Protein AF-0000000070786474 (afdb_homodimer)

Sequence (630 aa):
MKTFLYSIKCNKIMKTEMEKTKVNFRQLHHFLEAEEKLLLAQMEKVVKEITGKRDTVLIRVSKEMFSLENCVREMEEKCQQPQLHLLQDVKNISLSTKKKKAFKNPMFFPPKLKWQIWDCSDVNSFQVGIMNQFRDALISGHKWQKANITLDPNTAHPQLILSHGRKSVRWGEKCQKLPQKAERFEEKFIVLGREGFTVGRHFWDISVGGEWAVGVARKSVERKGAIEFSPKGGIWEMGKWGGQYRAPNPSNDNLLSLDKELKRIRICLNSAAGHVTFYDLDTTTRIHTFLAPSFSEETLLPFFWVRLNGYLNILMKTFLYSIKCNKIMKTEMEKTKVNFRQLHHFLEAEEKLLLAQMEKVVKEITGKRDTVLIRVSKEMFSLENCVREMEEKCQQPQLHLLQDVKNISLSTKKKKAFKNPMFFPPKLKWQIWDCSDVNSFQVGIMNQFRDALISGHKWQKANITLDPNTAHPQLILSHGRKSVRWGEKCQKLPQKAERFEEKFIVLGREGFTVGRHFWDISVGGEWAVGVARKSVERKGAIEFSPKGGIWEMGKWGGQYRAPNPSNDNLLSLDKELKRIRICLNSAAGHVTFYDLDTTTRIHTFLAPSFSEETLLPFFWVRLNGYLNIL

InterPro domains:
  IPR001870 B30.2/SPRY domain [PS50188] (129-315)
  IPR003877 SPRY domain [PF00622] (201-307)
  IPR003877 SPRY domain [SM00449] (199-313)
  IPR003879 Butyrophylin-like, SPRY domain [PR01407] (145-162)
  IPR003879 Butyrophylin-like, SPRY domain [PR01407] (162-179)
  IPR003879 Butyrophylin-like, SPRY domain [PR01407] (184-208)
  IPR003879 Butyrophylin-like, SPRY domain [PR01407] (212-225)
  IPR003879 Butyrophylin-like, SPRY domain [PR01407] (256-280)
  IPR006574 SPRY-associated [PF13765] (149-197)
  IPR006574 SPRY-associated [SM00589] (146-198)
  IPR013320 Concanavalin A-like lectin/glucanase domain superfamily [SSF49899] (143-313)
  IPR043136 B30.2/SPRY domain superfamily [G3DSA:2.60.120.920] (141-314)
  IPR050143 Tripartite motif-containing [PTHR24103] (10-307)

Foldseek 3Di:
DVVVVVVVVVVVVVVVVVVVVVVVVVVVVVVVVVVVVVLVVLVVVLVVVVVVLVVVLVVVVVVVVVVVVVLVVVLVVLVVPPPPVNVVVVVVSVVVVVPVPDPPNPVDPDPVSVVSVVVSVVVVVVVVVVVVVVVVLVVQAPDEAEDDWFWDPLAAEQQWDADPRRFKIWGHPDGHDDDDDQNYAHPAGKIWIDDWDQGHKYKWKKFKDDWKKKFKFFSPAHRDDDQDCEVVRRHFIWTDDPRWTFTDYPVDRDTFDDPDDATMKMWMDHLCQAKIWIARPVVRDTGDMDGGNCSNPGIMIIMMHADDGMMMGID/DVVVVVVVVVVVVVVVVVVVVVVVVVVVVVVVVVVVVVLVVLVVVLVVVVVVLVVVLVVVVVVVVVVVVVLVVVLVVLVVPPPPSNVVVVVVSVVVVVPPPDPPNPVDPDPVSVVSVVVSVVVVVVVVVVVVVVVVLVVQAPDEDEDDWFWDPLAAEQQWDADPRRFKIWGHPDGHDDDDDQNYAHPAGKIWIDDWDQGHKYKWKKFKDDWKKKFKFFSPAHRDDDQDCEVVRRHFIWTDDPRWTFTDYPVDRDTFDDPDDATMKMWMDHLCQAKIWIARPVVRDTGDMDGGNCSNPGIMIIMMHADDGMMMGID

pLDDT: mean 85.7, std 11.15, range [52.78, 98.0]

Nearest PDB structures (foldseek):
  4b8e-assembly2_B  TM=8.083E-01  e=4.170E-17  Mus musculus
  7qry-assembly2_B  TM=9.047E-01  e=7.677E-14  Homo sapiens
  7qry-assembly3_C  TM=8.966E-01  e=2.052E-13  Homo sapiens
  7qry-assembly4_D  TM=8.942E-01  e=2.304E-13  Homo sapiens
  7qrz-assembly1_A  TM=8.359E-01  e=2.467E-12  Homo sapiens

Solvent-accessible surface area (backbone atoms only — not comparable to full-atom values): 32747 Å² total; per-residue (Å²): 107,68,39,56,54,47,42,52,53,50,45,52,50,49,53,52,45,51,49,49,46,53,50,52,52,50,52,51,52,52,48,51,52,53,51,51,53,52,52,49,51,53,51,48,52,50,49,49,50,47,50,51,50,45,51,51,51,49,51,50,51,50,51,49,51,51,50,51,51,48,48,50,50,54,49,56,56,42,68,72,42,67,75,76,61,35,59,62,46,48,55,51,45,53,51,51,54,64,62,49,64,75,78,66,71,81,50,66,75,51,61,68,58,53,48,50,53,51,49,54,54,48,39,49,47,34,48,52,26,47,49,50,52,44,50,52,47,53,61,54,33,70,46,80,36,79,53,87,68,34,52,28,74,64,26,32,12,45,42,52,43,66,43,95,81,22,38,34,40,32,42,45,95,56,68,52,95,62,81,91,47,85,61,23,19,75,76,50,56,33,35,33,34,61,55,66,43,51,72,32,30,36,27,45,40,33,36,46,42,69,22,35,33,42,41,38,24,38,71,81,40,72,35,62,73,89,67,52,82,15,55,87,45,38,24,50,45,38,32,31,53,96,90,37,37,37,38,42,38,88,89,42,78,36,69,49,90,67,94,62,86,76,46,39,39,31,42,37,38,30,25,42,46,8,34,38,36,34,28,33,62,84,76,66,38,81,73,51,72,48,82,36,78,64,36,60,76,44,46,34,18,42,31,39,32,45,41,73,75,5,33,40,34,57,103,109,68,40,54,54,48,38,51,51,49,46,52,51,49,54,52,45,50,50,50,47,53,50,52,52,50,52,51,52,53,48,51,54,51,50,52,53,51,53,50,50,53,52,48,52,53,48,50,49,48,51,49,51,43,49,51,49,49,50,50,50,51,51,49,52,50,49,50,53,50,49,50,50,52,49,56,56,41,69,72,43,67,75,75,62,34,61,63,46,48,53,51,46,52,50,50,55,63,61,49,65,73,78,64,73,81,48,66,74,51,63,68,59,53,50,52,52,50,49,55,54,47,37,50,46,33,48,53,26,48,49,50,50,45,51,52,48,53,62,54,34,71,46,80,35,79,53,86,69,34,52,27,74,64,26,32,13,44,42,51,42,65,43,95,82,21,39,33,41,33,43,45,94,58,69,52,93,65,84,91,47,85,62,24,20,74,77,50,57,33,35,33,33,61,55,66,44,51,72,33,29,35,28,43,39,34,36,48,42,70,24,35,33,41,42,39,24,40,71,80,42,72,36,64,72,88,67,55,82,15,56,87,44,37,25,50,43,37,33,31,53,96,90,38,39,37,36,43,37,88,88,41,79,36,70,50,91,66,92,63,85,76,46,38,39,31,44,36,37,30,24,42,45,8,34,38,36,35,28,33,61,86,76,66,38,81,73,50,72,48,79,35,76,64,36,59,77,45,46,34,18,41,30,39,32,44,42,73,74,4,34,41,34,57,103

Organism: Anolis carolinensis (NCBI:txid28377)

Radius of gyration: 36.93 Å; Cα contacts (8 Å, |Δi|>4): 1081; chains: 2; bounding box: 46×147×102 Å

Secondary structure (DSSP, 8-state):
-HHHHHHHHHHHHHHHHHHHHHHHHHHHHHHHHHHHHHHHHHHHHHHHHHHHHHHHHHHHHHHHHHHHHHHHHHHHHHHTS-HHHHHHHHHHHHHHHHHS----------HHHHHHHHHHHHHHHHHHHHHHHHHHHHHHTSS-EE----B-TTT--TTEEE-TTS-EEEE-SS-------TTS-SSS-EEEBS--BSSSEEEEEEEEEEEEEEEEEETT---SS----SGGGTEEEEEEETTEEEEE-SS-EEEE--SS---EEEEEEETTTTEEEEEETTTTEEEEEEE-GGGGGS-EEEEEEEEEEEEEEE-/-HHHHHHHHHHHHHHHHHHHHHHHHHHHHHHHHHHHHHHHHHHHHHHHHHHHHHHHHHHHHHHHHHHHHHHHHHHHHHHTS-HHHHHHHHHHHHHHHHHS----------HHHHHHHHHHHHHHHHHHHHHHHHHHHHHHTSS-EE----B-TTTS-TTEEE-TTS-EEEE-SS-------TTS-SSS-EEEBS--BSSSEEEEEEEEEEEEEEEEEETT---SS----SGGGTEEEEEEETTEEEEE-SS-EEEE--SS---EEEEEEETTTTEEEEEETTTTEEEEEEE-GGGGGS-EEEEEEEEEEEEEEE-

Structure (mmCIF, N/CA/C/O backbone):
data_AF-0000000070786474-model_v1
#
loop_
_entity.id
_entity.type
_entity.pdbx_description
1 polymer 'B30.2/SPRY domain-containing protein'
#
loop_
_atom_site.group_PDB
_atom_site.id
_atom_site.type_symbol
_atom_site.label_atom_id
_atom_site.label_alt_id
_atom_site.label_comp_id
_atom_site.label_asym_id
_atom_site.label_entity_id
_atom_site.label_seq_id
_atom_site.pdbx_PDB_ins_code
_atom_site.Cartn_x
_atom_site.Cartn_y
_atom_site.Cartn_z
_atom_site.occupancy
_atom_site.B_iso_or_equiv
_atom_site.auth_seq_id
_atom_site.auth_comp_id
_atom_site.auth_asym_id
_atom_site.auth_atom_id
_atom_site.pdbx_PDB_model_num
ATOM 1 N N . MET A 1 1 ? 9.266 -46.125 -5.043 1 57.09 1 MET A N 1
ATOM 2 C CA . MET A 1 1 ? 10.445 -45.594 -4.367 1 57.09 1 MET A CA 1
ATOM 3 C C . MET A 1 1 ? 10.547 -44.094 -4.551 1 57.09 1 MET A C 1
ATOM 5 O O . MET A 1 1 ? 10.758 -43.344 -3.582 1 57.09 1 MET A O 1
ATOM 9 N N . LYS A 1 2 ? 10.164 -43.656 -5.734 1 67.88 2 LYS A N 1
ATOM 10 C CA . LYS A 1 2 ? 10.328 -42.219 -6.008 1 67.88 2 LYS A CA 1
ATOM 11 C C . LYS A 1 2 ? 9.297 -41.406 -5.25 1 67.88 2 LYS A C 1
ATOM 13 O O . LYS A 1 2 ? 9.625 -40.344 -4.68 1 67.88 2 LYS A O 1
ATOM 18 N N . THR A 1 3 ? 8.148 -42 -5.07 1 67.81 3 THR A N 1
ATOM 19 C CA . THR A 1 3 ? 7.07 -41.281 -4.398 1 67.81 3 THR A CA 1
ATOM 20 C C . THR A 1 3 ? 7.352 -41.188 -2.902 1 67.81 3 THR A C 1
ATOM 22 O O . THR A 1 3 ? 7.074 -40.156 -2.293 1 67.81 3 THR A O 1
ATOM 25 N N . PHE A 1 4 ? 7.902 -42.312 -2.424 1 71.56 4 PHE A N 1
ATOM 26 C CA . PHE A 1 4 ? 8.211 -42.312 -0.999 1 71.56 4 PHE A CA 1
ATOM 27 C C . PHE A 1 4 ? 9.281 -41.281 -0.667 1 71.56 4 PHE A C 1
ATOM 29 O O . PHE A 1 4 ? 9.141 -40.531 0.29 1 71.56 4 PHE A O 1
ATOM 36 N N . LEU A 1 5 ? 10.297 -41.281 -1.48 1 73.44 5 LEU A N 1
ATOM 37 C CA . LEU A 1 5 ? 11.391 -40.344 -1.264 1 73.44 5 LEU A CA 1
ATOM 38 C C . LEU A 1 5 ? 10.898 -38.906 -1.413 1 73.44 5 LEU A C 1
ATOM 40 O O . LEU A 1 5 ? 11.305 -38.031 -0.653 1 73.44 5 LEU A O 1
ATOM 44 N N . TYR A 1 6 ? 9.969 -38.75 -2.346 1 77.94 6 TYR A N 1
ATOM 45 C CA . TYR A 1 6 ? 9.43 -37.406 -2.568 1 77.94 6 TYR A CA 1
ATOM 46 C C . TYR A 1 6 ? 8.578 -36.969 -1.387 1 77.94 6 TYR A C 1
ATOM 48 O O . TYR A 1 6 ? 8.602 -35.781 -1.002 1 77.94 6 TYR A O 1
ATOM 56 N N . SER A 1 7 ? 7.914 -37.906 -0.798 1 79.88 7 SER A N 1
ATOM 57 C CA . SER A 1 7 ? 7.086 -37.594 0.357 1 79.88 7 SER A CA 1
ATOM 58 C C . SER A 1 7 ? 7.945 -37.156 1.544 1 79.88 7 SER A C 1
ATOM 60 O O . SER A 1 7 ? 7.57 -36.25 2.295 1 79.88 7 SER A O 1
ATOM 62 N N . ILE A 1 8 ? 9.039 -37.844 1.696 1 80.12 8 ILE A N 1
ATOM 63 C CA . ILE A 1 8 ? 9.953 -37.5 2.777 1 80.12 8 ILE A CA 1
ATOM 64 C C . ILE A 1 8 ? 10.508 -36.094 2.553 1 80.12 8 ILE A C 1
ATOM 66 O O . ILE A 1 8 ? 10.578 -35.281 3.486 1 80.12 8 ILE A O 1
ATOM 70 N N . LYS A 1 9 ? 10.867 -35.844 1.339 1 81.31 9 LYS A N 1
ATOM 71 C CA . LYS A 1 9 ? 11.375 -34.531 0.998 1 81.31 9 LYS A CA 1
ATOM 72 C C . LYS A 1 9 ? 10.32 -33.438 1.254 1 81.31 9 LYS A C 1
ATOM 74 O O . LYS A 1 9 ? 10.617 -32.406 1.823 1 81.31 9 LYS A O 1
ATOM 79 N N . CYS A 1 10 ? 9.102 -33.781 0.911 1 84.25 10 CYS A N 1
ATOM 80 C CA . CYS A 1 10 ? 8.008 -32.844 1.089 1 84.25 10 CYS A CA 1
ATOM 81 C C . CYS A 1 10 ? 7.742 -32.594 2.568 1 84.25 10 CYS A C 1
ATOM 83 O O . CYS A 1 10 ? 7.465 -31.453 2.967 1 84.25 10 CYS A O 1
ATOM 85 N N . ASN A 1 11 ? 7.863 -33.625 3.342 1 86.19 11 ASN A N 1
ATOM 86 C CA . ASN A 1 11 ? 7.656 -33.469 4.777 1 86.19 11 ASN A CA 1
ATOM 87 C C . ASN A 1 11 ? 8.742 -32.625 5.41 1 86.19 11 ASN A C 1
ATOM 89 O O . ASN A 1 11 ? 8.453 -31.812 6.301 1 86.19 11 ASN A O 1
ATOM 93 N N . LYS A 1 12 ? 9.898 -32.844 4.965 1 87 12 LYS A N 1
ATOM 94 C CA . LYS A 1 12 ? 10.992 -32.031 5.477 1 87 12 LYS A CA 1
ATOM 95 C C . LYS A 1 12 ? 10.797 -30.547 5.117 1 87 12 LYS A C 1
ATOM 97 O O . LYS A 1 12 ? 11.031 -29.672 5.945 1 87 12 LYS A O 1
ATOM 102 N N . ILE A 1 13 ? 10.359 -30.328 3.922 1 86.88 13 ILE A N 1
ATOM 103 C CA . ILE A 1 13 ? 10.094 -28.969 3.475 1 86.88 13 ILE A CA 1
ATOM 104 C C . ILE A 1 13 ? 9 -28.344 4.348 1 86.88 13 ILE A C 1
ATOM 106 O O . ILE A 1 13 ? 9.148 -27.219 4.816 1 86.88 13 ILE A O 1
ATOM 110 N N . MET A 1 14 ? 8 -29.094 4.617 1 89.56 14 MET A N 1
ATOM 111 C CA . MET A 1 14 ? 6.879 -28.578 5.395 1 89.56 14 MET A CA 1
ATOM 112 C C . MET A 1 14 ? 7.305 -28.266 6.824 1 89.56 14 MET A C 1
ATOM 1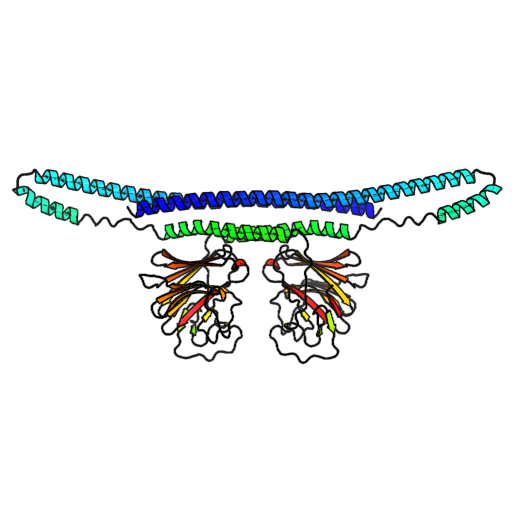14 O O . MET A 1 14 ? 6.883 -27.25 7.391 1 89.56 14 MET A O 1
ATOM 118 N N . LYS A 1 15 ? 8.109 -29.125 7.395 1 89.81 15 LYS A N 1
ATOM 119 C CA . LYS A 1 15 ? 8.594 -28.875 8.75 1 89.81 15 LYS A CA 1
ATOM 120 C C . LYS A 1 15 ? 9.422 -27.594 8.82 1 89.81 15 LYS A C 1
ATOM 122 O O . LYS A 1 15 ? 9.289 -26.812 9.758 1 89.81 15 LYS A O 1
ATOM 127 N N . THR A 1 16 ? 10.203 -27.422 7.832 1 91.19 16 THR A N 1
ATOM 128 C CA . THR A 1 16 ? 11.016 -26.219 7.758 1 91.19 16 THR A CA 1
ATOM 129 C C . THR A 1 16 ? 10.125 -24.984 7.625 1 91.19 16 THR A C 1
ATOM 131 O O . THR A 1 16 ? 10.375 -23.969 8.273 1 91.19 16 THR A O 1
ATOM 134 N N . GLU A 1 17 ? 9.117 -25.156 6.789 1 90.75 17 GLU A N 1
ATOM 135 C CA . GLU A 1 17 ? 8.203 -24.031 6.586 1 90.75 17 GLU A CA 1
ATOM 136 C C . GLU A 1 17 ? 7.441 -23.703 7.867 1 90.75 17 GLU A C 1
ATOM 138 O O . GLU A 1 17 ? 7.18 -22.531 8.156 1 90.75 17 GLU A O 1
ATOM 143 N N . MET A 1 18 ? 7.086 -24.672 8.648 1 92.81 18 MET A N 1
ATOM 144 C CA . MET A 1 18 ? 6.391 -24.469 9.914 1 92.81 18 MET A CA 1
ATOM 145 C C . MET A 1 18 ? 7.281 -23.734 10.906 1 92.81 18 MET A C 1
ATOM 147 O O . MET A 1 18 ? 6.824 -22.828 11.602 1 92.81 18 MET A O 1
ATOM 151 N N . GLU A 1 19 ? 8.508 -24.094 10.914 1 93.44 19 GLU A N 1
ATOM 152 C CA . GLU A 1 19 ? 9.453 -23.422 11.805 1 93.44 19 GLU A CA 1
ATOM 153 C C . GLU A 1 19 ? 9.664 -21.969 11.398 1 93.44 19 GLU A C 1
ATOM 155 O O . GLU A 1 19 ? 9.75 -21.094 12.258 1 93.44 19 GLU A O 1
ATOM 160 N N . LYS A 1 20 ? 9.781 -21.766 10.102 1 91.69 20 LYS A N 1
ATOM 161 C CA . LYS A 1 20 ? 9.93 -20.391 9.602 1 91.69 20 LYS A CA 1
ATOM 162 C C . LYS A 1 20 ? 8.75 -19.531 10.016 1 91.69 20 LYS A C 1
ATOM 164 O O . LYS A 1 20 ? 8.922 -18.375 10.391 1 91.69 20 LYS A O 1
ATOM 169 N N . THR A 1 21 ? 7.605 -20.062 9.938 1 91.44 21 THR A N 1
ATOM 170 C CA . THR A 1 21 ? 6.395 -19.344 10.312 1 91.44 21 THR A CA 1
ATOM 171 C C . THR A 1 21 ? 6.445 -18.938 11.781 1 91.44 21 THR A C 1
ATOM 173 O O . THR A 1 21 ? 6.168 -17.781 12.117 1 91.44 21 THR A O 1
ATOM 176 N N . LYS A 1 22 ? 6.832 -19.859 12.641 1 93.62 22 LYS A N 1
ATOM 177 C CA . LYS A 1 22 ? 6.918 -19.578 14.07 1 93.62 22 LYS A CA 1
ATOM 178 C C . LYS A 1 22 ? 7.93 -18.469 14.352 1 93.62 22 LYS A C 1
ATOM 180 O O . LYS A 1 22 ? 7.664 -17.562 15.148 1 93.62 22 LYS A O 1
ATOM 185 N N . VAL A 1 23 ? 9.039 -18.562 13.648 1 93.25 23 VAL A N 1
ATOM 186 C CA . VAL A 1 23 ? 10.102 -17.578 13.844 1 93.25 23 VAL A CA 1
ATOM 187 C C . VAL A 1 23 ? 9.625 -16.203 13.375 1 93.25 23 VAL A C 1
ATOM 189 O O . VAL A 1 23 ? 9.844 -15.203 14.047 1 93.25 23 VAL A O 1
ATOM 192 N N . ASN A 1 24 ? 8.969 -16.172 12.219 1 90.06 24 ASN A N 1
ATOM 193 C CA . ASN A 1 24 ? 8.469 -14.906 11.672 1 90.06 24 ASN A CA 1
ATOM 194 C C . ASN A 1 24 ? 7.488 -14.234 12.625 1 90.06 24 ASN A C 1
ATOM 196 O O . ASN A 1 24 ? 7.602 -13.031 12.898 1 90.06 24 ASN A O 1
ATOM 200 N N . PHE A 1 25 ? 6.586 -14.961 13.211 1 92.19 25 PHE A N 1
ATOM 201 C CA . PHE A 1 25 ? 5.586 -14.383 14.102 1 92.19 25 PHE A CA 1
ATOM 202 C C . PHE A 1 25 ? 6.219 -13.961 15.422 1 92.19 25 PHE A C 1
ATOM 204 O O . PHE A 1 25 ? 5.836 -12.945 16 1 92.19 25 PHE A O 1
ATOM 211 N N . ARG A 1 26 ? 7.195 -14.742 15.844 1 93.44 26 ARG A N 1
ATOM 212 C CA . ARG A 1 26 ? 7.906 -14.367 17.062 1 93.44 26 ARG A CA 1
ATOM 213 C C . ARG A 1 26 ? 8.625 -13.031 16.875 1 93.44 26 ARG A C 1
ATOM 215 O O . ARG A 1 26 ? 8.578 -12.18 17.766 1 93.44 26 ARG A O 1
ATOM 222 N N . GLN A 1 27 ? 9.219 -12.859 15.766 1 91.5 27 GLN A N 1
ATOM 223 C CA . GLN A 1 27 ? 9.914 -11.609 15.469 1 91.5 27 GLN A CA 1
ATOM 224 C C . GLN A 1 27 ? 8.938 -10.438 15.414 1 91.5 27 GLN A C 1
ATOM 226 O O . GLN A 1 27 ? 9.242 -9.344 15.906 1 91.5 27 GLN A O 1
ATOM 231 N N . LEU A 1 28 ? 7.801 -10.688 14.836 1 90.25 28 LEU A N 1
ATOM 232 C CA . LEU A 1 28 ? 6.797 -9.641 14.734 1 90.25 28 LEU A CA 1
ATOM 233 C C . LEU A 1 28 ? 6.266 -9.258 16.109 1 90.25 28 LEU A C 1
ATOM 235 O O . LEU A 1 28 ? 6.074 -8.078 16.406 1 90.25 28 LEU A O 1
ATOM 239 N N . HIS A 1 29 ? 6.113 -10.273 17.016 1 93.19 29 HIS A N 1
ATOM 240 C CA . HIS A 1 29 ? 5.691 -10.008 18.391 1 93.19 29 HIS A CA 1
ATOM 241 C C . HIS A 1 29 ? 6.715 -9.148 19.125 1 93.19 29 HIS A C 1
ATOM 243 O O . HIS A 1 29 ? 6.348 -8.195 19.812 1 93.19 29 HIS A O 1
ATOM 249 N N . HIS A 1 30 ? 7.941 -9.469 18.906 1 93.62 30 HIS A N 1
ATOM 250 C CA . HIS A 1 30 ? 9.008 -8.703 19.547 1 93.62 30 HIS A CA 1
ATOM 251 C C . HIS A 1 30 ? 9.047 -7.27 19.031 1 93.62 30 HIS A C 1
ATOM 253 O O . HIS A 1 30 ? 9.227 -6.332 19.812 1 93.62 30 HIS A O 1
ATOM 259 N N . PHE A 1 31 ? 8.875 -7.137 17.844 1 91.88 31 PHE A N 1
ATOM 260 C CA . PHE A 1 31 ? 8.859 -5.809 17.25 1 91.88 31 PHE A CA 1
ATOM 261 C C . PHE A 1 31 ? 7.711 -4.973 17.797 1 91.88 31 PHE A C 1
ATOM 263 O O . PHE A 1 31 ? 7.895 -3.801 18.141 1 91.88 31 PHE A O 1
ATOM 270 N N . LEU A 1 32 ? 6.527 -5.562 17.859 1 91.44 32 LEU A N 1
ATOM 271 C CA . LEU A 1 32 ? 5.355 -4.844 18.344 1 91.44 32 LEU A CA 1
ATOM 272 C C . LEU A 1 32 ? 5.539 -4.414 19.797 1 91.44 32 LEU A C 1
ATOM 274 O O . LEU A 1 32 ? 5.137 -3.312 20.188 1 91.44 32 LEU A O 1
ATOM 278 N N . GLU A 1 33 ? 6.16 -5.281 20.562 1 94.31 33 GLU A N 1
ATOM 279 C CA . GLU A 1 33 ? 6.438 -4.941 21.953 1 94.31 33 GLU A CA 1
ATOM 280 C C . GLU A 1 33 ? 7.383 -3.748 22.047 1 94.31 33 GLU A C 1
ATOM 282 O O . GLU A 1 33 ? 7.164 -2.844 22.859 1 94.31 33 GLU A O 1
ATOM 287 N N . ALA A 1 34 ? 8.398 -3.773 21.25 1 92.75 34 ALA A N 1
ATOM 288 C CA . ALA A 1 34 ? 9.359 -2.676 21.234 1 92.75 34 ALA A CA 1
ATOM 289 C C . ALA A 1 34 ? 8.703 -1.375 20.781 1 92.75 34 ALA A C 1
ATOM 291 O O . ALA A 1 34 ? 8.953 -0.312 21.359 1 92.75 34 ALA A O 1
ATOM 292 N N . GLU A 1 35 ? 7.895 -1.468 19.766 1 90.31 35 GLU A N 1
ATOM 293 C CA . GLU A 1 35 ? 7.203 -0.297 19.234 1 90.31 35 GLU A CA 1
ATOM 294 C C . GLU A 1 35 ? 6.242 0.292 20.266 1 90.31 35 GLU A C 1
ATOM 296 O O . GLU A 1 35 ? 6.145 1.513 20.406 1 90.31 35 GLU A O 1
ATOM 301 N N . GLU A 1 36 ? 5.504 -0.574 20.922 1 92.44 36 GLU A N 1
ATOM 302 C CA . GLU A 1 36 ? 4.59 -0.127 21.969 1 92.44 36 GLU A CA 1
ATOM 303 C C . GLU A 1 36 ? 5.332 0.635 23.062 1 92.44 36 GLU A C 1
ATOM 305 O O . GLU A 1 36 ? 4.906 1.716 23.484 1 92.44 36 GLU A O 1
ATOM 310 N N . LYS A 1 37 ? 6.441 0.095 23.5 1 94.44 37 LYS A N 1
ATOM 311 C CA . LYS A 1 37 ? 7.238 0.734 24.547 1 94.44 37 LYS A CA 1
ATOM 312 C C . LYS A 1 37 ? 7.762 2.09 24.078 1 94.44 37 LYS A C 1
ATOM 314 O O . LYS A 1 37 ? 7.762 3.057 24.844 1 94.44 37 LYS A O 1
ATOM 319 N N . LEU A 1 38 ? 8.195 2.137 22.875 1 91.5 38 LEU A N 1
ATOM 320 C CA . LEU A 1 38 ? 8.727 3.373 22.328 1 91.5 38 LEU A CA 1
ATOM 321 C C . LEU A 1 38 ? 7.656 4.453 22.266 1 91.5 38 LEU A C 1
ATOM 323 O O . LEU A 1 38 ? 7.891 5.59 22.688 1 91.5 38 LEU A O 1
ATOM 327 N N . LEU A 1 39 ? 6.492 4.117 21.781 1 90.44 39 LEU A N 1
ATOM 328 C CA . LEU A 1 39 ? 5.402 5.074 21.641 1 90.44 39 LEU A CA 1
ATOM 329 C C . LEU A 1 39 ? 4.926 5.559 23.016 1 90.44 39 LEU A C 1
ATOM 331 O O . LEU A 1 39 ? 4.715 6.758 23.203 1 90.44 39 LEU A O 1
ATOM 335 N N . LEU A 1 40 ? 4.785 4.645 23.953 1 93.75 40 LEU A N 1
ATOM 336 C CA . LEU A 1 40 ? 4.355 5.016 25.297 1 93.75 40 LEU A CA 1
ATOM 337 C C . LEU A 1 40 ? 5.383 5.918 25.969 1 93.75 40 LEU A C 1
ATOM 339 O O . LEU A 1 40 ? 5.023 6.863 26.672 1 93.75 40 LEU A O 1
ATOM 343 N N . ALA A 1 41 ? 6.66 5.609 25.703 1 93.62 41 ALA A N 1
ATOM 344 C CA . ALA A 1 41 ? 7.719 6.457 26.25 1 93.62 41 ALA A CA 1
ATOM 345 C C . ALA A 1 41 ? 7.633 7.875 25.688 1 93.62 41 ALA A C 1
ATOM 347 O O . ALA A 1 41 ? 7.828 8.852 26.422 1 93.62 41 ALA A O 1
ATOM 348 N N . GLN A 1 42 ? 7.344 8 24.453 1 90.25 42 GLN A N 1
ATOM 349 C CA . GLN A 1 42 ? 7.199 9.305 23.812 1 90.25 42 GLN A CA 1
ATOM 350 C C . GLN A 1 42 ? 6.012 10.07 24.406 1 90.25 42 GLN A C 1
ATOM 352 O O . GLN A 1 42 ? 6.113 11.273 24.656 1 90.25 42 GLN A O 1
ATOM 357 N N . MET A 1 43 ? 4.887 9.391 24.578 1 91.69 43 MET A N 1
ATOM 358 C CA . MET A 1 43 ? 3.697 10.023 25.141 1 91.69 43 MET A CA 1
ATOM 359 C C . MET A 1 43 ? 3.934 10.43 26.594 1 91.69 43 MET A C 1
ATOM 361 O O . MET A 1 43 ? 3.482 11.492 27.016 1 91.69 43 MET A O 1
ATOM 365 N N . GLU A 1 44 ? 4.711 9.633 27.312 1 93.62 44 GLU A N 1
ATOM 366 C CA . GLU A 1 44 ? 5.047 9.945 28.703 1 93.62 44 GLU A CA 1
ATOM 367 C C . GLU A 1 44 ? 5.914 11.195 28.781 1 93.62 44 GLU A C 1
ATOM 369 O O . GLU A 1 44 ? 5.773 11.992 29.719 1 93.62 44 GLU A O 1
ATOM 374 N N . LYS A 1 45 ? 6.773 11.328 27.828 1 92.31 45 LYS A N 1
ATOM 375 C CA . LYS A 1 45 ? 7.605 12.523 27.781 1 92.31 45 LYS A CA 1
ATOM 376 C C . LYS A 1 45 ? 6.75 13.781 27.609 1 92.31 45 LYS A C 1
ATOM 378 O O . LYS A 1 45 ? 7.012 14.805 28.25 1 92.31 45 LYS A O 1
ATOM 383 N N . VAL A 1 46 ? 5.73 13.688 26.766 1 91.44 46 VAL A N 1
ATOM 384 C CA . VAL A 1 46 ? 4.836 14.82 26.531 1 91.44 46 VAL A CA 1
ATOM 385 C C . VAL A 1 46 ? 4.055 15.125 27.812 1 91.44 46 VAL A C 1
ATOM 387 O O . VAL A 1 46 ? 3.883 16.281 28.188 1 91.44 46 VAL A O 1
ATOM 390 N N . VAL A 1 47 ? 3.605 14.07 28.531 1 91.44 47 VAL A N 1
ATOM 391 C CA . VAL A 1 47 ? 2.879 14.242 29.781 1 91.44 47 VAL A CA 1
ATOM 392 C C . VAL A 1 47 ? 3.768 14.938 30.812 1 91.44 47 VAL A C 1
ATOM 394 O O . VAL A 1 47 ? 3.314 15.844 31.516 1 91.44 47 VAL A O 1
ATOM 397 N N . LYS A 1 48 ? 5.039 14.617 30.828 1 92.06 48 LYS A N 1
ATOM 398 C CA . LYS A 1 48 ? 5.988 15.242 31.75 1 92.06 48 LYS A CA 1
ATOM 399 C C . LYS A 1 48 ? 6.207 16.703 31.406 1 92.06 48 LYS A C 1
ATOM 401 O O . LYS A 1 48 ? 6.309 17.547 32.281 1 92.06 48 LYS A O 1
ATOM 406 N N . GLU A 1 49 ? 6.23 16.953 30.141 1 90 49 GLU A N 1
ATOM 407 C CA . GLU A 1 49 ? 6.406 18.344 29.703 1 90 49 GLU A CA 1
ATOM 408 C C . GLU A 1 49 ? 5.188 19.188 30.062 1 90 49 GLU A C 1
ATOM 410 O O . GLU A 1 49 ? 5.324 20.328 30.5 1 90 49 GLU A O 1
ATOM 415 N N . ILE A 1 50 ? 4.023 18.656 29.875 1 88.5 50 ILE A N 1
ATOM 416 C CA . ILE A 1 50 ? 2.787 19.344 30.219 1 88.5 50 ILE A CA 1
ATOM 417 C C . ILE A 1 50 ? 2.768 19.625 31.719 1 88.5 50 ILE A C 1
ATOM 419 O O . ILE A 1 50 ? 2.477 20.75 32.156 1 88.5 50 ILE A O 1
ATOM 423 N N . THR A 1 51 ? 3.123 18.609 32.5 1 86.94 51 THR A N 1
ATOM 424 C CA . THR A 1 51 ? 3.139 18.734 33.938 1 86.94 51 THR A CA 1
ATOM 425 C C . THR A 1 51 ? 4.195 19.75 34.406 1 86.94 51 THR A C 1
ATOM 427 O O . THR A 1 51 ? 3.971 20.531 35.312 1 86.94 51 THR A O 1
ATOM 430 N N . GLY A 1 52 ? 5.309 19.703 33.75 1 86.06 52 GLY A N 1
ATOM 431 C CA . GLY A 1 52 ? 6.355 20.656 34.062 1 86.06 52 GLY A CA 1
ATOM 432 C C . GLY A 1 52 ? 5.938 22.094 33.812 1 86.06 52 GLY A C 1
ATOM 433 O O . GLY A 1 52 ? 6.207 22.969 34.625 1 86.06 52 GLY A O 1
ATOM 434 N N . LYS A 1 53 ? 5.266 22.312 32.719 1 84.06 53 LYS A N 1
ATOM 435 C CA . LYS A 1 53 ? 4.793 23.656 32.406 1 84.06 53 LYS A CA 1
ATOM 436 C C . LYS A 1 53 ? 3.725 24.109 33.375 1 84.06 53 LYS A C 1
ATOM 438 O O . LYS A 1 53 ? 3.703 25.266 33.812 1 84.06 53 LYS A O 1
ATOM 443 N N . ARG A 1 54 ? 2.865 23.203 33.719 1 83.31 54 ARG A N 1
ATOM 444 C CA . ARG A 1 54 ? 1.841 23.5 34.719 1 83.31 54 ARG A CA 1
ATOM 445 C C . ARG A 1 54 ? 2.471 23.906 36.031 1 83.31 54 ARG A C 1
ATOM 447 O O . ARG A 1 54 ? 2.082 24.922 36.625 1 83.31 54 ARG A O 1
ATOM 454 N N . ASP A 1 55 ? 3.453 23.188 36.406 1 84.38 55 ASP A N 1
ATOM 455 C CA . ASP A 1 55 ? 4.102 23.453 37.688 1 84.38 55 ASP A CA 1
ATOM 456 C C . ASP A 1 55 ? 4.836 24.797 37.656 1 84.38 55 ASP A C 1
ATOM 458 O O . ASP A 1 55 ? 4.812 25.531 38.656 1 84.38 55 ASP A O 1
ATOM 462 N N . THR A 1 56 ? 5.461 25.062 36.531 1 82.69 56 THR A N 1
ATOM 463 C CA . THR A 1 56 ? 6.16 26.344 36.375 1 82.69 56 THR A CA 1
ATOM 464 C C . THR A 1 56 ? 5.188 27.5 36.5 1 82.69 56 THR A C 1
ATOM 466 O O . THR A 1 56 ? 5.488 28.516 37.125 1 82.69 56 THR A O 1
ATOM 469 N N . VAL A 1 57 ? 4.07 27.297 35.812 1 79.12 57 VAL A N 1
ATOM 470 C CA . VAL A 1 57 ? 3.061 28.359 35.844 1 79.12 57 VAL A CA 1
ATOM 471 C C . VAL A 1 57 ? 2.518 28.516 37.281 1 79.12 57 VAL A C 1
ATOM 473 O O . VAL A 1 57 ? 2.334 29.625 37.75 1 79.12 57 VAL A O 1
ATOM 476 N N . LEU A 1 58 ? 2.303 27.422 37.969 1 81.19 58 LEU A N 1
ATOM 477 C CA . LEU A 1 58 ? 1.779 27.453 39.344 1 81.19 58 LEU A CA 1
ATOM 478 C C . LEU A 1 58 ? 2.764 28.125 40.281 1 81.19 58 LEU A C 1
ATOM 480 O O . LEU A 1 58 ? 2.357 28.875 41.156 1 81.19 58 LEU A O 1
ATOM 484 N N . ILE A 1 59 ? 3.98 27.859 40.062 1 83.88 59 ILE A N 1
ATOM 485 C CA . ILE A 1 59 ? 5.016 28.453 40.906 1 83.88 59 ILE A CA 1
ATOM 486 C C . ILE A 1 59 ? 5.055 29.969 40.656 1 83.88 59 ILE A C 1
ATOM 488 O O . ILE A 1 59 ? 5.148 30.75 41.625 1 83.88 59 ILE A O 1
ATOM 492 N N . ARG A 1 60 ? 4.934 30.328 39.406 1 81.31 60 ARG A N 1
ATOM 493 C CA . ARG A 1 60 ? 4.969 31.75 39.094 1 81.31 60 ARG A CA 1
ATOM 494 C C . ARG A 1 60 ? 3.762 32.469 39.656 1 81.31 60 ARG A C 1
ATOM 496 O O . ARG A 1 60 ? 3.895 33.594 40.188 1 81.31 60 ARG A O 1
ATOM 503 N N . VAL A 1 61 ? 2.625 31.828 39.469 1 81.38 61 VAL A N 1
ATOM 504 C CA . VAL A 1 61 ? 1.4 32.438 40 1 81.38 61 VAL A CA 1
ATOM 505 C C . VAL A 1 61 ? 1.488 32.531 41.531 1 81.38 61 VAL A C 1
ATOM 507 O O . VAL A 1 61 ? 1.082 33.562 42.094 1 81.38 61 VAL A O 1
ATOM 510 N N . SER A 1 62 ? 1.997 31.531 42.188 1 82.94 62 SER A N 1
ATOM 511 C CA . SER A 1 62 ? 2.131 31.531 43.625 1 82.94 62 SER A CA 1
ATOM 512 C C . SER A 1 62 ? 3.074 32.625 44.125 1 82.94 62 SER A C 1
ATOM 514 O O . SER A 1 62 ? 2.807 33.281 45.125 1 82.94 62 SER A O 1
ATOM 516 N N . LYS A 1 63 ? 4.113 32.844 43.375 1 83.25 63 LYS A N 1
ATOM 517 C CA . LYS A 1 63 ? 5.066 33.875 43.719 1 83.25 63 LYS A CA 1
ATOM 518 C C . LYS A 1 63 ? 4.438 35.281 43.594 1 83.25 63 LYS A C 1
ATOM 520 O O . LYS A 1 63 ? 4.668 36.156 44.438 1 83.25 63 LYS A O 1
ATOM 525 N N . GLU A 1 64 ? 3.652 35.344 42.469 1 81.56 64 GLU A N 1
ATOM 526 C CA . GLU A 1 64 ? 2.992 36.625 42.25 1 81.56 64 GLU A CA 1
ATOM 527 C C . GLU A 1 64 ? 1.949 36.906 43.344 1 81.56 64 GLU A C 1
ATOM 529 O O . GLU A 1 64 ? 1.801 38.031 43.781 1 81.56 64 GLU A O 1
ATOM 534 N N . MET A 1 65 ? 1.281 35.875 43.719 1 83.56 65 MET A N 1
ATOM 535 C CA . MET A 1 65 ? 0.288 36 44.781 1 83.56 65 MET A CA 1
ATOM 536 C C . MET A 1 65 ? 0.947 36.438 46.094 1 83.56 65 MET A C 1
ATOM 538 O O . MET A 1 65 ? 0.434 37.281 46.812 1 83.56 65 MET A O 1
ATOM 542 N N . PHE A 1 66 ? 2.051 35.844 46.344 1 84.06 66 PHE A N 1
ATOM 543 C CA . PHE A 1 66 ? 2.795 36.156 47.562 1 84.06 66 PHE A CA 1
ATOM 544 C C . PHE A 1 66 ? 3.271 37.594 47.531 1 84.06 66 PHE A C 1
ATOM 546 O O . PHE A 1 66 ? 3.211 38.312 48.531 1 84.06 66 PHE A O 1
ATOM 553 N N . SER A 1 67 ? 3.707 37.969 46.344 1 83.81 67 SER A N 1
ATOM 554 C CA . SER A 1 67 ? 4.172 39.344 46.188 1 83.81 67 SER A CA 1
ATOM 555 C C . SER A 1 67 ? 3.043 40.344 46.406 1 83.81 67 SER A C 1
ATOM 557 O O . SER A 1 67 ? 3.234 41.375 47.062 1 83.81 67 SER A O 1
ATOM 559 N N . LEU A 1 68 ? 1.878 39.969 45.844 1 83.38 68 LEU A N 1
ATOM 560 C CA . LEU A 1 68 ? 0.716 40.812 46.031 1 83.38 68 LEU A CA 1
ATOM 561 C C . LEU A 1 68 ? 0.308 40.875 47.5 1 83.38 68 LEU A C 1
ATOM 563 O O . LEU A 1 68 ? -0.049 41.938 48 1 83.38 68 LEU A O 1
ATOM 567 N N . GLU A 1 69 ? 0.378 39.75 48.125 1 84.88 69 GLU A N 1
ATOM 568 C CA . GLU A 1 69 ? 0.035 39.656 49.531 1 84.88 69 GLU A CA 1
ATOM 569 C C . GLU A 1 69 ? 0.98 40.531 50.375 1 84.88 69 GLU A C 1
ATOM 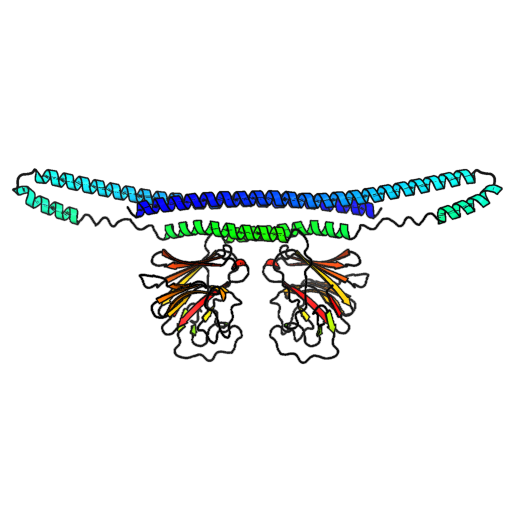571 O O . GLU A 1 69 ? 0.547 41.188 51.312 1 84.88 69 GLU A O 1
ATOM 576 N N . ASN A 1 70 ? 2.217 40.531 50 1 84.44 70 ASN A N 1
ATOM 577 C CA . ASN A 1 70 ? 3.209 41.344 50.719 1 84.44 70 ASN A CA 1
ATOM 578 C C . ASN A 1 70 ? 2.963 42.812 50.5 1 84.44 70 ASN A C 1
ATOM 580 O O . ASN A 1 70 ? 3.127 43.625 51.438 1 84.44 70 ASN A O 1
ATOM 584 N N . CYS A 1 71 ? 2.512 43.094 49.219 1 78.81 71 CYS A N 1
ATOM 585 C CA . CYS A 1 71 ? 2.215 44.5 48.938 1 78.81 71 CYS A CA 1
ATOM 586 C C . CYS A 1 71 ? 1.022 44.969 49.75 1 78.81 71 CYS A C 1
ATOM 588 O O . CYS A 1 71 ? 1.041 46.094 50.281 1 78.81 71 CYS A O 1
ATOM 590 N N . VAL A 1 72 ? 0.099 44.156 49.875 1 82.94 72 VAL A N 1
ATOM 591 C CA . VAL A 1 72 ? -1.096 44.5 50.656 1 82.94 72 VAL A CA 1
ATOM 592 C C . VAL A 1 72 ? -0.725 44.719 52.125 1 82.94 72 VAL A C 1
ATOM 594 O O . VAL A 1 72 ? -1.19 45.656 52.75 1 82.94 72 VAL A O 1
ATOM 597 N N . ARG A 1 73 ? 0.146 43.875 52.594 1 84.62 73 ARG A N 1
ATOM 598 C CA . ARG A 1 73 ? 0.585 43.969 53.969 1 84.62 73 ARG A CA 1
ATOM 599 C C . ARG A 1 73 ? 1.347 45.25 54.219 1 84.62 73 ARG A C 1
ATOM 601 O O . ARG A 1 73 ? 1.134 45.938 55.219 1 84.62 73 ARG A O 1
ATOM 608 N N . GLU A 1 74 ? 2.17 45.625 53.25 1 80.81 74 GLU A N 1
ATOM 609 C CA . GLU A 1 74 ? 2.932 46.875 53.375 1 80.81 74 GLU A CA 1
ATOM 610 C C . GLU A 1 74 ? 2.01 48.062 53.375 1 80.81 74 GLU A C 1
ATOM 612 O O . GLU A 1 74 ? 2.223 49.031 54.125 1 80.81 74 GLU A O 1
ATOM 617 N N . MET A 1 75 ? 0.99 48 52.5 1 76.88 75 MET A N 1
ATOM 618 C CA . MET A 1 75 ? 0.036 49.094 52.438 1 76.88 75 MET A CA 1
ATOM 619 C C . MET A 1 75 ? -0.769 49.219 53.719 1 76.88 75 MET A C 1
ATOM 621 O O . MET A 1 75 ? -1.013 50.312 54.219 1 76.88 75 MET A O 1
ATOM 625 N N . GLU A 1 76 ? -1.163 48.094 54.219 1 80.31 76 GLU A N 1
ATOM 626 C CA . GLU A 1 76 ? -1.929 48.062 55.469 1 80.31 76 GLU A CA 1
ATOM 627 C C . GLU A 1 76 ? -1.116 48.625 56.625 1 80.31 76 GLU A C 1
ATOM 629 O O . GLU A 1 76 ? -1.648 49.344 57.469 1 80.31 76 GLU A O 1
ATOM 634 N N . GLU A 1 77 ? 0.117 48.375 56.656 1 78.94 77 GLU A N 1
ATOM 635 C CA . GLU A 1 77 ? 1.003 48.875 57.688 1 78.94 77 GLU A CA 1
ATOM 636 C C . GLU A 1 77 ? 1.185 50.406 57.594 1 78.94 77 GLU A C 1
ATOM 638 O O . GLU A 1 77 ? 1.199 51.094 58.594 1 78.94 77 GLU A O 1
ATOM 643 N N . LYS A 1 78 ? 1.205 50.938 56.344 1 74.56 78 LYS A N 1
ATOM 644 C CA . LYS A 1 78 ? 1.424 52.344 56.125 1 74.56 78 LYS A CA 1
ATOM 645 C C . LYS A 1 78 ? 0.153 53.156 56.406 1 74.56 78 LYS A C 1
ATOM 647 O O . LYS A 1 78 ? 0.219 54.312 56.812 1 74.56 78 LYS A O 1
ATOM 652 N N . CYS A 1 79 ? -1.016 52.531 56.156 1 73.5 79 CYS A N 1
ATOM 653 C CA . CYS A 1 79 ? -2.285 53.188 56.406 1 73.5 79 CYS A CA 1
ATOM 654 C C . CYS A 1 79 ? -2.514 53.375 57.906 1 73.5 79 CYS A C 1
ATOM 656 O O . CYS A 1 79 ? -3.273 54.25 58.312 1 73.5 79 CYS A O 1
ATOM 658 N N . GLN A 1 80 ? -1.806 52.625 58.625 1 72.75 80 GLN A N 1
ATOM 659 C CA . GLN A 1 80 ? -1.947 52.75 60.094 1 72.75 80 GLN A CA 1
ATOM 660 C C . GLN A 1 80 ? -0.985 53.812 60.625 1 72.75 80 GLN A C 1
ATOM 662 O O . GLN A 1 80 ? -1.095 54.219 61.781 1 72.75 80 GLN A O 1
ATOM 667 N N . GLN A 1 81 ? -0.045 54.281 59.688 1 67.56 81 GLN A N 1
ATOM 668 C CA . GLN A 1 81 ? 0.872 55.312 60.125 1 67.56 81 GLN A CA 1
ATOM 669 C C . GLN A 1 81 ? 0.212 56.688 60.062 1 67.56 81 GLN A C 1
ATOM 671 O O . GLN A 1 81 ? -0.77 56.875 59.344 1 67.56 81 GLN A O 1
ATOM 676 N N . PRO A 1 82 ? 0.593 57.75 60.906 1 66.19 82 PRO A N 1
ATOM 677 C CA . PRO A 1 82 ? -0.004 59.094 60.906 1 66.19 82 PRO A CA 1
ATOM 678 C C . PRO A 1 82 ? -0.001 59.719 59.5 1 66.19 82 PRO A C 1
ATOM 680 O O . PRO A 1 82 ? 0.797 59.312 58.656 1 66.19 82 PRO A O 1
ATOM 683 N N . GLN A 1 83 ? -1.037 60.562 59.125 1 61.31 83 GLN A N 1
ATOM 684 C CA . GLN A 1 83 ? -1.452 61.125 57.844 1 61.31 83 GLN A CA 1
ATOM 685 C C . GLN A 1 83 ? -0.253 61.625 57.062 1 61.31 83 GLN A C 1
ATOM 687 O O . GLN A 1 83 ? -0.24 61.562 55.812 1 61.31 83 GLN A O 1
ATOM 692 N N . LEU A 1 84 ? 0.625 62.219 57.625 1 56.94 84 LEU A N 1
ATOM 693 C CA . LEU A 1 84 ? 1.675 62.938 56.906 1 56.94 84 LEU A CA 1
ATOM 694 C C . LEU A 1 84 ? 2.551 61.969 56.125 1 56.94 84 LEU A C 1
ATOM 696 O O . LEU A 1 84 ? 2.932 62.25 54.969 1 56.94 84 LEU A O 1
ATOM 700 N N . HIS A 1 85 ? 2.936 60.938 56.688 1 59.28 85 HIS A N 1
ATOM 701 C CA . HIS A 1 85 ? 3.887 60 56.062 1 59.28 85 HIS A CA 1
ATOM 702 C C . HIS A 1 85 ? 3.213 59.125 55.031 1 59.28 85 HIS A C 1
ATOM 704 O O . HIS A 1 85 ? 3.889 58.531 54.188 1 59.28 85 HIS A O 1
ATOM 710 N N . LEU A 1 86 ? 2.004 59.094 55.094 1 60.75 86 LEU A N 1
ATOM 711 C CA . LEU A 1 86 ? 1.196 58.25 54.219 1 60.75 86 LEU A CA 1
ATOM 712 C C . LEU A 1 86 ? 1.274 58.719 52.781 1 60.75 86 LEU A C 1
ATOM 714 O O . LEU A 1 86 ? 1.35 57.906 51.844 1 60.75 86 LEU A O 1
ATOM 718 N N . LEU A 1 87 ? 1.231 60.062 52.594 1 59.84 87 LEU A N 1
ATOM 719 C CA . LEU A 1 87 ? 1.217 60.594 51.219 1 59.84 87 LEU A CA 1
ATOM 720 C C . LEU A 1 87 ? 2.508 60.25 50.5 1 59.84 87 LEU A C 1
ATOM 722 O O . LEU A 1 87 ? 2.479 59.906 49.312 1 59.84 87 LEU A O 1
ATOM 726 N N . GLN A 1 88 ? 3.578 60.406 51.156 1 61.16 88 GLN A N 1
ATOM 727 C CA . GLN A 1 88 ? 4.867 60.125 50.531 1 61.16 88 GLN A CA 1
ATOM 728 C C . GLN A 1 88 ? 5.023 58.625 50.219 1 61.16 88 GLN A C 1
ATOM 730 O O . GLN A 1 88 ? 5.566 58.25 49.188 1 61.16 88 GLN A O 1
ATOM 735 N N . ASP A 1 89 ? 4.547 57.781 51 1 60.97 89 ASP A N 1
ATOM 736 C CA . ASP A 1 89 ? 4.676 56.344 50.875 1 60.97 89 ASP A CA 1
ATOM 737 C C . ASP A 1 89 ? 3.748 55.812 49.781 1 60.97 89 ASP A C 1
ATOM 739 O O . ASP A 1 89 ? 4.109 54.906 49.031 1 60.97 89 ASP A O 1
ATOM 743 N N . VAL A 1 90 ? 2.66 56.438 49.75 1 61.22 90 VAL A N 1
ATOM 744 C CA . VAL A 1 90 ? 1.732 56 48.688 1 61.22 90 VAL A CA 1
ATOM 745 C C . VAL A 1 90 ? 2.357 56.25 47.312 1 61.22 90 VAL A C 1
ATOM 747 O O . VAL A 1 90 ? 2.166 55.469 46.406 1 61.22 90 VAL A O 1
ATOM 750 N N . LYS A 1 91 ? 3.047 57.344 47.219 1 61.28 91 LYS A N 1
ATOM 751 C CA . LYS A 1 91 ? 3.736 57.625 45.938 1 61.28 91 LYS A CA 1
ATOM 752 C C . LYS A 1 91 ? 4.766 56.531 45.625 1 61.28 91 LYS A C 1
ATOM 754 O O . LYS A 1 91 ? 4.902 56.094 44.5 1 61.28 91 LYS A O 1
ATOM 759 N N . ASN A 1 92 ? 5.445 56.062 46.625 1 61.53 92 ASN A N 1
ATOM 760 C CA . ASN A 1 92 ? 6.477 55.062 46.438 1 61.53 92 ASN A CA 1
ATOM 761 C C . ASN A 1 92 ? 5.867 53.688 46.094 1 61.53 92 ASN A C 1
ATOM 763 O O . ASN A 1 92 ? 6.41 52.938 45.281 1 61.53 92 ASN A O 1
ATOM 767 N N . ILE A 1 93 ? 4.809 53.469 46.75 1 61.91 93 ILE A N 1
ATOM 768 C CA . ILE A 1 93 ? 4.121 52.188 46.5 1 61.91 93 ILE A CA 1
ATOM 769 C C . ILE A 1 93 ? 3.523 52.188 45.094 1 61.91 93 ILE A C 1
ATOM 771 O O . ILE A 1 93 ? 3.566 51.156 44.406 1 61.91 93 ILE A O 1
ATOM 775 N N . SER A 1 94 ? 2.861 53.312 44.875 1 60.72 94 SER A N 1
ATOM 776 C CA . SER A 1 94 ? 2.322 53.438 43.5 1 60.72 94 SER A CA 1
ATOM 777 C C . SER A 1 94 ? 3.414 53.219 42.469 1 60.72 94 SER A C 1
ATOM 779 O O . SER A 1 94 ? 3.191 52.562 41.438 1 60.72 94 SER A O 1
ATOM 781 N N . LEU A 1 95 ? 4.602 53.688 42.75 1 59.09 95 LEU A N 1
ATOM 782 C CA . LEU A 1 95 ? 5.73 53.531 41.844 1 59.09 95 LEU A CA 1
ATOM 783 C C . LEU A 1 95 ? 6.23 52.094 41.844 1 59.09 95 LEU A C 1
ATOM 785 O O . LEU A 1 95 ? 6.613 51.562 40.781 1 59.09 95 LEU A O 1
ATOM 789 N N . SER A 1 96 ? 6.211 51.438 42.938 1 58.41 96 SER A N 1
ATOM 790 C CA . SER A 1 96 ? 6.688 50.062 43.031 1 58.41 96 SER A CA 1
ATOM 791 C C . SER A 1 96 ? 5.691 49.094 42.406 1 58.41 96 SER A C 1
ATOM 793 O O . SER A 1 96 ? 6.09 48.125 41.781 1 58.41 96 SER A O 1
ATOM 795 N N . THR A 1 97 ? 4.48 49.438 42.719 1 56.56 97 THR A N 1
ATOM 796 C CA . THR A 1 97 ? 3.428 48.594 42.156 1 56.56 97 THR A CA 1
ATOM 797 C C . THR A 1 97 ? 3.352 48.75 40.656 1 56.56 97 THR A C 1
ATOM 799 O O . THR A 1 97 ? 2.979 47.812 39.938 1 56.56 97 THR A O 1
ATOM 802 N N . LYS A 1 98 ? 3.523 50.062 40.219 1 54.38 98 LYS A N 1
ATOM 803 C CA . LYS A 1 98 ? 3.547 50.281 38.781 1 54.38 98 LYS A CA 1
ATOM 804 C C . LYS A 1 98 ? 4.688 49.5 38.125 1 54.38 98 LYS A C 1
ATOM 806 O O . LYS A 1 98 ? 4.613 49.125 36.938 1 54.38 98 LYS A O 1
ATOM 811 N N . LYS A 1 99 ? 5.785 49.469 38.875 1 53.12 99 LYS A N 1
ATOM 812 C CA . LYS A 1 99 ? 6.934 48.75 38.281 1 53.12 99 LYS A CA 1
ATOM 813 C C . LYS A 1 99 ? 6.684 47.25 38.219 1 53.12 99 LYS A C 1
ATOM 815 O O . LYS A 1 99 ? 7.438 46.531 37.562 1 53.12 99 LYS A O 1
ATOM 820 N N . LYS A 1 100 ? 5.859 46.906 39.094 1 55.47 100 LYS A N 1
ATOM 821 C CA . LYS A 1 100 ? 5.555 45.469 39.062 1 55.47 100 LYS A CA 1
ATOM 822 C C . LYS A 1 100 ? 4.773 45.125 37.812 1 55.47 100 LYS A C 1
ATOM 824 O O . LYS A 1 100 ? 3.711 45.688 37.531 1 55.47 100 LYS A O 1
ATOM 829 N N . LYS A 1 101 ? 5.465 44.812 36.812 1 53.47 101 LYS A N 1
ATOM 830 C CA . LYS A 1 101 ? 5.117 44.375 35.469 1 53.47 101 LYS A CA 1
ATOM 831 C C . LYS A 1 101 ? 3.857 43.531 35.469 1 53.47 101 LYS A C 1
ATOM 833 O O . LYS A 1 101 ? 3.67 42.688 36.375 1 53.47 101 LYS A O 1
ATOM 838 N N . ALA A 1 102 ? 2.848 44 34.906 1 52.91 102 ALA A N 1
ATOM 839 C CA . ALA A 1 102 ? 1.609 43.281 34.562 1 52.91 102 ALA A CA 1
ATOM 840 C C . ALA A 1 102 ? 1.864 41.812 34.344 1 52.91 102 ALA A C 1
ATOM 842 O O . ALA A 1 102 ? 2.783 41.438 33.625 1 52.91 102 ALA A O 1
ATOM 843 N N . PHE A 1 103 ? 1.65 41.094 35.438 1 54.28 103 PHE A N 1
ATOM 844 C CA . PHE A 1 103 ? 1.636 39.625 35.344 1 54.28 103 PHE A CA 1
ATOM 845 C C . PHE A 1 103 ? 1.073 39.188 34 1 54.28 103 PHE A C 1
ATOM 847 O O . PHE A 1 103 ? -0.099 39.406 33.719 1 54.28 103 PHE A O 1
ATOM 854 N N . LYS A 1 104 ? 1.871 39.375 33 1 55.16 104 LYS A N 1
ATOM 855 C CA . LYS A 1 104 ? 1.443 38.75 31.734 1 55.16 104 LYS A CA 1
ATOM 856 C C . LYS A 1 104 ? 1.077 37.281 31.922 1 55.16 104 LYS A C 1
ATOM 858 O O . LYS A 1 104 ? 1.848 36.531 32.5 1 55.16 104 LYS A O 1
ATOM 863 N N . ASN A 1 105 ? -0.189 36.969 32.094 1 54.69 105 ASN A N 1
ATOM 864 C CA . ASN A 1 105 ? -0.741 35.625 32.125 1 54.69 105 ASN A CA 1
ATOM 865 C C . ASN A 1 105 ? 0.135 34.625 31.359 1 54.69 105 ASN A C 1
ATOM 867 O O . ASN A 1 105 ? 0.379 34.812 30.156 1 54.69 105 ASN A O 1
ATOM 871 N N . PRO A 1 106 ? 1.171 34.031 32.031 1 53.91 106 PRO A N 1
ATOM 872 C CA . PRO A 1 106 ? 1.972 32.969 31.422 1 53.91 106 PRO A CA 1
ATOM 873 C C . PRO A 1 106 ? 1.146 32.062 30.531 1 53.91 106 PRO A C 1
ATOM 875 O O . PRO A 1 106 ? 1.512 30.891 30.328 1 53.91 106 PRO A O 1
ATOM 878 N N . MET A 1 107 ? -0.12 32.5 30.219 1 53.44 107 MET A N 1
ATOM 879 C CA . MET A 1 107 ? -1.242 31.703 29.703 1 53.44 107 MET A CA 1
ATOM 880 C C . MET A 1 107 ? -0.829 30.922 28.469 1 53.44 107 MET A C 1
ATOM 882 O O . MET A 1 107 ? -1.623 30.141 27.938 1 53.44 107 MET A O 1
ATOM 886 N N . PHE A 1 108 ? 0.527 31.078 27.938 1 62.75 108 PHE A N 1
ATOM 887 C CA . PHE A 1 108 ? 0.55 30.641 26.547 1 62.75 108 PHE A CA 1
ATOM 888 C C . PHE A 1 108 ? 1.103 29.219 26.438 1 62.75 108 PHE A C 1
ATOM 890 O O . PHE A 1 108 ? 2.219 28.953 26.875 1 62.75 108 PHE A O 1
ATOM 897 N N . PHE A 1 109 ? 0.108 28.234 26.562 1 73.38 109 PHE A N 1
ATOM 898 C CA . PHE A 1 109 ? 0.546 26.906 26.188 1 73.38 109 PHE A CA 1
ATOM 899 C C . PHE A 1 109 ? 1.398 26.953 24.922 1 73.38 109 PHE A C 1
ATOM 901 O O . PHE A 1 109 ? 0.941 27.422 23.875 1 73.38 109 PHE A O 1
ATOM 908 N N . PRO A 1 110 ? 2.713 26.75 25.078 1 79.88 110 PRO A N 1
ATOM 909 C CA . PRO A 1 110 ? 3.604 26.859 23.922 1 79.88 110 PRO A CA 1
ATOM 910 C C . PRO A 1 110 ? 3.09 26.094 22.719 1 79.88 110 PRO A C 1
ATOM 912 O O . PRO A 1 110 ? 2.531 25 22.859 1 79.88 110 PRO A O 1
ATOM 915 N N . PRO A 1 111 ? 3.178 26.703 21.594 1 82.88 111 PRO A N 1
ATOM 916 C CA . PRO A 1 111 ? 2.746 26.031 20.359 1 82.88 111 PRO A CA 1
ATOM 917 C C . PRO A 1 111 ? 3.416 24.672 20.156 1 82.88 111 PRO A C 1
ATOM 919 O O . PRO A 1 111 ? 2.783 23.734 19.672 1 82.88 111 PRO A O 1
ATOM 922 N N . LYS A 1 112 ? 4.605 24.625 20.562 1 84.38 112 LYS A N 1
ATOM 923 C CA . LYS A 1 112 ? 5.336 23.375 20.422 1 84.38 112 LYS A CA 1
ATOM 924 C C . LYS A 1 112 ? 4.637 22.234 21.172 1 84.38 112 LYS A C 1
ATOM 926 O O . LYS A 1 112 ? 4.508 21.125 20.641 1 84.38 112 LYS A O 1
ATOM 931 N N . LEU A 1 113 ? 4.211 22.5 22.391 1 84.94 113 LEU A N 1
ATOM 932 C CA . LEU A 1 113 ? 3.553 21.5 23.219 1 84.94 113 LEU A CA 1
ATOM 933 C C . LEU A 1 113 ? 2.197 21.109 22.625 1 84.94 113 LEU A C 1
ATOM 935 O O . LEU A 1 113 ? 1.802 19.953 22.672 1 84.94 113 LEU A O 1
ATOM 939 N N . LYS A 1 114 ? 1.507 22.078 22.094 1 83.62 114 LYS A N 1
ATOM 940 C CA . LYS A 1 114 ? 0.227 21.797 21.453 1 83.62 114 LYS A CA 1
ATOM 941 C C . LYS A 1 114 ? 0.402 20.844 20.266 1 83.62 114 LYS A C 1
ATOM 943 O O . LYS A 1 114 ? -0.365 19.891 20.109 1 83.62 114 LYS A O 1
ATOM 948 N N . TRP A 1 115 ? 1.443 21.109 19.516 1 86.38 115 TRP A N 1
ATOM 949 C CA . TRP A 1 115 ? 1.738 20.266 18.359 1 86.38 115 TRP A CA 1
ATOM 950 C C . TRP A 1 115 ? 2.064 18.844 18.797 1 86.38 115 TRP A C 1
ATOM 952 O O . TRP A 1 115 ? 1.64 17.875 18.172 1 86.38 115 TRP A O 1
ATOM 962 N N . GLN A 1 116 ? 2.797 18.75 19.859 1 86.88 116 GLN A N 1
ATOM 963 C CA . GLN A 1 116 ? 3.18 17.438 20.359 1 86.88 116 GLN A CA 1
ATOM 964 C C . GLN A 1 116 ? 1.955 16.641 20.812 1 86.88 116 GLN A C 1
ATOM 966 O O . GLN A 1 116 ? 1.878 15.43 20.594 1 86.88 116 GLN A O 1
ATOM 971 N N . ILE A 1 117 ? 1.087 17.312 21.453 1 85.81 117 ILE A N 1
ATOM 972 C CA . ILE A 1 117 ? -0.135 16.672 21.906 1 85.81 117 ILE A CA 1
ATOM 973 C C . ILE A 1 117 ? -0.943 16.188 20.703 1 85.81 117 ILE A C 1
ATOM 975 O O . ILE A 1 117 ? -1.438 15.047 20.703 1 85.81 117 ILE A O 1
ATOM 979 N N . TRP A 1 118 ? -1.044 17.031 19.75 1 84.31 118 TRP A N 1
ATOM 980 C CA . TRP A 1 118 ? -1.766 16.656 18.531 1 84.31 118 TRP A CA 1
ATOM 981 C C . TRP A 1 118 ? -1.08 15.484 17.844 1 84.31 118 TRP A C 1
ATOM 983 O O . TRP A 1 118 ? -1.745 14.562 17.344 1 84.31 118 TRP A O 1
ATOM 993 N N . ASP A 1 119 ? 0.184 15.523 17.812 1 88.12 119 ASP A N 1
ATOM 994 C CA . ASP A 1 119 ? 0.957 14.438 17.219 1 88.12 119 ASP A CA 1
ATOM 995 C C . ASP A 1 119 ? 0.654 13.109 17.891 1 88.12 119 ASP A C 1
ATOM 997 O O . ASP A 1 119 ? 0.425 12.102 17.219 1 88.12 119 ASP A O 1
ATOM 1001 N N . CYS A 1 120 ? 0.599 13.102 19.203 1 86.12 120 CYS A N 1
ATOM 1002 C CA . CYS A 1 120 ? 0.344 11.883 19.969 1 86.12 120 CYS A CA 1
ATOM 1003 C C . CYS A 1 120 ? -1.05 11.344 19.672 1 86.12 120 CYS A C 1
ATOM 1005 O O . CYS A 1 120 ? -1.234 10.133 19.531 1 86.12 120 CYS A O 1
ATOM 1007 N N . SER A 1 121 ? -1.942 12.273 19.578 1 85.19 121 SER A N 1
ATOM 1008 C CA . SER A 1 121 ? -3.314 11.867 19.281 1 85.19 121 SER A CA 1
ATOM 1009 C C . SER A 1 121 ? -3.441 11.305 17.875 1 85.19 121 SER A C 1
ATOM 1011 O O . SER A 1 121 ? -4.148 10.312 17.656 1 85.19 121 SER A O 1
ATOM 1013 N N . ASP A 1 122 ? -2.758 11.852 17.016 1 89.62 122 ASP A N 1
ATOM 1014 C CA . ASP A 1 122 ? -2.863 11.445 15.625 1 89.62 122 ASP A CA 1
ATOM 1015 C C . ASP A 1 122 ? -2.123 10.133 15.383 1 89.62 122 ASP A C 1
ATOM 1017 O O . ASP A 1 122 ? -2.518 9.336 14.516 1 89.62 122 ASP A O 1
ATOM 1021 N N . VAL A 1 123 ? -1.12 9.875 16.125 1 88.19 123 VAL A N 1
ATOM 1022 C CA . VAL A 1 123 ? -0.34 8.648 15.977 1 88.19 123 VAL A CA 1
ATOM 1023 C C . VAL A 1 123 ? -1.224 7.438 16.25 1 88.19 123 VAL A C 1
ATOM 1025 O O . VAL A 1 123 ? -1.083 6.398 15.602 1 88.19 123 VAL A O 1
ATOM 1028 N N . ASN A 1 124 ? -2.113 7.617 17.188 1 86.25 124 ASN A N 1
ATOM 1029 C CA . ASN A 1 124 ? -3.014 6.508 17.5 1 86.25 124 ASN A CA 1
ATOM 1030 C C . ASN A 1 124 ? -3.918 6.18 16.312 1 86.25 124 ASN A C 1
ATOM 1032 O O . ASN A 1 124 ? -4.105 5.008 15.977 1 86.25 124 ASN A O 1
ATOM 1036 N N . SER A 1 125 ? -4.457 7.227 15.766 1 86.62 125 SER A N 1
ATOM 1037 C CA . SER A 1 125 ? -5.305 7.012 14.594 1 86.62 125 SER A CA 1
ATOM 1038 C C . SER A 1 125 ? -4.52 6.383 13.453 1 86.62 125 SER A C 1
ATOM 1040 O O . SER A 1 125 ? -5.027 5.504 12.75 1 86.62 125 SER A O 1
ATOM 1042 N N . PHE A 1 126 ? -3.34 6.805 13.25 1 89.19 126 PHE A N 1
ATOM 1043 C CA . PHE A 1 126 ? -2.438 6.258 12.242 1 89.19 126 PHE A CA 1
ATOM 1044 C C . PHE A 1 126 ? -2.188 4.773 12.484 1 89.19 126 PHE A C 1
ATOM 1046 O O . PHE A 1 126 ? -2.273 3.965 11.562 1 89.19 126 PHE A O 1
ATOM 1053 N N . GLN A 1 127 ? -1.901 4.492 13.742 1 86.94 127 GLN A N 1
ATOM 1054 C CA . GLN A 1 127 ? -1.609 3.107 14.102 1 86.94 127 GLN A CA 1
ATOM 1055 C C . GLN A 1 127 ? -2.793 2.195 13.789 1 86.94 127 GLN A C 1
ATOM 1057 O O . GLN A 1 127 ? -2.615 1.102 13.258 1 86.94 127 GLN A O 1
ATOM 1062 N N . VAL A 1 128 ? -3.924 2.693 14.125 1 86.5 128 VAL A N 1
ATOM 1063 C CA . VAL A 1 128 ? -5.125 1.908 13.859 1 86.5 128 VAL A CA 1
ATOM 1064 C C . VAL A 1 128 ? -5.258 1.659 12.359 1 86.5 128 VAL A C 1
ATOM 1066 O O . VAL A 1 128 ? -5.535 0.536 11.93 1 86.5 128 VAL A O 1
ATOM 1069 N N . GLY A 1 129 ? -5.008 2.678 11.617 1 85.88 129 GLY A N 1
ATOM 1070 C CA . GLY A 1 129 ? -5.094 2.545 10.172 1 85.88 129 GLY A CA 1
ATOM 1071 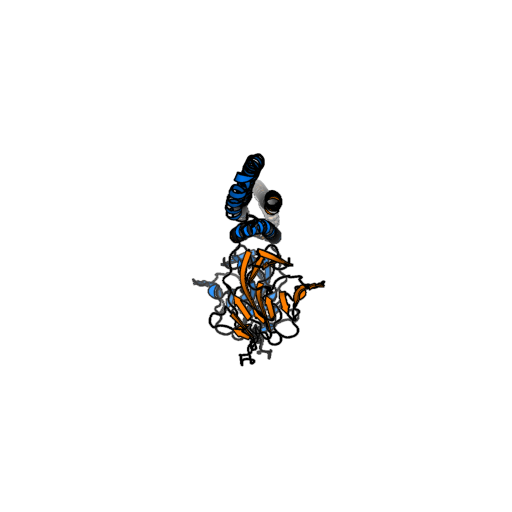C C . GLY A 1 129 ? -4.109 1.536 9.602 1 85.88 129 GLY A C 1
ATOM 1072 O O . GLY A 1 129 ? -4.484 0.671 8.812 1 85.88 129 GLY A O 1
ATOM 1073 N N . ILE A 1 130 ? -2.912 1.621 10.023 1 86.94 130 ILE A N 1
ATOM 1074 C CA . ILE A 1 130 ? -1.854 0.745 9.531 1 86.94 130 ILE A CA 1
ATOM 1075 C C . ILE A 1 130 ? -2.127 -0.691 9.969 1 86.94 130 ILE A C 1
ATOM 1077 O O . ILE A 1 130 ? -1.902 -1.634 9.203 1 86.94 130 ILE A O 1
ATOM 1081 N N . MET A 1 131 ? -2.574 -0.827 11.172 1 87 131 MET A N 1
ATOM 1082 C CA . MET A 1 131 ? -2.863 -2.16 11.688 1 87 131 MET A CA 1
ATOM 1083 C C . MET A 1 131 ? -4 -2.812 10.906 1 87 131 MET A C 1
ATOM 1085 O O . MET A 1 131 ? -3.951 -4.008 10.609 1 87 131 MET A O 1
ATOM 1089 N N . ASN A 1 132 ? -4.957 -2.016 10.625 1 86.38 132 ASN A N 1
ATOM 1090 C CA . ASN A 1 132 ? -6.059 -2.535 9.82 1 86.38 132 ASN A CA 1
ATOM 1091 C C . ASN A 1 132 ? -5.594 -2.943 8.43 1 86.38 132 ASN A C 1
ATOM 1093 O O . ASN A 1 132 ? -6.004 -3.984 7.914 1 86.38 132 ASN A O 1
ATOM 1097 N N . GLN A 1 133 ? -4.789 -2.109 7.867 1 84.25 133 GLN A N 1
ATOM 1098 C CA . GLN A 1 133 ? -4.242 -2.428 6.551 1 84.25 133 GLN A CA 1
ATOM 1099 C C . GLN A 1 133 ? -3.43 -3.719 6.594 1 84.25 133 GLN A C 1
ATOM 1101 O O . GLN A 1 133 ? -3.518 -4.543 5.68 1 84.25 133 GLN A O 1
ATOM 1106 N N . PHE A 1 134 ? -2.639 -3.863 7.633 1 89.12 134 PHE A N 1
ATOM 1107 C CA . PHE A 1 134 ? -1.816 -5.051 7.828 1 89.12 134 PHE A CA 1
ATOM 1108 C C . PHE A 1 134 ? -2.686 -6.293 7.98 1 89.12 134 PHE A C 1
ATOM 1110 O O . PHE A 1 134 ? -2.43 -7.316 7.344 1 89.12 134 PHE A O 1
ATOM 1117 N N . ARG A 1 135 ? -3.684 -6.18 8.75 1 86.56 135 ARG A N 1
ATOM 1118 C CA . ARG A 1 135 ? -4.602 -7.293 8.977 1 86.56 135 ARG A CA 1
ATOM 1119 C C . ARG A 1 135 ? -5.277 -7.715 7.676 1 86.56 135 ARG A C 1
ATOM 1121 O O . ARG A 1 135 ? -5.312 -8.906 7.348 1 86.56 135 ARG A O 1
ATOM 1128 N N . ASP A 1 136 ? -5.77 -6.75 6.961 1 85.31 136 ASP A N 1
ATOM 1129 C CA . ASP A 1 136 ? -6.457 -7.039 5.707 1 85.31 136 ASP A CA 1
ATOM 1130 C C . ASP A 1 136 ? -5.516 -7.695 4.699 1 85.31 136 ASP A C 1
ATOM 1132 O O . ASP A 1 136 ? -5.906 -8.633 3.998 1 85.31 136 ASP A O 1
ATOM 1136 N N . ALA A 1 137 ? -4.359 -7.164 4.668 1 84.25 137 ALA A N 1
ATOM 1137 C CA . ALA A 1 137 ? -3.369 -7.711 3.744 1 84.25 137 ALA A CA 1
ATOM 1138 C C . ALA A 1 137 ? -3.029 -9.156 4.094 1 84.25 137 ALA A C 1
ATOM 1140 O O . ALA A 1 137 ? -2.908 -10.008 3.207 1 84.25 137 ALA A O 1
ATOM 1141 N N . LEU A 1 138 ? -2.838 -9.414 5.402 1 86.19 138 LEU A N 1
ATOM 1142 C CA . LEU A 1 138 ? -2.504 -10.758 5.848 1 86.19 138 LEU A CA 1
ATOM 1143 C C . LEU A 1 138 ? -3.631 -11.734 5.523 1 86.19 138 LEU A C 1
ATOM 1145 O O . LEU A 1 138 ? -3.379 -12.844 5.039 1 86.19 138 LEU A O 1
ATOM 1149 N N . ILE A 1 139 ? -4.82 -11.32 5.723 1 84.44 139 ILE A N 1
ATOM 1150 C CA . ILE A 1 139 ? -5.98 -12.18 5.504 1 84.44 139 ILE A CA 1
ATOM 1151 C C . ILE A 1 139 ? -6.141 -12.461 4.012 1 84.44 139 ILE A C 1
ATOM 1153 O O . ILE A 1 139 ? -6.43 -13.586 3.613 1 84.44 139 ILE A O 1
ATOM 1157 N N . SER A 1 140 ? -5.902 -11.5 3.211 1 80.81 140 SER A N 1
ATOM 1158 C CA . SER A 1 140 ? -6.082 -11.648 1.771 1 80.81 140 SER A CA 1
ATOM 1159 C C . SER A 1 140 ? -5.012 -12.547 1.164 1 80.81 140 SER A C 1
ATOM 1161 O O . SER A 1 140 ? -5.211 -13.117 0.093 1 80.81 140 SER A O 1
ATOM 1163 N N . GLY A 1 141 ? -3.922 -12.703 1.847 1 82.94 141 GLY A N 1
ATOM 1164 C CA . GLY A 1 141 ? -2.809 -13.461 1.293 1 82.94 141 GLY A CA 1
ATOM 1165 C C . GLY A 1 141 ? -2.715 -14.875 1.834 1 82.94 141 GLY A C 1
ATOM 1166 O O . GLY A 1 141 ? -1.751 -15.586 1.555 1 82.94 141 GLY A O 1
ATOM 1167 N N . HIS A 1 142 ? -3.697 -15.336 2.588 1 80.62 142 HIS A N 1
ATOM 1168 C CA . HIS A 1 142 ? -3.688 -16.672 3.186 1 80.62 142 HIS A CA 1
ATOM 1169 C C . HIS A 1 142 ? -3.74 -17.75 2.115 1 80.62 142 HIS A C 1
ATOM 1171 O O . HIS A 1 142 ? -3.078 -18.781 2.24 1 80.62 142 HIS A O 1
ATOM 1177 N N . LYS A 1 143 ? -4.469 -17.453 1.133 1 82.25 143 LYS A N 1
ATOM 1178 C CA . LYS A 1 143 ? -4.629 -18.406 0.045 1 82.25 143 LYS A CA 1
ATOM 1179 C C . LYS A 1 143 ? -4.441 -17.734 -1.312 1 82.25 143 LYS A C 1
ATOM 1181 O O . LYS A 1 143 ? -4.711 -16.547 -1.465 1 82.25 143 LYS A O 1
ATOM 1186 N N . TRP A 1 144 ? -3.936 -18.562 -2.18 1 89.25 144 TRP A N 1
ATOM 1187 C CA . TRP A 1 144 ? -3.869 -18.078 -3.555 1 89.25 144 TRP A CA 1
ATOM 1188 C C . TRP A 1 144 ? -5.262 -17.766 -4.09 1 89.25 144 TRP A C 1
ATOM 1190 O O . TRP A 1 144 ? -6.195 -18.547 -3.906 1 89.25 144 TRP A O 1
ATOM 1200 N N . GLN A 1 145 ? -5.352 -16.625 -4.648 1 89.19 145 GLN A N 1
ATOM 1201 C CA . GLN A 1 145 ? -6.625 -16.219 -5.238 1 89.19 145 GLN A CA 1
ATOM 1202 C C . GLN A 1 145 ? -6.57 -16.281 -6.762 1 89.19 145 GLN A C 1
ATOM 1204 O O . GLN A 1 145 ? -5.691 -15.672 -7.375 1 89.19 145 GLN A O 1
ATOM 1209 N N . LYS A 1 146 ? -7.453 -17.016 -7.309 1 93.25 146 LYS A N 1
ATOM 1210 C CA . LYS A 1 146 ? -7.543 -17.016 -8.766 1 93.25 146 LYS A CA 1
ATOM 1211 C C . LYS A 1 146 ? -8.047 -15.664 -9.281 1 93.25 146 LYS A C 1
ATOM 1213 O O . LYS A 1 146 ? -9.133 -15.219 -8.906 1 93.25 146 LYS A O 1
ATOM 1218 N N . ALA A 1 147 ? -7.281 -15.023 -10.078 1 94.19 147 ALA A N 1
ATOM 1219 C CA . ALA A 1 147 ? -7.637 -13.703 -10.594 1 94.19 147 ALA A CA 1
ATOM 1220 C C . ALA A 1 147 ? -8.508 -13.82 -11.844 1 94.19 147 ALA A C 1
ATOM 1222 O O . ALA A 1 147 ? -8.273 -14.688 -12.688 1 94.19 147 ALA A O 1
ATOM 1223 N N . ASN A 1 148 ? -9.531 -13.055 -11.883 1 93.12 148 ASN A N 1
ATOM 1224 C CA . ASN A 1 148 ? -10.32 -12.914 -13.102 1 93.12 148 ASN A CA 1
ATOM 1225 C C . ASN A 1 148 ? -9.773 -11.812 -14 1 93.12 148 ASN A C 1
ATOM 1227 O O . ASN A 1 148 ? -10.234 -10.672 -13.938 1 93.12 148 ASN A O 1
ATOM 1231 N N . ILE A 1 149 ? -8.938 -12.203 -14.891 1 94.88 149 ILE A N 1
ATOM 1232 C CA . ILE A 1 149 ? -8.219 -11.227 -15.703 1 94.88 149 ILE A CA 1
ATOM 1233 C C . ILE A 1 149 ? -8.875 -11.109 -17.078 1 94.88 149 ILE A C 1
ATOM 1235 O O . ILE A 1 149 ? -9.352 -12.109 -17.625 1 94.88 149 ILE A O 1
ATOM 1239 N N . THR A 1 150 ? -8.93 -9.914 -17.578 1 97.19 150 THR A N 1
ATOM 1240 C CA . THR A 1 150 ? -9.336 -9.633 -18.953 1 97.19 150 THR A CA 1
ATOM 1241 C C . THR A 1 150 ? -8.312 -8.75 -19.641 1 97.19 150 THR A C 1
ATOM 1243 O O . THR A 1 150 ? -7.574 -8.008 -19 1 97.19 150 THR A O 1
ATOM 1246 N N . LEU A 1 151 ? -8.336 -8.891 -21 1 97.38 151 LEU A N 1
ATOM 1247 C CA . LEU A 1 151 ? -7.398 -8.094 -21.781 1 97.38 151 LEU A CA 1
ATOM 1248 C C . LEU A 1 151 ? -7.902 -6.664 -21.938 1 97.38 151 LEU A C 1
ATOM 1250 O O . LEU A 1 151 ? -9.102 -6.438 -22.109 1 97.38 151 LEU A O 1
ATOM 1254 N N . ASP A 1 152 ? -7.027 -5.766 -21.922 1 96.38 152 ASP A N 1
ATOM 1255 C CA . ASP A 1 152 ? -7.375 -4.355 -22.078 1 96.38 152 ASP A CA 1
ATOM 1256 C C . ASP A 1 152 ? -7.184 -3.906 -23.516 1 96.38 152 ASP A C 1
ATOM 1258 O O . ASP A 1 152 ? -6.055 -3.682 -23.969 1 96.38 152 ASP A O 1
ATOM 1262 N N . PRO A 1 153 ? -8.219 -3.619 -24.219 1 94.62 153 PRO A N 1
ATOM 1263 C CA . PRO A 1 153 ? -8.102 -3.234 -25.625 1 94.62 153 PRO A CA 1
ATOM 1264 C C . PRO A 1 153 ? -7.379 -1.902 -25.812 1 94.62 153 PRO A C 1
ATOM 1266 O O . PRO A 1 153 ? -6.805 -1.656 -26.875 1 94.62 153 PRO A O 1
ATOM 1269 N N . ASN A 1 154 ? -7.379 -1.087 -24.859 1 92.88 154 ASN A N 1
ATOM 1270 C CA . ASN A 1 154 ? -6.758 0.23 -24.969 1 92.88 154 ASN A CA 1
ATOM 1271 C C . ASN A 1 154 ? -5.238 0.132 -25 1 92.88 154 ASN A C 1
ATOM 1273 O O . ASN A 1 154 ? -4.562 1.068 -25.438 1 92.88 154 ASN A O 1
ATOM 1277 N N . THR A 1 155 ? -4.75 -0.985 -24.531 1 94.81 155 THR A N 1
ATOM 1278 C CA . THR A 1 155 ? -3.301 -1.14 -24.484 1 94.81 155 THR A CA 1
ATOM 1279 C C . THR A 1 155 ? -2.816 -1.994 -25.656 1 94.81 155 THR A C 1
ATOM 1281 O O . THR A 1 155 ? -1.62 -2.035 -25.953 1 94.81 155 THR A O 1
ATOM 1284 N N . ALA A 1 156 ? -3.666 -2.57 -26.344 1 95.88 156 ALA A N 1
ATOM 1285 C CA . ALA A 1 156 ? -3.32 -3.615 -27.312 1 95.88 156 ALA A CA 1
ATOM 1286 C C . ALA A 1 156 ? -2.732 -3.016 -28.578 1 95.88 156 ALA A C 1
ATOM 1288 O O . ALA A 1 156 ? -3.27 -2.047 -29.125 1 95.88 156 ALA A O 1
ATOM 1289 N N . HIS A 1 157 ? -1.653 -3.59 -29.078 1 95.06 157 HIS A N 1
ATOM 1290 C CA . HIS A 1 157 ? -1.137 -3.26 -30.406 1 95.06 157 HIS A CA 1
ATOM 1291 C C . HIS A 1 157 ? -2.178 -3.525 -31.484 1 95.06 157 HIS A C 1
ATOM 1293 O O . HIS A 1 157 ? -2.896 -4.527 -31.422 1 95.06 157 HIS A O 1
ATOM 1299 N N . PRO A 1 158 ? -2.139 -2.758 -32.5 1 95 158 PRO A N 1
ATOM 1300 C CA . PRO A 1 158 ? -3.182 -2.869 -33.531 1 95 158 PRO A CA 1
ATOM 1301 C C . PRO A 1 158 ? -3.098 -4.176 -34.312 1 95 158 PRO A C 1
ATOM 1303 O O . PRO A 1 158 ? -4.07 -4.574 -34.969 1 95 158 PRO A O 1
ATOM 1306 N N . GLN A 1 159 ? -1.968 -4.781 -34.344 1 95.31 159 GLN A N 1
ATOM 1307 C CA . GLN A 1 159 ? -1.792 -6.043 -35.031 1 95.31 159 GLN A CA 1
ATOM 1308 C C . GLN A 1 159 ? -2.516 -7.18 -34.312 1 95.31 159 GLN A C 1
ATOM 1310 O O . GLN A 1 159 ? -2.752 -8.242 -34.906 1 95.31 159 GLN A O 1
ATOM 1315 N N . LEU A 1 160 ? -2.816 -7.008 -33.094 1 96.5 160 LEU A N 1
ATOM 1316 C CA . LEU A 1 160 ? -3.396 -8.062 -32.25 1 96.5 160 LEU A CA 1
ATOM 1317 C C . LEU A 1 160 ? -4.922 -8.016 -32.312 1 96.5 160 LEU A C 1
ATOM 1319 O O . LEU A 1 160 ? -5.516 -6.938 -32.312 1 96.5 160 LEU A O 1
ATOM 1323 N N . ILE A 1 161 ? -5.551 -9.242 -32.344 1 96.56 161 ILE A N 1
ATOM 1324 C CA . ILE A 1 161 ? -7.004 -9.367 -32.375 1 96.56 161 ILE A CA 1
ATOM 1325 C C . ILE A 1 161 ? -7.48 -9.922 -31.016 1 96.56 161 ILE A C 1
ATOM 1327 O O . ILE A 1 161 ? -7.086 -11.016 -30.625 1 96.56 161 ILE A O 1
ATOM 1331 N N . LEU A 1 162 ? -8.305 -9.188 -30.406 1 96.19 162 LEU A N 1
ATOM 1332 C CA . LEU A 1 162 ? -8.859 -9.594 -29.125 1 96.19 162 LEU A CA 1
ATOM 1333 C C . LEU A 1 162 ? -10.258 -10.172 -29.297 1 96.19 162 LEU A C 1
ATOM 1335 O O . LEU A 1 162 ? -11.023 -9.711 -30.141 1 96.19 162 LEU A O 1
ATOM 1339 N N . SER A 1 163 ? -10.562 -11.109 -28.516 1 95.44 163 SER A N 1
ATOM 1340 C CA . SER A 1 163 ? -11.906 -11.672 -28.547 1 95.44 163 SER A CA 1
ATOM 1341 C C . SER A 1 163 ? -12.922 -10.703 -27.938 1 95.44 163 SER A C 1
ATOM 1343 O O . SER A 1 163 ? -12.539 -9.758 -27.25 1 95.44 163 SER A O 1
ATOM 1345 N N . HIS A 1 164 ? -14.203 -10.969 -28.125 1 91.69 164 HIS A N 1
ATOM 1346 C CA . HIS A 1 164 ? -15.266 -10.125 -27.578 1 91.69 164 HIS A CA 1
ATOM 1347 C C . HIS A 1 164 ? -15.281 -10.164 -26.062 1 91.69 164 HIS A C 1
ATOM 1349 O O . HIS A 1 164 ? -15.539 -9.148 -25.406 1 91.69 164 HIS A O 1
ATOM 1355 N N . GLY A 1 165 ? -14.945 -11.305 -25.547 1 93.38 165 GLY A N 1
ATOM 1356 C CA . GLY A 1 165 ? -14.93 -11.453 -24.094 1 93.38 165 GLY A CA 1
ATOM 1357 C C . GLY A 1 165 ? -13.625 -11.016 -23.469 1 93.38 165 GLY A C 1
ATOM 1358 O O . GLY A 1 165 ? -13.508 -10.969 -22.234 1 93.38 165 GLY A O 1
ATOM 1359 N N . ARG A 1 166 ? -12.68 -10.656 -24.328 1 96.69 166 ARG A N 1
ATOM 1360 C CA . ARG A 1 166 ? -11.375 -10.141 -23.906 1 96.69 166 ARG A CA 1
ATOM 1361 C C . ARG A 1 166 ? -10.602 -11.203 -23.125 1 96.69 166 ARG A C 1
ATOM 1363 O O . ARG A 1 166 ? -9.922 -10.891 -22.141 1 96.69 166 ARG A O 1
ATOM 1370 N N . LYS A 1 167 ? -10.805 -12.461 -23.547 1 97.25 167 LYS A N 1
ATOM 1371 C CA . LYS A 1 167 ? -10.125 -13.562 -22.875 1 97.25 167 LYS A CA 1
ATOM 1372 C C . LYS A 1 167 ? -9.094 -14.211 -23.797 1 97.25 167 LYS A C 1
ATOM 1374 O O . LYS A 1 167 ? -8.352 -15.094 -23.375 1 97.25 167 LYS A O 1
ATOM 1379 N N . SER A 1 168 ? -9.102 -13.719 -25.016 1 97.31 168 SER A N 1
ATOM 1380 C CA . SER A 1 168 ? -8.148 -14.312 -25.953 1 97.31 168 SER A CA 1
ATOM 1381 C C . SER A 1 168 ? -7.523 -13.25 -26.844 1 97.31 168 SER A C 1
ATOM 1383 O O . SER A 1 168 ? -8.125 -12.203 -27.094 1 97.31 168 SER A O 1
ATOM 1385 N N . VAL A 1 169 ? -6.336 -13.516 -27.266 1 97.81 169 VAL A N 1
ATOM 1386 C CA . VAL A 1 169 ? -5.621 -12.656 -28.188 1 97.81 169 VAL A CA 1
ATOM 1387 C C . VAL A 1 169 ? -4.875 -13.5 -29.219 1 97.81 169 VAL A C 1
ATOM 1389 O O . VAL A 1 169 ? -4.348 -14.562 -28.891 1 97.81 169 VAL A O 1
ATOM 1392 N N . ARG A 1 170 ? -4.906 -13.109 -30.484 1 96.56 170 ARG A N 1
ATOM 1393 C CA . ARG A 1 170 ? -4.195 -13.805 -31.562 1 96.56 170 ARG A CA 1
ATOM 1394 C C . ARG A 1 170 ? -3.559 -12.812 -32.531 1 96.56 170 ARG A C 1
ATOM 1396 O O . ARG A 1 170 ? -3.934 -11.641 -32.562 1 96.56 170 ARG A O 1
ATOM 1403 N N . TRP A 1 171 ? -2.617 -13.352 -33.188 1 94.94 171 TRP A N 1
ATOM 1404 C CA . TRP A 1 171 ? -1.973 -12.562 -34.219 1 94.94 171 TRP A CA 1
ATOM 1405 C C . TRP A 1 171 ? -2.912 -12.359 -35.406 1 94.94 171 TRP A C 1
ATOM 1407 O O . TRP A 1 171 ? -3.473 -13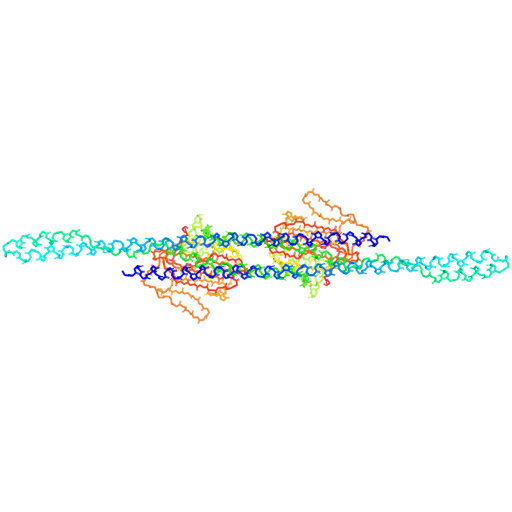.328 -35.938 1 94.94 171 TRP A O 1
ATOM 1417 N N . GLY A 1 172 ? -3.039 -11.109 -35.75 1 91.69 172 GLY A N 1
ATOM 1418 C CA . GLY A 1 172 ? -3.924 -10.797 -36.875 1 91.69 172 GLY A CA 1
ATOM 1419 C C . GLY A 1 172 ? -3.215 -10.789 -38.219 1 91.69 172 GLY A C 1
ATOM 1420 O O . GLY A 1 172 ? -1.985 -10.742 -38.281 1 91.69 172 GLY A O 1
ATOM 1421 N N . GLU A 1 173 ? -4.012 -10.844 -39.219 1 87.31 173 GLU A N 1
ATOM 1422 C CA . GLU A 1 173 ? -3.488 -10.812 -40.594 1 87.31 173 GLU A CA 1
ATOM 1423 C C . GLU A 1 173 ? -3.047 -9.406 -40.969 1 87.31 173 GLU A C 1
ATOM 1425 O O . GLU A 1 173 ? -2.045 -9.234 -41.688 1 87.31 173 GLU A O 1
ATOM 1430 N N . LYS A 1 174 ? -3.832 -8.43 -40.5 1 88.19 174 LYS A N 1
ATOM 1431 C CA . LYS A 1 174 ? -3.529 -7.039 -40.781 1 88.19 174 LYS A CA 1
ATOM 1432 C C . LYS A 1 174 ? -3.654 -6.16 -39.562 1 88.19 174 LYS A C 1
ATOM 1434 O O . LYS A 1 174 ? -4.328 -6.531 -38.594 1 88.19 174 LYS A O 1
ATOM 1439 N N . CYS A 1 175 ? -2.922 -5.086 -39.656 1 88.31 175 CYS A N 1
ATOM 1440 C CA . CYS A 1 175 ? -3.02 -4.102 -38.594 1 88.31 175 CYS A CA 1
ATOM 1441 C C . CYS A 1 175 ? -4.383 -3.42 -38.594 1 88.31 175 CYS A C 1
ATOM 1443 O O . CYS A 1 175 ? -4.84 -2.947 -39.656 1 88.31 175 CYS A O 1
ATOM 1445 N N . GLN A 1 176 ? -5.035 -3.363 -37.531 1 90.31 176 GLN A N 1
ATOM 1446 C CA . GLN A 1 176 ? -6.336 -2.721 -37.375 1 90.31 176 GLN A CA 1
ATOM 1447 C C . GLN A 1 176 ? -6.199 -1.203 -37.312 1 90.31 176 GLN A C 1
ATOM 1449 O O . GLN A 1 176 ? -5.156 -0.684 -36.906 1 90.31 176 GLN A O 1
ATOM 1454 N N . LYS A 1 177 ? -7.219 -0.497 -37.812 1 88.81 177 LYS A N 1
ATOM 1455 C CA . LYS A 1 177 ? -7.285 0.956 -37.688 1 88.81 177 LYS A CA 1
ATOM 1456 C C . LYS A 1 177 ? -7.879 1.356 -36.344 1 88.81 177 LYS A C 1
ATOM 1458 O O . LYS A 1 177 ? -9.102 1.418 -36.188 1 88.81 177 LYS A O 1
ATOM 1463 N N . LEU A 1 178 ? -7.039 1.508 -35.406 1 87.31 178 LEU A N 1
ATOM 1464 C CA . LEU A 1 178 ? -7.5 1.848 -34.062 1 87.31 178 LEU A CA 1
ATOM 1465 C C . LEU A 1 178 ? -7.121 3.281 -33.719 1 87.31 178 LEU A C 1
ATOM 1467 O O . LEU A 1 178 ? -6.129 3.809 -34.219 1 87.31 178 LEU A O 1
ATOM 1471 N N . PRO A 1 179 ? -7.941 3.904 -32.875 1 84.56 179 PRO A N 1
ATOM 1472 C CA . PRO A 1 179 ? -7.59 5.258 -32.438 1 84.56 179 PRO A CA 1
ATOM 1473 C C . PRO A 1 179 ? -6.262 5.309 -31.688 1 84.56 179 PRO A C 1
ATOM 1475 O O . PRO A 1 179 ? -5.902 4.355 -30.984 1 84.56 179 PRO A O 1
ATOM 1478 N N . GLN A 1 180 ? -5.586 6.363 -31.922 1 79.81 180 GLN A N 1
ATOM 1479 C CA . GLN A 1 180 ? -4.336 6.566 -31.203 1 79.81 180 GLN A CA 1
ATOM 1480 C C . GLN A 1 180 ? -4.59 6.848 -29.719 1 79.81 180 GLN A C 1
ATOM 1482 O O . GLN A 1 180 ? -5.434 7.676 -29.375 1 79.81 180 GLN A O 1
ATOM 1487 N N . LYS A 1 181 ? -4.09 6.004 -28.906 1 82.06 181 LYS A N 1
ATOM 1488 C CA . LYS A 1 181 ? -4.16 6.184 -27.453 1 82.06 181 LYS A CA 1
ATOM 1489 C C . LYS A 1 181 ? -2.768 6.156 -26.828 1 82.06 181 LYS A C 1
ATOM 1491 O O . LYS A 1 181 ? -1.901 5.391 -27.266 1 82.06 181 LYS A O 1
ATOM 1496 N N . ALA A 1 182 ? -2.57 6.934 -25.797 1 80.5 182 ALA A N 1
ATOM 1497 C CA . ALA A 1 182 ? -1.278 7 -25.125 1 80.5 182 ALA A CA 1
ATOM 1498 C C . ALA A 1 182 ? -0.919 5.652 -24.5 1 80.5 182 ALA A C 1
ATOM 1500 O O . ALA A 1 182 ? 0.256 5.285 -24.438 1 80.5 182 ALA A O 1
ATOM 1501 N N . GLU A 1 183 ? -1.948 4.934 -24.172 1 88.56 183 GLU A N 1
ATOM 1502 C CA . GLU A 1 183 ? -1.73 3.68 -23.453 1 88.56 183 GLU A CA 1
ATOM 1503 C C . GLU A 1 183 ? -1.479 2.529 -24.422 1 88.56 183 GLU A C 1
ATOM 1505 O O . GLU A 1 183 ? -1.014 1.461 -24.016 1 88.56 183 GLU A O 1
ATOM 1510 N N . ARG A 1 184 ? -1.673 2.715 -25.703 1 91.75 184 ARG A N 1
ATOM 1511 C CA . ARG A 1 184 ? -1.578 1.637 -26.688 1 91.75 184 ARG A CA 1
ATOM 1512 C C . ARG A 1 184 ? -0.13 1.396 -27.094 1 91.75 184 ARG A C 1
ATOM 1514 O O . ARG A 1 184 ? 0.616 2.344 -27.344 1 91.75 184 ARG A O 1
ATOM 1521 N N . PHE A 1 185 ? 0.174 0.131 -27.172 1 93.31 185 PHE A N 1
ATOM 1522 C CA . PHE A 1 185 ? 1.488 -0.219 -27.688 1 93.31 185 PHE A CA 1
ATOM 1523 C C . PHE A 1 185 ? 1.513 -0.105 -29.219 1 93.31 185 PHE A C 1
ATOM 1525 O O . PHE A 1 185 ? 0.564 -0.511 -29.891 1 93.31 185 PHE A O 1
ATOM 1532 N N . GLU A 1 186 ? 2.582 0.392 -29.734 1 88.44 186 GLU A N 1
ATOM 1533 C CA . GLU A 1 186 ? 2.617 0.598 -31.188 1 88.44 186 GLU A CA 1
ATOM 1534 C C . GLU A 1 186 ? 3.77 -0.169 -31.828 1 88.44 186 GLU A C 1
ATOM 1536 O O . GLU A 1 186 ? 3.689 -0.561 -33 1 88.44 186 GLU A O 1
ATOM 1541 N N . GLU A 1 187 ? 4.789 -0.324 -31.156 1 88.94 187 GLU A N 1
ATOM 1542 C CA . GLU A 1 187 ? 5.973 -0.945 -31.75 1 88.94 187 GLU A CA 1
ATOM 1543 C C . GLU A 1 187 ? 6.055 -2.426 -31.375 1 88.94 187 GLU A C 1
ATOM 1545 O O . GLU A 1 187 ? 6.562 -3.232 -32.156 1 88.94 187 GLU A O 1
ATOM 1550 N N . LYS A 1 188 ? 5.586 -2.699 -30.234 1 91.94 188 LYS A N 1
ATOM 1551 C CA . LYS A 1 188 ? 5.664 -4.074 -29.766 1 91.94 188 LYS A CA 1
ATOM 1552 C C . LYS A 1 188 ? 4.277 -4.711 -29.688 1 91.94 188 LYS A C 1
ATOM 1554 O O . LYS A 1 188 ? 3.303 -4.043 -29.328 1 91.94 188 LYS A O 1
ATOM 1559 N N . PHE A 1 189 ? 4.203 -5.996 -29.922 1 95.12 189 PHE A N 1
ATOM 1560 C CA . PHE A 1 189 ? 2.934 -6.711 -30.016 1 95.12 189 PHE A CA 1
ATOM 1561 C C . PHE A 1 189 ? 2.463 -7.145 -28.625 1 95.12 189 PHE A C 1
ATOM 1563 O O . PHE A 1 189 ? 2.383 -8.344 -28.344 1 95.12 189 PHE A O 1
ATOM 1570 N N . ILE A 1 190 ? 2.176 -6.207 -27.844 1 96.75 190 ILE A N 1
ATOM 1571 C CA . ILE A 1 190 ? 1.871 -6.434 -26.422 1 96.75 190 ILE A CA 1
ATOM 1572 C C . ILE A 1 190 ? 0.427 -6.031 -26.141 1 96.75 190 ILE A C 1
ATOM 1574 O O . ILE A 1 190 ? -0.114 -5.133 -26.797 1 96.75 190 ILE A O 1
ATOM 1578 N N . VAL A 1 191 ? -0.208 -6.73 -25.266 1 97.38 191 VAL A N 1
ATOM 1579 C CA . VAL A 1 191 ? -1.466 -6.328 -24.656 1 97.38 191 VAL A CA 1
ATOM 1580 C C . VAL A 1 191 ? -1.407 -6.594 -23.156 1 97.38 191 VAL A C 1
ATOM 1582 O O . VAL A 1 191 ? -0.886 -7.625 -22.719 1 97.38 191 VAL A O 1
ATOM 1585 N N . LEU A 1 192 ? -1.909 -5.711 -22.375 1 97.62 192 LEU A N 1
ATOM 1586 C CA . LEU A 1 192 ? -1.902 -5.863 -20.922 1 97.62 192 LEU A CA 1
ATOM 1587 C C . LEU A 1 192 ? -3.285 -6.25 -20.406 1 97.62 192 LEU A C 1
ATOM 1589 O O . LEU A 1 192 ? -4.281 -6.105 -21.125 1 97.62 192 LEU A O 1
ATOM 1593 N N . GLY A 1 193 ? -3.238 -6.785 -19.25 1 97 193 GLY A N 1
ATOM 1594 C CA . GLY A 1 193 ? -4.504 -7.027 -18.578 1 97 193 GLY A CA 1
ATOM 1595 C C . GLY A 1 193 ? -5.109 -5.773 -17.984 1 97 193 GLY A C 1
ATOM 1596 O O . GLY A 1 193 ? -4.398 -4.809 -17.688 1 97 193 GLY A O 1
ATOM 1597 N N . ARG A 1 194 ? -6.383 -5.867 -17.719 1 93.56 194 ARG A N 1
ATOM 1598 C CA . ARG A 1 194 ? -7.098 -4.727 -17.156 1 93.56 194 ARG A CA 1
ATOM 1599 C C . ARG A 1 194 ? -6.973 -4.703 -15.633 1 93.56 194 ARG A C 1
ATOM 1601 O O . ARG A 1 194 ? -6.875 -3.635 -15.031 1 93.56 194 ARG A O 1
ATOM 1608 N N . GLU A 1 195 ? -7.031 -5.875 -15.07 1 91.31 195 GLU A N 1
ATOM 1609 C CA . GLU A 1 195 ? -6.992 -5.977 -13.617 1 91.31 195 GLU A CA 1
ATOM 1610 C C . GLU A 1 195 ? -5.566 -5.816 -13.086 1 91.31 195 GLU A C 1
ATOM 1612 O O . GLU A 1 195 ? -4.66 -6.543 -13.5 1 91.31 195 GLU A O 1
ATOM 1617 N N . GLY A 1 196 ? -5.379 -4.895 -12.18 1 90.44 196 GLY A N 1
ATOM 1618 C CA . GLY A 1 196 ? -4.074 -4.664 -11.586 1 90.44 196 GLY A CA 1
ATOM 1619 C C . GLY A 1 196 ? -3.953 -5.234 -10.18 1 90.44 196 GLY A C 1
ATOM 1620 O O . GLY A 1 196 ? -4.957 -5.406 -9.492 1 90.44 196 GLY A O 1
ATOM 1621 N N . PHE A 1 197 ? -2.709 -5.531 -9.812 1 89.25 197 PHE A N 1
ATOM 1622 C CA . PHE A 1 197 ? -2.445 -6.137 -8.516 1 89.25 197 PHE A CA 1
ATOM 1623 C C . PHE A 1 197 ? -1.415 -5.328 -7.734 1 89.25 197 PHE A C 1
ATOM 1625 O O . PHE A 1 197 ? -0.378 -4.945 -8.281 1 89.25 197 PHE A O 1
ATOM 1632 N N . THR A 1 198 ? -1.75 -5.078 -6.469 1 80.62 198 THR A N 1
ATOM 1633 C CA . THR A 1 198 ? -0.826 -4.34 -5.617 1 80.62 198 THR A CA 1
ATOM 1634 C C . THR A 1 198 ? -0.429 -5.168 -4.402 1 80.62 198 THR A C 1
ATOM 1636 O O . THR A 1 198 ? 0.712 -5.098 -3.939 1 80.62 198 THR A O 1
ATOM 1639 N N . VAL A 1 199 ? -1.444 -5.875 -3.875 1 79.62 199 VAL A N 1
ATOM 1640 C CA . VAL A 1 199 ? -1.188 -6.656 -2.668 1 79.62 199 VAL A CA 1
ATOM 1641 C C . VAL A 1 199 ? -1.847 -8.023 -2.789 1 79.62 199 VAL A C 1
ATOM 1643 O O . VAL A 1 199 ? -2.836 -8.188 -3.508 1 79.62 199 VAL A O 1
ATOM 1646 N N . GLY A 1 200 ? -1.148 -8.945 -2.166 1 85 200 GLY A N 1
ATOM 1647 C CA . GLY A 1 200 ? -1.755 -10.266 -2.096 1 85 200 GLY A CA 1
ATOM 1648 C C . GLY A 1 200 ? -1.068 -11.289 -2.986 1 85 200 GLY A C 1
ATOM 1649 O O . GLY A 1 200 ? 0.055 -11.062 -3.443 1 85 200 GLY A O 1
ATOM 1650 N N . ARG A 1 201 ? -1.676 -12.398 -3.064 1 91.94 201 ARG A N 1
ATOM 1651 C CA . ARG A 1 201 ? -1.229 -13.516 -3.889 1 91.94 201 ARG A CA 1
ATOM 1652 C C . ARG A 1 201 ? -2.295 -13.906 -4.906 1 91.94 201 ARG A C 1
ATOM 1654 O O . ARG A 1 201 ? -3.396 -14.312 -4.535 1 91.94 201 ARG A O 1
ATOM 1661 N N . HIS A 1 202 ? -1.906 -13.75 -6.145 1 94.19 202 HIS A N 1
ATOM 1662 C CA . HIS A 1 202 ? -2.861 -14.016 -7.215 1 94.19 202 HIS A CA 1
ATOM 1663 C C . HIS A 1 202 ? -2.268 -14.945 -8.266 1 94.19 202 HIS A C 1
ATOM 1665 O O . HIS A 1 202 ? -1.048 -14.992 -8.445 1 94.19 202 HIS A O 1
ATOM 1671 N N . PHE A 1 203 ? -3.15 -15.703 -8.867 1 95.62 203 PHE A N 1
ATOM 1672 C CA . PHE A 1 203 ? -2.701 -16.516 -9.984 1 95.62 203 PHE A CA 1
ATOM 1673 C C . PHE A 1 203 ? -3.752 -16.562 -11.086 1 95.62 203 PHE A C 1
ATOM 1675 O O . PHE A 1 203 ? -4.93 -16.281 -10.844 1 95.62 203 PHE A O 1
ATOM 1682 N N . TRP A 1 204 ? -3.352 -16.797 -12.289 1 96.69 204 TRP A N 1
ATOM 1683 C CA . TRP A 1 204 ? -4.242 -17.016 -13.422 1 96.69 204 TRP A CA 1
ATOM 1684 C C . TRP A 1 204 ? -3.639 -18.016 -14.406 1 96.69 204 TRP A C 1
ATOM 1686 O O . TRP A 1 204 ? -2.42 -18.203 -14.445 1 96.69 204 TRP A O 1
ATOM 1696 N N . ASP A 1 205 ? -4.48 -18.719 -15.086 1 97.19 205 ASP A N 1
ATOM 1697 C CA . ASP A 1 205 ? -4.09 -19.766 -16.016 1 97.19 205 ASP A CA 1
ATOM 1698 C C . ASP A 1 205 ? -4.281 -19.312 -17.469 1 97.19 205 ASP A C 1
ATOM 1700 O O . ASP A 1 205 ? -5.27 -18.656 -17.797 1 97.19 205 ASP A O 1
ATOM 1704 N N . ILE A 1 206 ? -3.322 -19.719 -18.25 1 97.44 206 ILE A N 1
ATOM 1705 C CA . ILE A 1 206 ? -3.4 -19.328 -19.641 1 97.44 206 ILE A CA 1
ATOM 1706 C C . ILE A 1 206 ? -3.053 -20.516 -20.531 1 97.44 206 ILE A C 1
ATOM 1708 O O . ILE A 1 206 ? -2.248 -21.375 -20.156 1 97.44 206 ILE A O 1
ATOM 1712 N N . SER A 1 207 ? -3.703 -20.625 -21.625 1 97.94 207 SER A N 1
ATOM 1713 C CA . SER A 1 207 ? -3.311 -21.531 -22.688 1 97.94 207 SER A CA 1
ATOM 1714 C C . SER A 1 207 ? -2.584 -20.797 -23.812 1 97.94 207 SER A C 1
ATOM 1716 O O . SER A 1 207 ? -2.975 -19.688 -24.188 1 97.94 207 SER A O 1
ATOM 1718 N N . VAL A 1 208 ? -1.56 -21.422 -24.281 1 97.12 208 VAL A N 1
ATOM 1719 C CA . VAL A 1 208 ? -0.721 -20.703 -25.234 1 97.12 208 VAL A CA 1
ATOM 1720 C C . VAL A 1 208 ? -0.436 -21.594 -26.438 1 97.12 208 VAL A C 1
ATOM 1722 O O . VAL A 1 208 ? -0.542 -22.828 -26.359 1 97.12 208 VAL A O 1
ATOM 1725 N N . GLY A 1 209 ? -0.088 -20.938 -27.547 1 95.31 209 GLY A N 1
ATOM 1726 C CA . GLY A 1 209 ? 0.345 -21.594 -28.781 1 95.31 209 GLY A CA 1
ATOM 1727 C C . GLY A 1 209 ? 1.112 -20.672 -29.703 1 95.31 209 GLY A C 1
ATOM 1728 O O . GLY A 1 209 ? 0.925 -19.453 -29.688 1 95.31 209 GLY A O 1
ATOM 1729 N N . GLY A 1 210 ? 2.035 -21.297 -30.562 1 94.31 210 GLY A N 1
ATOM 1730 C CA . GLY A 1 210 ? 2.844 -20.484 -31.469 1 94.31 210 GLY A CA 1
ATOM 1731 C C . GLY A 1 210 ? 3.936 -19.719 -30.75 1 94.31 210 GLY A C 1
ATOM 1732 O O . GLY A 1 210 ? 4.652 -20.266 -29.922 1 94.31 210 GLY A O 1
ATOM 1733 N N . GLU A 1 211 ? 4.172 -18.438 -31.141 1 95.75 211 GLU A N 1
ATOM 1734 C CA . GLU A 1 211 ? 5.133 -17.562 -30.469 1 95.75 211 GLU A CA 1
ATOM 1735 C C . GLU A 1 211 ? 4.441 -16.656 -29.469 1 95.75 211 GLU A C 1
ATOM 1737 O O . GLU A 1 211 ? 3.559 -15.875 -29.828 1 95.75 211 GLU A O 1
ATOM 1742 N N . TRP A 1 212 ? 4.891 -16.719 -28.297 1 96.88 212 TRP A N 1
ATOM 1743 C CA . TRP A 1 212 ? 4.18 -16.016 -27.234 1 96.88 212 TRP A CA 1
ATOM 1744 C C . TRP A 1 212 ? 5.121 -15.688 -26.078 1 96.88 212 TRP A C 1
ATOM 1746 O O . TRP A 1 212 ? 6.215 -16.25 -25.969 1 96.88 212 TRP A O 1
ATOM 1756 N N . ALA A 1 213 ? 4.723 -14.797 -25.281 1 96.69 213 ALA A N 1
ATOM 1757 C CA . ALA A 1 213 ? 5.324 -14.477 -23.984 1 96.69 213 ALA A CA 1
ATOM 1758 C C . ALA A 1 213 ? 4.262 -14.039 -22.984 1 96.69 213 ALA A C 1
ATOM 1760 O O . ALA A 1 213 ? 3.285 -13.383 -23.344 1 96.69 213 ALA A O 1
ATOM 1761 N N . VAL A 1 214 ? 4.41 -14.492 -21.766 1 97.62 214 VAL A N 1
ATOM 1762 C CA . VAL A 1 214 ? 3.453 -14.164 -20.719 1 97.62 214 VAL A CA 1
ATOM 1763 C C . VAL A 1 214 ? 4.199 -13.734 -19.453 1 97.62 214 VAL A C 1
ATOM 1765 O O . VAL A 1 214 ? 5.359 -14.109 -19.25 1 97.62 214 VAL A O 1
ATOM 1768 N N . GLY A 1 215 ? 3.514 -12.961 -18.641 1 97.06 215 GLY A N 1
ATOM 1769 C CA . GLY A 1 215 ? 4.094 -12.516 -17.375 1 97.06 215 GLY A CA 1
ATOM 1770 C C . GLY A 1 215 ? 3.359 -11.336 -16.766 1 97.06 215 GLY A C 1
ATOM 1771 O O . GLY A 1 215 ? 2.129 -11.312 -16.734 1 97.06 215 GLY A O 1
ATOM 1772 N N . VAL A 1 216 ? 4.18 -10.477 -16.156 1 96.44 216 VAL A N 1
ATOM 1773 C CA . VAL A 1 216 ? 3.619 -9.297 -15.508 1 96.44 216 VAL A CA 1
ATOM 1774 C C . VAL A 1 216 ? 4.449 -8.062 -15.859 1 96.44 216 VAL A C 1
ATOM 1776 O O . VAL A 1 216 ? 5.641 -8.18 -16.156 1 96.44 216 VAL A O 1
ATOM 1779 N N . ALA A 1 217 ? 3.76 -6.938 -15.891 1 95.25 217 ALA A N 1
ATOM 1780 C CA . ALA A 1 217 ? 4.414 -5.66 -16.172 1 95.25 217 ALA A CA 1
ATOM 1781 C C . ALA A 1 217 ? 3.91 -4.57 -15.234 1 95.25 217 ALA A C 1
ATOM 1783 O O . ALA A 1 217 ? 2.783 -4.641 -14.734 1 95.25 217 ALA A O 1
ATOM 1784 N N . ARG A 1 218 ? 4.777 -3.713 -15.039 1 92 218 ARG A N 1
ATOM 1785 C CA . ARG A 1 218 ? 4.348 -2.531 -14.297 1 92 218 ARG A CA 1
ATOM 1786 C C . ARG A 1 218 ? 3.314 -1.736 -15.094 1 92 218 ARG A C 1
ATOM 1788 O O . ARG A 1 218 ? 3.414 -1.623 -16.312 1 92 218 ARG A O 1
ATOM 1795 N N . LYS A 1 219 ? 2.455 -1.141 -14.352 1 87.81 219 LYS A N 1
ATOM 1796 C CA . LYS A 1 219 ? 1.467 -0.281 -14.992 1 87.81 219 LYS A CA 1
ATOM 1797 C C . LYS A 1 219 ? 2.141 0.884 -15.719 1 87.81 219 LYS A C 1
ATOM 1799 O O . LYS A 1 219 ? 1.659 1.338 -16.75 1 87.81 219 LYS A O 1
ATOM 1804 N N . SER A 1 220 ? 3.305 1.304 -15.273 1 81.56 220 SER A N 1
ATOM 1805 C CA . SER A 1 220 ? 4 2.482 -15.781 1 81.56 220 SER A CA 1
ATOM 1806 C C . SER A 1 220 ? 4.969 2.113 -16.906 1 81.56 220 SER A C 1
ATOM 1808 O O . SER A 1 220 ? 5.762 2.947 -17.344 1 81.56 220 SER A O 1
ATOM 1810 N N . VAL A 1 221 ? 4.922 0.983 -17.344 1 88.44 221 VAL A N 1
ATOM 1811 C CA . VAL A 1 221 ? 5.852 0.543 -18.375 1 88.44 221 VAL A CA 1
ATOM 1812 C C . VAL A 1 221 ? 5.715 1.431 -19.609 1 88.44 221 VAL A C 1
ATOM 1814 O O . VAL A 1 221 ? 4.617 1.896 -19.938 1 88.44 221 VAL A O 1
ATOM 1817 N N . GLU A 1 222 ? 6.781 1.578 -20.281 1 86.19 222 GLU A N 1
ATOM 1818 C CA . GLU A 1 222 ? 6.773 2.389 -21.5 1 86.19 222 GLU A CA 1
ATOM 1819 C C . GLU A 1 222 ? 5.875 1.771 -22.578 1 86.19 222 GLU A C 1
ATOM 1821 O O . GLU A 1 222 ? 5.898 0.558 -22.781 1 86.19 222 GLU A O 1
ATOM 1826 N N . ARG A 1 223 ? 5.191 2.684 -23.25 1 88.38 223 ARG A N 1
ATOM 1827 C CA . ARG A 1 223 ? 4.227 2.193 -24.219 1 88.38 223 ARG A CA 1
ATOM 1828 C C . ARG A 1 223 ? 4.719 2.439 -25.641 1 88.38 223 ARG A C 1
ATOM 1830 O O . ARG A 1 223 ? 4.363 1.704 -26.562 1 88.38 223 ARG A O 1
ATOM 1837 N N . LYS A 1 224 ? 5.484 3.531 -25.641 1 85.88 224 LYS A N 1
ATOM 1838 C CA . LYS A 1 224 ? 5.977 3.932 -26.969 1 85.88 224 LYS A CA 1
ATOM 1839 C C . LYS A 1 224 ? 7.496 3.797 -27.047 1 85.88 224 LYS A C 1
ATOM 1841 O O . LYS A 1 224 ? 8.188 3.838 -26.031 1 85.88 224 LYS A O 1
ATOM 1846 N N . GLY A 1 225 ? 7.965 3.6 -28.156 1 80.88 225 GLY A N 1
ATOM 1847 C CA . GLY A 1 225 ? 9.398 3.602 -28.359 1 80.88 225 GLY A CA 1
ATOM 1848 C C . GLY A 1 225 ? 10.062 2.287 -27.984 1 80.88 225 GLY A C 1
ATOM 1849 O O . GLY A 1 225 ? 9.5 1.215 -28.219 1 80.88 225 GLY A O 1
ATOM 1850 N N . ALA A 1 226 ? 11.289 2.428 -27.484 1 82.56 226 ALA A N 1
ATOM 1851 C CA . ALA A 1 226 ? 12.078 1.237 -27.188 1 82.56 226 ALA A CA 1
ATOM 1852 C C . ALA A 1 226 ? 11.672 0.636 -25.844 1 82.56 226 ALA A C 1
ATOM 1854 O O . ALA A 1 226 ? 11.75 1.303 -24.812 1 82.56 226 ALA A O 1
ATOM 1855 N N . ILE A 1 227 ? 11.062 -0.48 -25.922 1 84.81 227 ILE A N 1
ATOM 1856 C CA . ILE A 1 227 ? 10.656 -1.196 -24.719 1 84.81 227 ILE A CA 1
ATOM 1857 C C . ILE A 1 227 ? 11.648 -2.318 -24.422 1 84.81 227 ILE A C 1
ATOM 1859 O O . ILE A 1 227 ? 11.977 -3.111 -25.312 1 84.81 227 ILE A O 1
ATOM 1863 N N . GLU A 1 228 ? 12.172 -2.324 -23.25 1 84.5 228 GLU A N 1
ATOM 1864 C CA . GLU A 1 228 ? 13.078 -3.383 -22.812 1 84.5 228 GLU A CA 1
ATOM 1865 C C . GLU A 1 228 ? 12.312 -4.547 -22.188 1 84.5 228 GLU A C 1
ATOM 1867 O O . GLU A 1 228 ? 11.711 -4.398 -21.125 1 84.5 228 GLU A O 1
ATOM 1872 N N . PHE A 1 229 ? 12.414 -5.699 -22.859 1 86.25 229 PHE A N 1
ATOM 1873 C CA . PHE A 1 229 ? 11.742 -6.895 -22.375 1 86.25 229 PHE A CA 1
ATOM 1874 C C . PHE A 1 229 ? 12.555 -7.566 -21.281 1 86.25 229 PHE A C 1
ATOM 1876 O O . PHE A 1 229 ? 13.133 -8.633 -21.484 1 86.25 229 PHE A O 1
ATOM 1883 N N . SER A 1 230 ? 12.594 -7 -20.141 1 87.88 230 SER A N 1
ATOM 1884 C CA . SER A 1 230 ? 13.336 -7.5 -19 1 87.88 230 SER A CA 1
ATOM 1885 C C . SER A 1 230 ? 12.844 -6.852 -17.703 1 87.88 230 SER A C 1
ATOM 1887 O O . SER A 1 230 ? 12.125 -5.855 -17.734 1 87.88 230 SER A O 1
ATOM 1889 N N . PRO A 1 231 ? 13.258 -7.426 -16.641 1 88.19 231 PRO A N 1
ATOM 1890 C CA . PRO A 1 231 ? 12.906 -6.828 -15.352 1 88.19 231 PRO A CA 1
ATOM 1891 C C . PRO A 1 231 ? 13.375 -5.383 -15.227 1 88.19 231 PRO A C 1
ATOM 1893 O O . PRO A 1 231 ? 12.734 -4.57 -14.555 1 88.19 231 PRO A O 1
ATOM 1896 N N . LYS A 1 232 ? 14.398 -5.055 -15.922 1 85.31 232 LYS A N 1
ATOM 1897 C CA . LYS A 1 232 ? 14.898 -3.682 -15.898 1 85.31 232 LYS A CA 1
ATOM 1898 C C . LYS A 1 232 ? 13.883 -2.717 -16.5 1 85.31 232 LYS A C 1
ATOM 1900 O O . LYS A 1 232 ? 13.742 -1.581 -16.047 1 85.31 232 LYS A O 1
ATOM 1905 N N . GLY A 1 233 ? 13.211 -3.238 -17.5 1 87.31 233 GLY A N 1
ATOM 1906 C CA . GLY A 1 233 ? 12.188 -2.432 -18.141 1 87.31 233 GLY A CA 1
ATOM 1907 C C . GLY A 1 233 ? 10.844 -2.504 -17.438 1 87.31 233 GLY A C 1
ATOM 1908 O O . GLY A 1 233 ? 9.883 -1.845 -17.844 1 87.31 233 GLY A O 1
ATOM 1909 N N . GLY A 1 234 ? 10.766 -3.283 -16.422 1 91.06 234 GLY A N 1
ATOM 1910 C CA . GLY A 1 234 ? 9.523 -3.434 -15.68 1 91.06 234 GLY A CA 1
ATOM 1911 C C . GLY A 1 234 ? 8.656 -4.57 -16.188 1 91.06 234 GLY A C 1
ATOM 1912 O O . GLY A 1 234 ? 7.441 -4.574 -15.984 1 91.06 234 GLY A O 1
ATOM 1913 N N . ILE A 1 235 ? 9.289 -5.418 -16.922 1 93.31 235 ILE A N 1
ATOM 1914 C CA . ILE A 1 235 ? 8.555 -6.547 -17.484 1 93.31 235 ILE A CA 1
ATOM 1915 C C . ILE A 1 235 ? 9.211 -7.855 -17.047 1 93.31 235 ILE A C 1
ATOM 1917 O O . ILE A 1 235 ? 10.414 -8.047 -17.234 1 93.31 235 ILE A O 1
ATOM 1921 N N . TRP A 1 236 ? 8.492 -8.703 -16.422 1 94.81 236 TRP A N 1
ATOM 1922 C CA . TRP A 1 236 ? 8.906 -10.047 -16.047 1 94.81 236 TRP A CA 1
ATOM 1923 C C . TRP A 1 236 ? 8.148 -11.102 -16.844 1 94.81 236 TRP A C 1
ATOM 1925 O O . TRP A 1 236 ? 7.016 -11.453 -16.484 1 94.81 236 TRP A O 1
ATOM 1935 N N . GLU A 1 237 ? 8.797 -11.555 -17.891 1 95.38 237 GLU A N 1
ATOM 1936 C CA . GLU A 1 237 ? 8.07 -12.438 -18.797 1 95.38 237 GLU A CA 1
ATOM 1937 C C . GLU A 1 237 ? 8.914 -13.633 -19.203 1 95.38 237 GLU A C 1
ATOM 1939 O O . GLU A 1 237 ? 10.148 -13.578 -19.156 1 95.38 237 GLU A O 1
ATOM 1944 N N . MET A 1 238 ? 8.25 -14.695 -19.516 1 95.19 238 MET A N 1
ATOM 1945 C CA . MET A 1 238 ? 8.828 -15.859 -20.188 1 95.19 238 MET A CA 1
ATOM 1946 C C . MET A 1 238 ? 7.977 -16.281 -21.375 1 95.19 238 MET A C 1
ATOM 1948 O O . MET A 1 238 ? 6.793 -15.953 -21.453 1 95.19 238 MET A O 1
ATOM 1952 N N . GLY A 1 239 ? 8.68 -16.922 -22.328 1 95.19 239 GLY A N 1
ATOM 1953 C CA . GLY A 1 239 ? 7.918 -17.328 -23.484 1 95.19 239 GLY A CA 1
ATOM 1954 C C . GLY A 1 239 ? 8.727 -18.156 -24.469 1 95.19 239 GLY A C 1
ATOM 1955 O O . GLY A 1 239 ? 9.773 -18.688 -24.109 1 95.19 239 GLY A O 1
ATOM 1956 N N . LYS A 1 240 ? 8.094 -18.375 -25.516 1 95 240 LYS A N 1
ATOM 1957 C CA . LYS A 1 240 ? 8.68 -19.172 -26.609 1 95 240 LYS A CA 1
ATOM 1958 C C . LYS A 1 240 ? 8.68 -18.375 -27.922 1 95 240 LYS A C 1
ATOM 1960 O O . LYS A 1 240 ? 7.629 -17.953 -28.406 1 95 240 LYS A O 1
ATOM 1965 N N . TRP A 1 241 ? 9.781 -18.172 -28.453 1 89.62 241 TRP A N 1
ATOM 1966 C CA . TRP A 1 241 ? 9.938 -17.578 -29.781 1 89.62 241 TRP A CA 1
ATOM 1967 C C . TRP A 1 241 ? 11.227 -18.047 -30.438 1 89.62 241 TRP A C 1
ATOM 1969 O O . TRP A 1 241 ? 12.211 -18.344 -29.75 1 89.62 241 TRP A O 1
ATOM 1979 N N . GLY A 1 242 ? 11.156 -18.188 -31.75 1 87.44 242 GLY A N 1
ATOM 1980 C CA . GLY A 1 242 ? 12.297 -18.734 -32.5 1 87.44 242 GLY A CA 1
ATOM 1981 C C . GLY A 1 242 ? 12.594 -20.172 -32.156 1 87.44 242 GLY A C 1
ATOM 1982 O O . GLY A 1 242 ? 13.758 -20.578 -32.094 1 87.44 242 GLY A O 1
ATOM 1983 N N . GLY A 1 243 ? 11.633 -20.828 -31.609 1 87.44 243 GLY A N 1
ATOM 1984 C CA . GLY A 1 243 ? 11.766 -22.25 -31.297 1 87.44 243 GLY A CA 1
ATOM 1985 C C . GLY A 1 243 ? 12.367 -22.5 -29.938 1 87.44 243 GLY A C 1
ATOM 1986 O O . GLY A 1 243 ? 12.578 -23.656 -29.547 1 87.44 243 GLY A O 1
ATOM 1987 N N . GLN A 1 244 ? 12.594 -21.438 -29.219 1 91.19 244 GLN A N 1
ATOM 1988 C CA . GLN A 1 244 ? 13.25 -21.594 -27.922 1 91.19 244 GLN A CA 1
ATOM 1989 C C . GLN A 1 244 ? 12.445 -20.922 -26.812 1 91.19 244 GLN A C 1
ATOM 1991 O O . GLN A 1 244 ? 11.789 -19.891 -27.047 1 91.19 244 GLN A O 1
ATOM 1996 N N . TYR A 1 245 ? 12.531 -21.484 -25.688 1 93.88 245 TYR A N 1
ATOM 1997 C CA . TYR A 1 245 ? 11.953 -20.875 -24.484 1 93.88 245 TYR A CA 1
ATOM 1998 C C . TYR A 1 245 ? 12.953 -19.938 -23.828 1 93.88 245 TYR A C 1
ATOM 2000 O O . TYR A 1 245 ? 14.133 -20.266 -23.703 1 93.88 245 TYR A O 1
ATOM 2008 N N . ARG A 1 246 ? 12.406 -18.797 -23.438 1 92.25 246 ARG A N 1
ATOM 2009 C CA . ARG A 1 246 ? 13.289 -17.812 -22.859 1 92.25 246 ARG A CA 1
ATOM 2010 C C . ARG A 1 246 ? 12.625 -17.109 -21.672 1 92.25 246 ARG A C 1
ATOM 2012 O O . ARG A 1 246 ? 11.398 -17 -21.625 1 92.25 246 ARG A O 1
ATOM 2019 N N . ALA A 1 247 ? 13.406 -16.734 -20.719 1 92.88 247 ALA A N 1
ATOM 2020 C CA . ALA A 1 247 ? 13.055 -15.844 -19.609 1 92.88 247 ALA A CA 1
ATOM 2021 C C . ALA A 1 247 ? 14.117 -14.766 -19.422 1 92.88 247 ALA A C 1
ATOM 2023 O O . ALA A 1 247 ? 15.031 -14.914 -18.609 1 92.88 247 ALA A O 1
ATOM 2024 N N . PRO A 1 248 ? 13.922 -13.766 -20.188 1 85.31 248 PRO A N 1
ATOM 2025 C CA . PRO A 1 248 ? 14.969 -12.742 -20.188 1 85.31 248 PRO A CA 1
ATOM 2026 C C . PRO A 1 248 ? 15.188 -12.125 -18.797 1 85.31 248 PRO A C 1
ATOM 2028 O O . PRO A 1 248 ? 14.219 -11.812 -18.109 1 85.31 248 PRO A O 1
ATOM 2031 N N . ASN A 1 249 ? 16.469 -12.125 -18.344 1 77.44 249 ASN A N 1
ATOM 2032 C CA . ASN A 1 249 ? 16.906 -11.469 -17.125 1 77.44 249 ASN A CA 1
ATOM 2033 C C . ASN A 1 249 ? 18.172 -10.641 -17.375 1 77.44 249 ASN A C 1
ATOM 2035 O O . ASN A 1 249 ? 18.922 -10.898 -18.312 1 77.44 249 ASN A O 1
ATOM 2039 N N . PRO A 1 250 ? 18.188 -9.477 -16.734 1 65.88 250 PRO A N 1
ATOM 2040 C CA . PRO A 1 250 ? 19.328 -8.602 -17.016 1 65.88 250 PRO A CA 1
ATOM 2041 C C . PRO A 1 250 ? 20.656 -9.359 -17.109 1 65.88 250 PRO A C 1
ATOM 2043 O O . PRO A 1 250 ? 21.516 -9 -17.906 1 65.88 250 PRO A O 1
ATOM 2046 N N . SER A 1 251 ? 20.859 -10.219 -16.297 1 62.22 251 SER A N 1
ATOM 2047 C CA . SER A 1 251 ? 22.172 -10.828 -16.266 1 62.22 251 SER A CA 1
ATOM 2048 C C . SER A 1 251 ? 22.328 -11.875 -17.375 1 62.22 251 SER A C 1
ATOM 2050 O O . SER A 1 251 ? 23.438 -12.125 -17.859 1 62.22 251 SER A O 1
ATOM 2052 N N . ASN A 1 252 ? 21.328 -12.523 -17.797 1 62.69 252 ASN A N 1
ATOM 2053 C CA . ASN A 1 252 ? 21.484 -13.586 -18.781 1 62.69 252 ASN A CA 1
ATOM 2054 C C . ASN A 1 252 ? 20.156 -13.922 -19.453 1 62.69 252 ASN A C 1
ATOM 2056 O O . ASN A 1 252 ? 19.094 -13.844 -18.828 1 62.69 252 ASN A O 1
ATOM 2060 N N . ASP A 1 253 ? 20.219 -13.781 -20.859 1 62.81 253 ASP A N 1
ATOM 2061 C CA . ASP A 1 253 ? 19.094 -14.414 -21.547 1 62.81 253 ASP A CA 1
ATOM 2062 C C . ASP A 1 253 ? 18.953 -15.875 -21.125 1 62.81 253 ASP A C 1
ATOM 2064 O O . ASP A 1 253 ? 19.781 -16.703 -21.469 1 62.81 253 ASP A O 1
ATOM 2068 N N . ASN A 1 254 ? 18.188 -16.016 -20.125 1 73.56 254 ASN A N 1
ATOM 2069 C CA . ASN A 1 254 ? 18.062 -17.359 -19.547 1 73.56 254 ASN A CA 1
ATOM 2070 C C . ASN A 1 254 ? 17.234 -18.281 -20.438 1 73.56 254 ASN A C 1
ATOM 2072 O O . ASN A 1 254 ? 16.031 -18.078 -20.578 1 73.56 254 ASN A O 1
ATOM 2076 N N . LEU A 1 255 ? 17.984 -19.016 -21.312 1 83.38 255 LEU A N 1
ATOM 2077 C CA . LEU A 1 255 ? 17.328 -20.078 -22.062 1 83.38 255 LEU A CA 1
ATOM 2078 C C . LEU A 1 255 ? 16.812 -21.156 -21.109 1 83.38 255 LEU A C 1
ATOM 2080 O O . LEU A 1 255 ? 17.5 -21.547 -20.172 1 83.38 255 LEU A O 1
ATOM 2084 N N . LEU A 1 256 ? 15.492 -21.344 -21.328 1 88.62 256 LEU A N 1
ATOM 2085 C CA . LEU A 1 256 ? 14.867 -22.375 -20.5 1 88.62 256 LEU A CA 1
ATOM 2086 C C . LEU A 1 256 ? 14.891 -23.719 -21.203 1 88.62 256 LEU A C 1
ATOM 2088 O O . LEU A 1 256 ? 14.609 -23.812 -22.391 1 88.62 256 LEU A O 1
ATOM 2092 N N . SER A 1 257 ? 15.422 -24.688 -20.531 1 84.38 257 SER A N 1
ATOM 2093 C CA . SER A 1 257 ? 15.438 -26.031 -21.078 1 84.38 257 SER A CA 1
ATOM 2094 C C . SER A 1 257 ? 14.164 -26.797 -20.719 1 84.38 257 SER A C 1
ATOM 2096 O O . SER A 1 257 ? 14.008 -27.25 -19.594 1 84.38 257 SER A O 1
ATOM 2098 N N . LEU A 1 258 ? 13.289 -26.734 -21.719 1 85.31 258 LEU A N 1
ATOM 2099 C CA . LEU A 1 258 ? 12.047 -27.469 -21.484 1 85.31 258 LEU A CA 1
ATOM 2100 C C . LEU A 1 258 ? 11.906 -28.625 -22.469 1 85.31 258 LEU A C 1
ATOM 2102 O O . LEU A 1 258 ? 12.242 -28.5 -23.641 1 85.31 258 LEU A O 1
ATOM 2106 N N . ASP A 1 259 ? 11.617 -29.703 -21.984 1 78.75 259 ASP A N 1
ATOM 2107 C CA . ASP A 1 259 ? 11.539 -30.922 -22.766 1 78.75 259 ASP A CA 1
ATOM 2108 C C . ASP A 1 259 ? 10.211 -31 -23.531 1 78.75 259 ASP A C 1
ATOM 2110 O O . ASP A 1 259 ? 10.094 -31.734 -24.516 1 78.75 259 ASP A O 1
ATOM 2114 N N . LYS A 1 260 ? 9.273 -30.406 -23 1 85.69 260 LYS A N 1
ATOM 2115 C CA . LYS A 1 260 ? 7.945 -30.484 -23.594 1 85.69 260 LYS A CA 1
ATOM 2116 C C . LYS A 1 260 ? 7.402 -29.109 -23.953 1 85.69 260 LYS A C 1
ATOM 2118 O O . LYS A 1 260 ? 7.797 -28.109 -23.344 1 85.69 260 LYS A O 1
ATOM 2123 N N . GLU A 1 261 ? 6.625 -29.203 -24.969 1 91.69 261 GLU A N 1
ATOM 2124 C CA . GLU A 1 261 ? 5.957 -27.953 -25.359 1 91.69 261 GLU A CA 1
ATOM 2125 C C . GLU A 1 261 ? 4.949 -27.516 -24.312 1 91.69 261 GLU A C 1
ATOM 2127 O O . GLU A 1 261 ? 4.117 -28.312 -23.859 1 91.69 261 GLU A O 1
ATOM 2132 N N . LEU A 1 262 ? 5.016 -26.328 -23.969 1 94.56 262 LEU A N 1
ATOM 2133 C CA . LEU A 1 262 ? 4.098 -25.781 -22.984 1 94.56 262 LEU A CA 1
ATOM 2134 C C . LEU A 1 262 ? 2.758 -25.422 -23.609 1 94.56 262 LEU A C 1
ATOM 2136 O O . LEU A 1 262 ? 2.717 -24.797 -24.672 1 94.56 262 LEU A O 1
ATOM 2140 N N . LYS A 1 263 ? 1.69 -25.875 -23.016 1 95.62 263 LYS A N 1
ATOM 2141 C CA . LYS A 1 263 ? 0.353 -25.594 -23.516 1 95.62 263 LYS A CA 1
ATOM 2142 C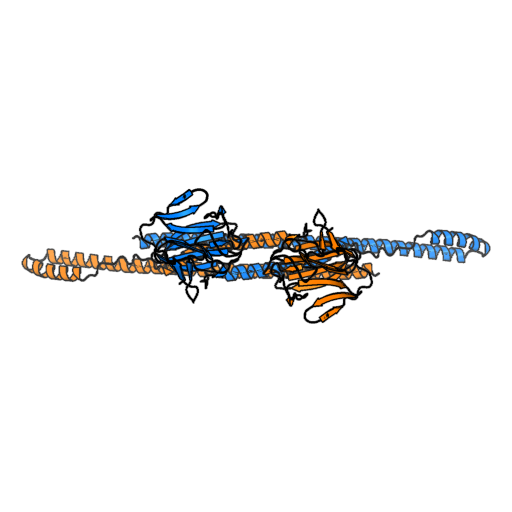 C . LYS A 1 263 ? -0.446 -24.75 -22.531 1 95.62 263 LYS A C 1
ATOM 2144 O O . LYS A 1 263 ? -1.181 -23.844 -22.938 1 95.62 263 LYS A O 1
ATOM 2149 N N . ARG A 1 264 ? -0.33 -25.078 -21.312 1 97.25 264 ARG A N 1
ATOM 2150 C CA . ARG A 1 264 ? -1.021 -24.344 -20.25 1 97.25 264 ARG A CA 1
ATOM 2151 C C . ARG A 1 264 ? -0.048 -23.906 -19.156 1 97.25 264 ARG A C 1
ATOM 2153 O O . ARG A 1 264 ? 0.754 -24.719 -18.688 1 97.25 264 ARG A O 1
ATOM 2160 N N . ILE A 1 265 ? -0.11 -22.656 -18.828 1 97.06 265 ILE A N 1
ATOM 2161 C CA . ILE A 1 265 ? 0.814 -22.078 -17.859 1 97.06 265 ILE A CA 1
ATOM 2162 C C . ILE A 1 265 ? 0.031 -21.375 -16.75 1 97.06 265 ILE A C 1
ATOM 2164 O O . ILE A 1 265 ? -0.975 -20.719 -17.016 1 97.06 265 ILE A O 1
ATOM 2168 N N . ARG A 1 266 ? 0.434 -21.531 -15.562 1 96.12 266 ARG A N 1
ATOM 2169 C CA . ARG A 1 266 ? -0.074 -20.766 -14.43 1 96.12 266 ARG A CA 1
ATOM 2170 C C . ARG A 1 266 ? 0.929 -19.703 -14 1 96.12 266 ARG A C 1
ATOM 2172 O O . ARG A 1 266 ? 2.102 -20.016 -13.766 1 96.12 266 ARG A O 1
ATOM 2179 N N . ILE A 1 267 ? 0.495 -18.562 -13.945 1 97.25 267 ILE A N 1
ATOM 2180 C CA . ILE A 1 267 ? 1.312 -17.453 -13.445 1 97.25 267 ILE A CA 1
ATOM 2181 C C . ILE A 1 267 ? 0.893 -17.109 -12.016 1 97.25 267 ILE A C 1
ATOM 2183 O O . ILE A 1 267 ? -0.277 -16.812 -11.766 1 97.25 267 ILE A O 1
ATOM 2187 N N . CYS A 1 268 ? 1.821 -17.172 -11.109 1 95.69 268 CYS A N 1
ATOM 2188 C CA . CYS A 1 268 ? 1.574 -16.859 -9.703 1 95.69 268 CYS A CA 1
ATOM 2189 C C . CYS A 1 268 ? 2.322 -15.594 -9.289 1 95.69 268 CYS A C 1
ATOM 2191 O O . CYS A 1 268 ? 3.553 -15.562 -9.289 1 95.69 268 CYS A O 1
ATOM 2193 N N . LEU A 1 269 ? 1.577 -14.656 -8.883 1 95.06 269 LEU A N 1
ATOM 2194 C CA . LEU A 1 269 ? 2.146 -13.367 -8.492 1 95.06 269 LEU A CA 1
ATOM 2195 C C . LEU A 1 269 ? 2.012 -13.141 -6.992 1 95.06 269 LEU A C 1
ATOM 2197 O O . LEU A 1 269 ? 0.898 -13.117 -6.461 1 95.06 269 LEU A O 1
ATOM 2201 N N . ASN A 1 270 ? 3.098 -13.125 -6.316 1 92.69 270 ASN A N 1
ATOM 2202 C CA . ASN A 1 270 ? 3.188 -12.727 -4.918 1 92.69 270 ASN A CA 1
ATOM 2203 C C . ASN A 1 270 ? 3.75 -11.312 -4.777 1 92.69 270 ASN A C 1
ATOM 2205 O O . ASN A 1 270 ? 4.965 -11.133 -4.684 1 92.69 270 ASN A O 1
ATOM 2209 N N . SER A 1 271 ? 2.896 -10.352 -4.75 1 87.38 271 SER A N 1
ATOM 2210 C CA . SER A 1 271 ? 3.297 -8.945 -4.801 1 87.38 271 SER A CA 1
ATOM 2211 C C . SER A 1 271 ? 4.039 -8.539 -3.531 1 87.38 271 SER A C 1
ATOM 2213 O O . SER A 1 271 ? 5 -7.77 -3.588 1 87.38 271 SER A O 1
ATOM 2215 N N . ALA A 1 272 ? 3.615 -9.07 -2.432 1 84.5 272 ALA A N 1
ATOM 2216 C CA . ALA A 1 272 ? 4.211 -8.672 -1.157 1 84.5 272 ALA A CA 1
ATOM 2217 C C . ALA A 1 272 ? 5.617 -9.25 -1.006 1 84.5 272 ALA A C 1
ATOM 2219 O O . ALA A 1 272 ? 6.516 -8.578 -0.495 1 84.5 272 ALA A O 1
ATOM 2220 N N . ALA A 1 273 ? 5.758 -10.469 -1.476 1 87.69 273 ALA A N 1
ATOM 2221 C CA . ALA A 1 273 ? 7.074 -11.094 -1.405 1 87.69 273 ALA A CA 1
ATOM 2222 C C . ALA A 1 273 ? 7.969 -10.625 -2.549 1 87.69 273 ALA A C 1
ATOM 2224 O O . ALA A 1 273 ? 9.195 -10.766 -2.486 1 87.69 273 ALA A O 1
ATOM 2225 N N . GLY A 1 274 ? 7.344 -10.211 -3.617 1 89.06 274 GLY A N 1
ATOM 2226 C CA . GLY A 1 274 ? 8.094 -9.695 -4.75 1 89.06 274 GLY A CA 1
ATOM 2227 C C . GLY A 1 274 ? 8.602 -10.781 -5.676 1 89.06 274 GLY A C 1
ATOM 2228 O O . GLY A 1 274 ? 9.797 -10.844 -5.965 1 89.06 274 GLY A O 1
ATOM 2229 N N . HIS A 1 275 ? 7.746 -11.547 -6.082 1 92.38 275 HIS A N 1
ATOM 2230 C CA . HIS A 1 275 ? 8.18 -12.508 -7.094 1 92.38 275 HIS A CA 1
ATOM 2231 C C . HIS A 1 275 ? 7 -13 -7.922 1 92.38 275 HIS A C 1
ATOM 2233 O O . HIS A 1 275 ? 5.852 -12.922 -7.48 1 92.38 275 HIS A O 1
ATOM 2239 N N . VAL A 1 276 ? 7.316 -13.477 -9.078 1 95.06 276 VAL A N 1
ATOM 2240 C CA . VAL A 1 276 ? 6.359 -14.109 -9.984 1 95.06 276 VAL A CA 1
ATOM 2241 C C . VAL A 1 276 ? 6.902 -15.461 -10.445 1 95.06 276 VAL A C 1
ATOM 2243 O O . VAL A 1 276 ? 8.078 -15.578 -10.805 1 95.06 276 VAL A O 1
ATOM 2246 N N . THR A 1 277 ? 6.078 -16.406 -10.305 1 95 277 THR A N 1
ATOM 2247 C CA . THR A 1 277 ? 6.48 -17.766 -10.656 1 95 277 THR A CA 1
ATOM 2248 C C . THR A 1 277 ? 5.578 -18.344 -11.742 1 95 277 THR A C 1
ATOM 2250 O O . THR A 1 277 ? 4.363 -18.125 -11.719 1 95 277 THR A O 1
ATOM 2253 N N . PHE A 1 278 ? 6.219 -19.109 -12.664 1 96.44 278 PHE A N 1
ATOM 2254 C CA . PHE A 1 278 ? 5.52 -19.75 -13.773 1 96.44 278 PHE A CA 1
ATOM 2255 C C . PHE A 1 278 ? 5.512 -21.266 -13.602 1 96.44 278 PHE A C 1
ATOM 2257 O O . PHE A 1 278 ? 6.555 -21.875 -13.336 1 96.44 278 PHE A O 1
ATOM 2264 N N . TYR A 1 279 ? 4.34 -21.812 -13.742 1 94.38 279 TYR A N 1
ATOM 2265 C CA . TYR A 1 279 ? 4.203 -23.266 -13.594 1 94.38 279 TYR A CA 1
ATOM 2266 C C . TYR A 1 279 ? 3.613 -23.891 -14.852 1 94.38 279 TYR A C 1
ATOM 2268 O O . TYR A 1 279 ? 2.77 -23.281 -15.516 1 94.38 279 TYR A O 1
ATOM 2276 N N . ASP A 1 280 ? 4.125 -25.062 -15.133 1 94.38 280 ASP A N 1
ATOM 2277 C CA . ASP A 1 280 ? 3.463 -25.906 -16.125 1 94.38 280 ASP A CA 1
ATOM 2278 C C . ASP A 1 280 ? 2.232 -26.578 -15.539 1 94.38 280 ASP A C 1
ATOM 2280 O O . ASP A 1 280 ? 2.355 -27.469 -14.688 1 94.38 280 ASP A O 1
ATOM 2284 N N . LEU A 1 281 ? 1.107 -26.219 -15.969 1 92.06 281 LEU A N 1
ATOM 2285 C CA . LEU A 1 281 ? -0.139 -26.719 -15.398 1 92.06 281 LEU A CA 1
ATOM 2286 C C . LEU A 1 281 ? -0.309 -28.219 -15.688 1 92.06 281 LEU A C 1
ATOM 2288 O O . LEU A 1 281 ? -0.928 -28.938 -14.898 1 92.06 281 LEU A O 1
ATOM 2292 N N . ASP A 1 282 ? 0.216 -28.641 -16.734 1 88.81 282 ASP A N 1
ATOM 2293 C CA . ASP A 1 282 ? 0.045 -30.031 -17.141 1 88.81 282 ASP A CA 1
ATOM 2294 C C . ASP A 1 282 ? 0.925 -30.953 -16.297 1 88.81 282 ASP A C 1
ATOM 2296 O O . ASP A 1 282 ? 0.492 -32.031 -15.883 1 88.81 282 ASP A O 1
ATOM 2300 N N . THR A 1 283 ? 2.133 -30.516 -16.031 1 85.31 283 THR A N 1
ATOM 2301 C CA . THR A 1 283 ? 3.051 -31.359 -15.258 1 85.31 283 THR A CA 1
ATOM 2302 C C . THR A 1 283 ? 3.15 -30.859 -13.812 1 85.31 283 THR A C 1
ATOM 2304 O O . THR A 1 283 ? 3.77 -31.516 -12.977 1 85.31 283 THR A O 1
ATOM 2307 N N . THR A 1 284 ? 2.537 -29.703 -13.539 1 86.81 284 THR A N 1
ATOM 2308 C CA . THR A 1 284 ? 2.6 -29.109 -12.211 1 86.81 284 THR A CA 1
ATOM 2309 C C . THR A 1 284 ? 4.047 -28.922 -11.766 1 86.81 284 THR A C 1
ATOM 2311 O O . THR A 1 284 ? 4.426 -29.328 -10.664 1 86.81 284 THR A O 1
ATOM 2314 N N . THR A 1 285 ? 4.824 -28.406 -12.602 1 87.62 285 THR A N 1
ATOM 2315 C CA . THR A 1 285 ? 6.23 -28.141 -12.32 1 87.62 285 THR A CA 1
ATOM 2316 C C . THR A 1 285 ? 6.543 -26.656 -12.484 1 87.62 285 THR A C 1
ATOM 2318 O O . THR A 1 285 ? 5.977 -25.984 -13.352 1 87.62 285 THR A O 1
ATOM 2321 N N . ARG A 1 286 ? 7.391 -26.312 -11.641 1 91.25 286 ARG A N 1
ATOM 2322 C CA . ARG A 1 286 ? 7.848 -24.938 -11.719 1 91.25 286 ARG A CA 1
ATOM 2323 C C . ARG A 1 286 ? 8.758 -24.719 -12.93 1 91.25 286 ARG A C 1
ATOM 2325 O O . ARG A 1 286 ? 9.688 -25.5 -13.148 1 91.25 286 ARG A O 1
ATOM 2332 N N . ILE A 1 287 ? 8.492 -23.688 -13.703 1 93.31 287 ILE A N 1
ATOM 2333 C CA . ILE A 1 287 ? 9.281 -23.391 -14.891 1 93.31 287 ILE A CA 1
ATOM 2334 C C . ILE A 1 287 ? 10.359 -22.359 -14.555 1 93.31 287 ILE A C 1
ATOM 2336 O O . ILE A 1 287 ? 11.539 -22.594 -14.805 1 93.31 287 ILE A O 1
ATOM 2340 N N . HIS A 1 288 ? 9.867 -21.25 -13.961 1 93.06 288 HIS A N 1
ATOM 2341 C CA . HIS A 1 288 ? 10.773 -20.141 -13.695 1 93.06 288 HIS A CA 1
ATOM 2342 C C . HIS A 1 288 ? 10.195 -19.188 -12.656 1 93.06 288 HIS A C 1
ATOM 2344 O O . HIS A 1 288 ? 8.977 -19.078 -12.523 1 93.06 288 HIS A O 1
ATOM 2350 N N . THR A 1 289 ? 11.094 -18.547 -11.891 1 92.94 289 THR A N 1
ATOM 2351 C CA . THR A 1 289 ? 10.688 -17.547 -10.922 1 92.94 289 THR A CA 1
ATOM 2352 C C . THR A 1 289 ? 11.516 -16.266 -11.078 1 92.94 289 THR A C 1
ATOM 2354 O O . THR A 1 289 ? 12.742 -16.328 -11.188 1 92.94 289 THR A O 1
ATOM 2357 N N . PHE A 1 290 ? 10.812 -15.172 -11.195 1 92.94 290 PHE A N 1
ATOM 2358 C CA . PHE A 1 290 ? 11.477 -13.875 -11.125 1 92.94 290 PHE A CA 1
ATOM 2359 C C . PHE A 1 290 ? 11.367 -13.281 -9.727 1 92.94 290 PHE A C 1
ATOM 2361 O O . PHE A 1 290 ? 10.297 -13.312 -9.117 1 92.94 290 PHE A O 1
ATOM 2368 N N . LEU A 1 291 ? 12.438 -12.852 -9.25 1 88.88 291 LEU A N 1
ATOM 2369 C CA . LEU A 1 291 ? 12.422 -12.094 -8.008 1 88.88 291 LEU A CA 1
ATOM 2370 C C . LEU A 1 291 ? 12.414 -10.594 -8.281 1 88.88 291 LEU A C 1
ATOM 2372 O O . LEU A 1 291 ? 13.18 -10.109 -9.117 1 88.88 291 LEU A O 1
ATOM 2376 N N . ALA A 1 292 ? 11.43 -9.945 -7.75 1 85.44 292 ALA A N 1
ATOM 2377 C CA . ALA A 1 292 ? 11.305 -8.5 -7.918 1 85.44 292 ALA A CA 1
ATOM 2378 C C . ALA A 1 292 ? 10.875 -7.832 -6.617 1 85.44 292 ALA A C 1
ATOM 2380 O O . ALA A 1 292 ? 9.688 -7.559 -6.418 1 85.44 292 ALA A O 1
ATOM 2381 N N . PRO A 1 293 ? 11.805 -7.469 -5.773 1 68.88 293 PRO A N 1
ATOM 2382 C CA . PRO A 1 293 ? 11.469 -6.828 -4.5 1 68.88 293 PRO A CA 1
ATOM 2383 C C . PRO A 1 293 ? 10.703 -5.52 -4.684 1 68.88 293 PRO A C 1
ATOM 2385 O O . PRO A 1 293 ? 10.031 -5.059 -3.756 1 68.88 293 PRO A O 1
ATOM 2388 N N . SER A 1 294 ? 10.695 -5.02 -5.883 1 67.69 294 SER A N 1
ATOM 2389 C CA . SER A 1 294 ? 10.094 -3.719 -6.156 1 67.69 294 SER A CA 1
ATOM 2390 C C . SER A 1 294 ? 8.602 -3.85 -6.441 1 67.69 294 SER A C 1
ATOM 2392 O O . SER A 1 294 ? 7.914 -2.85 -6.672 1 67.69 294 SER A O 1
ATOM 2394 N N . PHE A 1 295 ? 8.055 -5.02 -6.434 1 75.44 295 PHE A N 1
ATOM 2395 C CA . PHE A 1 295 ? 6.652 -5.238 -6.785 1 75.44 295 PHE A CA 1
ATOM 2396 C C . PHE A 1 295 ? 5.734 -4.461 -5.852 1 75.44 295 PHE A C 1
ATOM 2398 O O . PHE A 1 295 ? 4.641 -4.047 -6.25 1 75.44 295 PHE A O 1
ATOM 2405 N N . SER A 1 296 ? 6.211 -4.223 -4.691 1 63.5 296 SER A N 1
ATOM 2406 C CA . SER A 1 296 ? 5.328 -3.621 -3.695 1 63.5 296 SER A CA 1
ATOM 2407 C C . SER A 1 296 ? 5.156 -2.127 -3.939 1 63.5 296 SER A C 1
ATOM 2409 O O . SER A 1 296 ? 4.254 -1.501 -3.377 1 63.5 296 SER A O 1
ATOM 2411 N N . GLU A 1 297 ? 5.754 -1.598 -4.879 1 67.69 297 GLU A N 1
ATOM 2412 C CA . GLU A 1 297 ? 5.773 -0.147 -5.039 1 67.69 297 GLU A CA 1
ATOM 2413 C C . GLU A 1 297 ? 4.793 0.305 -6.117 1 67.69 297 GLU A C 1
ATOM 2415 O O . GLU A 1 297 ? 4.469 1.49 -6.211 1 67.69 297 GLU A O 1
ATOM 2420 N N . GLU A 1 298 ? 4.422 -0.625 -6.887 1 76.38 298 GLU A N 1
ATOM 2421 C CA . GLU A 1 298 ? 3.598 -0.217 -8.023 1 76.38 298 GLU A CA 1
ATOM 2422 C C . GLU A 1 298 ? 2.566 -1.288 -8.367 1 76.38 298 GLU A C 1
ATOM 2424 O O . GLU A 1 298 ? 2.691 -2.438 -7.941 1 76.38 298 GLU A O 1
ATOM 2429 N N . THR A 1 299 ? 1.594 -0.883 -9.094 1 86.38 299 THR A N 1
ATOM 2430 C CA . THR A 1 299 ? 0.578 -1.804 -9.594 1 86.38 299 THR A CA 1
ATOM 2431 C C . THR A 1 299 ? 1.133 -2.654 -10.734 1 86.38 299 THR A C 1
ATOM 2433 O O . THR A 1 299 ? 1.823 -2.145 -11.617 1 86.38 299 THR A O 1
ATOM 2436 N N . LEU A 1 300 ? 0.875 -3.896 -10.609 1 92.94 300 LEU A N 1
ATOM 2437 C CA . LEU A 1 300 ? 1.332 -4.82 -11.648 1 92.94 300 LEU A CA 1
ATOM 2438 C C . LEU A 1 300 ? 0.165 -5.305 -12.5 1 92.94 300 LEU A C 1
ATOM 2440 O O . LEU A 1 300 ? -0.929 -5.547 -11.984 1 92.94 300 LEU A O 1
ATOM 2444 N N . LEU A 1 301 ? 0.417 -5.445 -13.766 1 96.19 301 LEU A N 1
ATOM 2445 C CA . LEU A 1 301 ? -0.597 -5.906 -14.711 1 96.19 301 LEU A CA 1
ATOM 2446 C C . LEU A 1 301 ? -0.145 -7.18 -15.414 1 96.19 301 LEU A C 1
ATOM 2448 O O . LEU A 1 301 ? 1.049 -7.371 -15.656 1 96.19 301 LEU A O 1
ATOM 2452 N N . PRO A 1 302 ? -1.121 -7.996 -15.758 1 97.5 302 PRO A N 1
ATOM 2453 C CA . PRO A 1 302 ? -0.757 -9.133 -16.609 1 97.5 302 PRO A CA 1
ATOM 2454 C C . PRO A 1 302 ? -0.191 -8.703 -17.953 1 97.5 302 PRO A C 1
ATOM 2456 O O . PRO A 1 302 ? -0.666 -7.727 -18.547 1 97.5 302 PRO A O 1
ATOM 2459 N N . PHE A 1 303 ? 0.772 -9.398 -18.391 1 97.75 303 PHE A N 1
ATOM 2460 C CA . PHE A 1 303 ? 1.501 -9.078 -19.609 1 97.75 303 PHE A CA 1
ATOM 2461 C C . PHE A 1 303 ? 1.367 -10.203 -20.625 1 97.75 303 PHE A C 1
ATOM 2463 O O . PHE A 1 303 ? 1.611 -11.367 -20.312 1 97.75 303 PHE A O 1
ATOM 2470 N N . PHE A 1 304 ? 1.046 -9.828 -21.875 1 98 304 PHE A N 1
ATOM 2471 C CA . PHE A 1 304 ? 0.913 -10.82 -22.922 1 98 304 PHE A CA 1
ATOM 2472 C C . PHE A 1 304 ? 1.549 -10.32 -24.219 1 98 304 PHE A C 1
ATOM 2474 O O . PHE A 1 304 ? 1.308 -9.188 -24.641 1 98 304 PHE A O 1
ATOM 2481 N N . TRP A 1 305 ? 2.324 -11.102 -24.812 1 97 305 TRP A N 1
ATOM 2482 C CA . TRP A 1 305 ? 2.949 -10.844 -26.109 1 97 305 TRP A CA 1
ATOM 2483 C C . TRP A 1 305 ? 2.707 -12.008 -27.062 1 97 305 TRP A C 1
ATOM 2485 O O . TRP A 1 305 ? 2.875 -13.172 -26.703 1 97 305 TRP A O 1
ATOM 2495 N N . VAL A 1 306 ? 2.238 -11.734 -28.266 1 96.62 306 VAL A N 1
ATOM 2496 C CA . VAL A 1 306 ? 2.006 -12.758 -29.281 1 96.62 306 VAL A CA 1
ATOM 2497 C C . VAL A 1 306 ? 2.568 -12.289 -30.609 1 96.62 306 VAL A C 1
ATOM 2499 O O . VAL A 1 306 ? 2.523 -11.102 -30.938 1 96.62 306 VAL A O 1
ATOM 2502 N N . ARG A 1 307 ? 3.098 -13.203 -31.312 1 94.5 307 ARG A N 1
ATOM 2503 C CA . ARG A 1 307 ? 3.639 -12.898 -32.625 1 94.5 307 ARG A CA 1
ATOM 2504 C C . ARG A 1 307 ? 3.355 -14.039 -33.625 1 94.5 307 ARG A C 1
ATOM 2506 O O . ARG A 1 307 ? 3.338 -15.203 -33.219 1 94.5 307 ARG A O 1
ATOM 2513 N N . LEU A 1 308 ? 3.104 -13.633 -34.938 1 92.12 308 LEU A N 1
ATOM 2514 C CA . LEU A 1 308 ? 2.928 -14.555 -36.062 1 92.12 308 LEU A CA 1
ATOM 2515 C C . LEU A 1 308 ? 1.783 -15.523 -35.781 1 92.12 308 LEU A C 1
ATOM 2517 O O . LEU A 1 308 ? 0.634 -15.109 -35.625 1 92.12 308 LEU A O 1
ATOM 2521 N N . ASN A 1 309 ? 1.987 -16.844 -35.531 1 89.56 309 ASN A N 1
ATOM 2522 C CA . ASN A 1 309 ? 0.939 -17.828 -35.281 1 89.56 309 ASN A CA 1
ATOM 2523 C C . ASN A 1 309 ? 0.637 -17.984 -33.812 1 89.56 309 ASN A C 1
ATOM 2525 O O . ASN A 1 309 ? 0.054 -18.984 -33.375 1 89.56 309 ASN A O 1
ATOM 2529 N N . GLY A 1 310 ? 1.012 -17.016 -33.156 1 93.38 310 GLY A N 1
ATOM 2530 C CA . GLY A 1 310 ? 0.82 -17.109 -31.734 1 93.38 310 GLY A CA 1
ATOM 2531 C C . GLY A 1 310 ? -0.599 -16.781 -31.297 1 93.38 310 GLY A C 1
ATOM 2532 O O . GLY A 1 310 ? -1.293 -16 -31.953 1 93.38 310 GLY A O 1
ATOM 2533 N N . TYR A 1 311 ? -1.018 -17.422 -30.234 1 94.75 311 TYR A N 1
ATOM 2534 C CA . TYR A 1 311 ? -2.295 -17.109 -29.609 1 94.75 311 TYR A CA 1
ATOM 2535 C C . TYR A 1 311 ? -2.252 -17.406 -28.109 1 94.75 311 TYR A C 1
ATOM 2537 O O . TYR A 1 311 ? -1.408 -18.188 -27.656 1 94.75 311 TYR A O 1
ATOM 2545 N N . LEU A 1 312 ? -3.068 -16.75 -27.391 1 97.38 312 LEU A N 1
ATOM 2546 C CA . LEU A 1 312 ? -3.182 -16.922 -25.938 1 97.38 312 LEU A CA 1
ATOM 2547 C C . LEU A 1 312 ? -4.637 -16.859 -25.5 1 97.38 312 LEU A C 1
ATOM 2549 O O . LEU A 1 312 ? -5.414 -16.047 -26.031 1 97.38 312 LEU A O 1
ATOM 2553 N N . ASN A 1 313 ? -5.051 -17.766 -24.609 1 97.44 313 ASN A N 1
ATOM 2554 C CA . ASN A 1 313 ? -6.383 -17.781 -24.016 1 97.44 313 ASN A CA 1
ATOM 2555 C C . ASN A 1 313 ? -6.316 -17.797 -22.484 1 97.44 313 ASN A C 1
ATOM 2557 O O . ASN A 1 313 ? -5.656 -18.656 -21.906 1 97.44 313 ASN A O 1
ATOM 2561 N N . ILE A 1 314 ? -6.961 -16.875 -21.922 1 96.56 314 ILE A N 1
ATOM 2562 C CA . ILE A 1 314 ? -7.062 -16.859 -20.469 1 96.56 314 ILE A CA 1
ATOM 2563 C C . ILE A 1 314 ? -8.125 -17.859 -20.016 1 96.56 314 ILE A C 1
ATOM 2565 O O . ILE A 1 314 ? -9.25 -17.844 -20.516 1 96.56 314 ILE A O 1
ATOM 2569 N N . LEU A 1 315 ? -7.777 -18.656 -19.109 1 93.25 315 LEU A N 1
ATOM 2570 C CA . LEU A 1 315 ? -8.656 -19.75 -18.672 1 93.25 315 LEU A CA 1
ATOM 2571 C C . LEU A 1 315 ? -9.453 -19.344 -17.438 1 93.25 315 LEU A C 1
ATOM 2573 O O . LEU A 1 315 ? -8.992 -18.547 -16.625 1 93.25 315 LEU A O 1
ATOM 2577 N N . MET B 1 1 ? -5.289 30.844 35.094 1 56.78 1 MET B N 1
ATOM 2578 C CA . MET B 1 1 ? -6.371 29.875 35.312 1 56.78 1 MET B CA 1
ATOM 2579 C C . MET B 1 1 ? -6.656 29.094 34.031 1 56.78 1 MET B C 1
ATOM 2581 O O . MET B 1 1 ? -6.75 27.875 34.062 1 56.78 1 MET B O 1
ATOM 2585 N N . LYS B 1 2 ? -6.539 29.812 32.906 1 67.69 2 LYS B N 1
ATOM 2586 C CA . LYS B 1 2 ? -6.895 29.156 31.672 1 67.69 2 LYS B CA 1
ATOM 2587 C C . LYS B 1 2 ? -5.824 28.141 31.25 1 67.69 2 LYS B C 1
ATOM 2589 O O . LYS B 1 2 ? -6.141 27.031 30.828 1 67.69 2 LYS B O 1
ATOM 2594 N N . THR B 1 3 ? -4.617 28.469 31.625 1 68.12 3 THR B N 1
ATOM 2595 C CA . THR B 1 3 ? -3.51 27.594 31.25 1 68.12 3 THR B CA 1
ATOM 2596 C C . THR B 1 3 ? -3.523 26.312 32.094 1 68.12 3 THR B C 1
ATOM 2598 O O . THR B 1 3 ? -3.24 25.234 31.578 1 68.12 3 THR B O 1
ATOM 2601 N N . PHE B 1 4 ? -3.883 26.562 33.344 1 71.81 4 PHE B N 1
ATOM 2602 C CA . PHE B 1 4 ? -3.926 25.422 34.25 1 71.81 4 PHE B CA 1
ATOM 2603 C C . PHE B 1 4 ? -5.016 24.438 33.844 1 71.81 4 PHE B C 1
ATOM 2605 O O . PHE B 1 4 ? -4.773 23.234 33.75 1 71.81 4 PHE B O 1
ATOM 2612 N N . LEU B 1 5 ? -6.16 24.984 33.562 1 73.75 5 LEU B N 1
ATOM 2613 C CA . LEU B 1 5 ? -7.277 24.156 33.125 1 73.75 5 LEU B CA 1
ATOM 2614 C C . LEU B 1 5 ? -6.961 23.453 31.812 1 73.75 5 LEU B C 1
ATOM 2616 O O . LEU B 1 5 ? -7.305 22.281 31.641 1 73.75 5 LEU B O 1
ATOM 2620 N N . TYR B 1 6 ? -6.23 24.156 30.969 1 78.19 6 TYR B N 1
ATOM 2621 C CA . TYR B 1 6 ? -5.867 23.578 29.688 1 78.19 6 TYR B CA 1
ATOM 2622 C C . TYR B 1 6 ? -4.863 22.453 29.859 1 78.19 6 TYR B C 1
ATOM 2624 O O . TYR B 1 6 ? -4.93 21.438 29.156 1 78.19 6 TYR B O 1
ATOM 2632 N N . SER B 1 7 ? -4.016 22.625 30.844 1 80 7 SER B N 1
ATOM 2633 C CA . SER B 1 7 ? -3.027 21.578 31.094 1 80 7 SER B CA 1
ATOM 2634 C C . SER B 1 7 ? -3.688 20.297 31.609 1 80 7 SER B C 1
ATOM 2636 O O . SER B 1 7 ? -3.27 19.203 31.266 1 80 7 SER B O 1
ATOM 2638 N N . ILE B 1 8 ? -4.68 20.5 32.438 1 80.5 8 ILE B N 1
ATOM 2639 C CA . ILE B 1 8 ? -5.41 19.344 32.969 1 80.5 8 ILE B CA 1
ATOM 2640 C C . ILE B 1 8 ? -6.125 18.625 31.828 1 80.5 8 ILE B C 1
ATOM 2642 O O . ILE B 1 8 ? -6.098 17.391 31.75 1 80.5 8 ILE B O 1
ATOM 2646 N N . LYS B 1 9 ? -6.719 19.422 31 1 81.69 9 LYS B N 1
ATOM 2647 C CA . LYS B 1 9 ? -7.406 18.828 29.844 1 81.69 9 LYS B CA 1
ATOM 2648 C C . LYS B 1 9 ? -6.43 18.078 28.953 1 81.69 9 LYS B C 1
ATOM 2650 O O . LYS B 1 9 ? -6.719 16.969 28.516 1 81.69 9 LYS B O 1
ATOM 2655 N N . CYS B 1 10 ? -5.266 18.672 28.781 1 84.56 10 CYS B N 1
ATOM 2656 C CA . CYS B 1 10 ? -4.254 18.047 27.938 1 84.56 10 CYS B CA 1
ATOM 2657 C C . CYS B 1 10 ? -3.746 16.75 28.547 1 84.56 10 CYS B C 1
ATOM 2659 O O . CYS B 1 10 ? -3.512 15.773 27.828 1 84.56 10 CYS B O 1
ATOM 2661 N N . ASN B 1 11 ? -3.621 16.766 29.859 1 86.5 11 ASN B N 1
ATOM 2662 C CA . ASN B 1 11 ? -3.166 15.547 30.531 1 86.5 11 ASN B CA 1
ATOM 2663 C C . ASN B 1 11 ? -4.191 14.422 30.422 1 86.5 11 ASN B C 1
ATOM 2665 O O . ASN B 1 11 ? -3.826 13.258 30.25 1 86.5 11 ASN B O 1
ATOM 2669 N N . LYS B 1 12 ? -5.395 14.82 30.547 1 87.25 12 LYS B N 1
ATOM 2670 C CA . LYS B 1 12 ? -6.449 13.82 30.406 1 87.25 12 LYS B CA 1
ATOM 2671 C C . LYS B 1 12 ? -6.461 13.227 29 1 87.25 12 LYS B C 1
ATOM 2673 O O . LYS B 1 12 ? -6.621 12.016 28.828 1 87.25 12 LYS B O 1
ATOM 2678 N N . ILE B 1 13 ? -6.285 14.078 28.047 1 87.12 13 ILE B N 1
ATOM 2679 C CA . ILE B 1 13 ? -6.23 13.633 26.656 1 87.12 13 ILE B CA 1
ATOM 2680 C C . ILE B 1 13 ? -5.066 12.664 26.469 1 87.12 13 ILE B C 1
ATOM 2682 O O . ILE B 1 13 ? -5.227 11.594 25.875 1 87.12 13 ILE B O 1
ATOM 2686 N N . MET B 1 14 ? -3.963 12.992 27.031 1 89.81 14 MET B N 1
ATOM 2687 C CA . MET B 1 14 ? -2.766 12.172 26.859 1 89.81 14 MET B CA 1
ATOM 2688 C C . MET B 1 14 ? -2.947 10.812 27.531 1 89.81 14 MET B C 1
ATOM 2690 O O . MET B 1 14 ? -2.527 9.789 26.969 1 89.81 14 MET B O 1
ATOM 2694 N N . LYS B 1 15 ? -3.545 10.805 28.703 1 90 15 LYS B N 1
ATOM 2695 C CA . LYS B 1 15 ? -3.791 9.547 29.391 1 90 15 LYS B CA 1
ATOM 2696 C C . LYS B 1 15 ? -4.707 8.641 28.562 1 90 15 LYS B C 1
ATOM 2698 O O . LYS B 1 15 ? -4.48 7.434 28.484 1 90 15 LYS B O 1
ATOM 2703 N N . THR B 1 16 ? -5.672 9.234 28 1 91.44 16 THR B N 1
ATOM 2704 C CA . THR B 1 16 ? -6.594 8.492 27.156 1 91.44 16 THR B CA 1
ATOM 2705 C C . THR B 1 16 ? -5.867 7.93 25.938 1 91.44 16 THR B C 1
ATOM 2707 O O . THR B 1 16 ? -6.086 6.777 25.547 1 91.44 16 THR B O 1
ATOM 2710 N N . GLU B 1 17 ? -5.023 8.797 25.391 1 90.94 17 GLU B N 1
ATOM 2711 C CA . GLU B 1 17 ? -4.273 8.359 24.219 1 90.94 17 GLU B CA 1
ATOM 2712 C C . GLU B 1 17 ? -3.32 7.215 24.562 1 90.94 17 GLU B C 1
ATOM 2714 O O . GLU B 1 17 ? -3.121 6.301 23.766 1 90.94 17 GLU B O 1
ATOM 2719 N N . MET B 1 18 ? -2.736 7.23 25.719 1 92.94 18 MET B N 1
ATOM 2720 C CA . MET B 1 18 ? -1.84 6.164 26.172 1 92.94 18 MET B CA 1
ATOM 2721 C C . MET B 1 18 ? -2.598 4.852 26.328 1 92.94 18 MET B C 1
ATOM 2723 O O . MET B 1 18 ? -2.109 3.795 25.938 1 92.94 18 MET B O 1
ATOM 2727 N N . GLU B 1 19 ? -3.758 4.945 26.844 1 93.56 19 GLU B N 1
ATOM 2728 C CA . GLU B 1 19 ? -4.582 3.752 27.016 1 93.56 19 GLU B CA 1
ATOM 2729 C C . GLU B 1 19 ? -5.004 3.174 25.672 1 93.56 19 GLU B C 1
ATOM 2731 O O . GLU B 1 19 ? -5.02 1.954 25.5 1 93.56 19 GLU B O 1
ATOM 2736 N N . LYS B 1 20 ? -5.383 4.055 24.766 1 91.81 20 LYS B N 1
ATOM 2737 C CA . LYS B 1 20 ? -5.75 3.605 23.422 1 91.81 20 LYS B CA 1
ATOM 2738 C C . LYS B 1 20 ? -4.598 2.863 22.766 1 91.81 20 LYS B C 1
ATOM 2740 O O . LYS B 1 20 ? -4.809 1.845 22.094 1 91.81 20 LYS B O 1
ATOM 2745 N N . THR B 1 21 ? -3.438 3.365 22.922 1 91.5 21 THR B N 1
ATOM 2746 C CA . THR B 1 21 ? -2.252 2.74 22.344 1 91.5 21 THR B CA 1
ATOM 2747 C C . THR B 1 21 ? -2.07 1.325 22.891 1 91.5 21 THR B C 1
ATOM 2749 O O . THR B 1 21 ? -1.847 0.385 22.125 1 91.5 21 THR B O 1
ATOM 2752 N N . LYS B 1 22 ? -2.205 1.167 24.203 1 93.75 22 LYS B N 1
ATOM 2753 C CA . LYS B 1 22 ? -2.055 -0.143 24.828 1 93.75 22 LYS B CA 1
ATOM 2754 C C . LYS B 1 22 ? -3.098 -1.126 24.297 1 93.75 22 LYS B C 1
ATOM 2756 O O . LYS B 1 22 ? -2.775 -2.279 24 1 93.75 22 LYS B O 1
ATOM 2761 N N . VAL B 1 23 ? -4.301 -0.624 24.172 1 93.38 23 VAL B N 1
ATOM 2762 C CA . VAL B 1 23 ? -5.391 -1.47 23.703 1 93.38 23 VAL B CA 1
ATOM 2763 C C . VAL B 1 23 ? -5.141 -1.886 22.266 1 93.38 23 VAL B C 1
ATOM 2765 O O . VAL B 1 23 ? -5.332 -3.051 21.906 1 93.38 23 VAL B O 1
ATOM 2768 N N . ASN B 1 24 ? -4.719 -0.94 21.422 1 90.12 24 ASN B N 1
ATOM 2769 C CA . ASN B 1 24 ? -4.449 -1.226 20.016 1 90.12 24 ASN B CA 1
ATOM 2770 C C . ASN B 1 24 ? -3.381 -2.303 19.859 1 90.12 24 ASN B C 1
ATOM 2772 O O . ASN B 1 24 ? -3.559 -3.252 19.094 1 90.12 24 ASN B O 1
ATOM 2776 N N . PHE B 1 25 ? -2.314 -2.229 20.609 1 92.31 25 PHE B N 1
ATOM 2777 C CA . PHE B 1 25 ? -1.229 -3.195 20.484 1 92.31 25 PHE B CA 1
ATOM 2778 C C . PHE B 1 25 ? -1.644 -4.551 21.047 1 92.31 25 PHE B C 1
ATOM 2780 O O . PHE B 1 25 ? -1.259 -5.594 20.516 1 92.31 25 PHE B O 1
ATOM 2787 N N . ARG B 1 26 ? -2.449 -4.5 22.094 1 93.56 26 ARG B N 1
ATOM 2788 C CA . ARG B 1 26 ? -2.957 -5.758 22.641 1 93.56 26 ARG B CA 1
ATOM 2789 C C . ARG B 1 26 ? -3.816 -6.488 21.609 1 93.56 26 ARG B C 1
ATOM 2791 O O . ARG B 1 26 ? -3.691 -7.703 21.438 1 93.56 26 ARG B O 1
ATOM 2798 N N . GLN B 1 27 ? -4.633 -5.773 20.922 1 91.69 27 GLN B N 1
ATOM 2799 C CA . GLN B 1 27 ? -5.484 -6.359 19.891 1 91.69 27 GLN B CA 1
ATOM 2800 C C . GLN B 1 27 ? -4.652 -6.938 18.766 1 91.69 27 GLN B C 1
ATOM 2802 O O . GLN B 1 27 ? -4.961 -8.016 18.234 1 91.69 27 GLN B O 1
ATOM 2807 N N . LEU B 1 28 ? -3.615 -6.215 18.406 1 90.44 28 LEU B N 1
ATOM 2808 C CA . LEU B 1 28 ? -2.748 -6.684 17.328 1 90.44 28 LEU B CA 1
ATOM 2809 C C . LEU B 1 28 ? -2.014 -7.957 17.734 1 90.44 28 LEU B C 1
ATOM 2811 O O . LEU B 1 28 ? -1.882 -8.891 16.938 1 90.44 28 LEU B O 1
ATOM 2815 N N . HIS B 1 29 ? -1.605 -8.039 19.031 1 93.25 29 HIS B N 1
ATOM 2816 C CA . HIS B 1 29 ? -0.966 -9.25 19.547 1 93.25 29 HIS B CA 1
ATOM 2817 C C . HIS B 1 29 ? -1.913 -10.445 19.484 1 93.25 29 HIS B C 1
ATOM 2819 O O . HIS B 1 29 ? -1.518 -11.531 19.062 1 93.25 29 HIS B O 1
ATOM 2825 N N . HIS B 1 30 ? -3.123 -10.203 19.844 1 93.81 30 HIS B N 1
ATOM 2826 C CA . HIS B 1 30 ? -4.121 -11.266 19.812 1 93.81 30 HIS B CA 1
ATOM 2827 C C . HIS B 1 30 ? -4.383 -11.727 18.391 1 93.81 30 HIS B C 1
ATOM 2829 O O . HIS B 1 30 ? -4.5 -12.93 18.141 1 93.81 30 HIS B O 1
ATOM 2835 N N . PHE B 1 31 ? -4.441 -10.859 17.547 1 92.06 31 PHE B N 1
ATOM 2836 C CA . PHE B 1 31 ? -4.66 -11.188 16.141 1 92.06 31 PHE B CA 1
ATOM 2837 C C . PHE B 1 31 ? -3.514 -12.023 15.602 1 92.06 31 PHE B C 1
ATOM 2839 O O . PHE B 1 31 ? -3.742 -13.016 14.906 1 92.06 31 PHE B O 1
ATOM 2846 N N . LEU B 1 32 ? -2.295 -11.594 15.883 1 91.62 32 LEU B N 1
ATOM 2847 C CA . LEU B 1 32 ? -1.124 -12.305 15.375 1 91.62 32 LEU B CA 1
ATOM 2848 C C . LEU B 1 32 ? -1.078 -13.734 15.922 1 91.62 32 LEU B C 1
ATOM 2850 O O . LEU B 1 32 ? -0.713 -14.664 15.203 1 91.62 32 LEU B O 1
ATOM 2854 N N . GLU B 1 33 ? -1.452 -13.859 17.172 1 94.38 33 GLU B N 1
ATOM 2855 C CA . GLU B 1 33 ? -1.494 -15.188 17.766 1 94.38 33 GLU B CA 1
ATOM 2856 C C . GLU B 1 33 ? -2.508 -16.078 17.047 1 94.38 33 GLU B C 1
ATOM 2858 O O . GLU B 1 33 ? -2.227 -17.25 16.766 1 94.38 33 GLU B O 1
ATOM 2863 N N . ALA B 1 34 ? -3.646 -15.539 16.781 1 92.94 34 ALA B N 1
ATOM 2864 C CA . ALA B 1 34 ? -4.688 -16.281 16.078 1 92.94 34 ALA B CA 1
ATOM 2865 C C . ALA B 1 34 ? -4.25 -16.656 14.672 1 92.94 34 ALA B C 1
ATOM 2867 O O . ALA B 1 34 ? -4.484 -17.766 14.211 1 92.94 34 ALA B O 1
ATOM 2868 N N . GLU B 1 35 ? -3.645 -15.719 14 1 90.44 35 GLU B N 1
ATOM 2869 C CA . GLU B 1 35 ? -3.174 -15.945 12.641 1 90.44 35 GLU B CA 1
ATOM 2870 C C . GLU B 1 35 ? -2.098 -17.031 12.602 1 90.44 35 GLU B C 1
ATOM 2872 O O . GLU B 1 35 ? -2.088 -17.859 11.695 1 90.44 35 GLU B O 1
ATOM 2877 N N . GLU B 1 36 ? -1.17 -16.953 13.531 1 92.56 36 GLU B N 1
ATOM 2878 C CA . GLU B 1 36 ? -0.121 -17.953 13.617 1 92.56 36 GLU B CA 1
ATOM 2879 C C . GLU B 1 36 ? -0.713 -19.359 13.789 1 92.56 36 GLU B C 1
ATOM 2881 O O . GLU B 1 36 ? -0.316 -20.297 13.102 1 92.56 36 GLU B O 1
ATOM 2886 N N . LYS B 1 37 ? -1.657 -19.484 14.688 1 94.5 37 LYS B N 1
ATOM 2887 C CA . LYS B 1 37 ? -2.301 -20.766 14.938 1 94.5 37 LYS B CA 1
ATOM 2888 C C . LYS B 1 37 ? -3.021 -21.266 13.688 1 94.5 37 LYS B C 1
ATOM 2890 O O . LYS B 1 37 ? -2.965 -22.469 13.375 1 94.5 37 LYS B O 1
ATOM 2895 N N . LEU B 1 38 ? -3.674 -20.391 13.023 1 91.62 38 LEU B N 1
ATOM 2896 C CA . LEU B 1 38 ? -4.414 -20.75 11.82 1 91.62 38 LEU B CA 1
ATOM 2897 C C . LEU B 1 38 ? -3.471 -21.266 10.734 1 91.62 38 LEU B C 1
ATOM 2899 O O . LEU B 1 38 ? -3.723 -22.312 10.133 1 91.62 38 LEU B O 1
ATOM 2903 N N . LEU B 1 39 ? -2.396 -20.562 10.5 1 90.56 39 LEU B N 1
ATOM 2904 C CA . LEU B 1 39 ? -1.442 -20.938 9.461 1 90.56 39 LEU B CA 1
ATOM 2905 C C . LEU B 1 39 ? -0.767 -22.266 9.789 1 90.56 39 LEU B C 1
ATOM 2907 O O . LEU B 1 39 ? -0.629 -23.125 8.922 1 90.56 39 LEU B O 1
ATOM 2911 N N . LEU B 1 40 ? -0.368 -22.438 11.039 1 93.69 40 LEU B N 1
ATOM 2912 C CA . LEU B 1 40 ? 0.27 -23.688 11.453 1 93.69 40 LEU B CA 1
ATOM 2913 C C . LEU B 1 40 ? -0.693 -24.859 11.32 1 93.69 40 LEU B C 1
ATOM 2915 O O . LEU B 1 40 ? -0.291 -25.953 10.922 1 93.69 40 LEU B O 1
ATOM 2919 N N . ALA B 1 41 ? -1.958 -24.578 11.648 1 93.69 41 ALA B N 1
ATOM 2920 C CA . ALA B 1 41 ? -2.965 -25.625 11.492 1 93.69 41 ALA B CA 1
ATOM 2921 C C . ALA B 1 41 ? -3.113 -26.047 10.031 1 93.69 41 ALA B C 1
ATOM 2923 O O . ALA B 1 41 ? -3.256 -27.219 9.727 1 93.69 41 ALA B O 1
ATOM 2924 N N . GLN B 1 42 ? -3.078 -25.125 9.156 1 90.38 42 GLN B N 1
ATOM 2925 C CA . GLN B 1 42 ? -3.176 -25.406 7.73 1 90.38 42 GLN B CA 1
ATOM 2926 C C . GLN B 1 42 ? -1.976 -26.203 7.246 1 90.38 42 GLN B C 1
ATOM 2928 O O . GLN B 1 42 ? -2.131 -27.156 6.469 1 90.38 42 GLN B O 1
ATOM 2933 N N . MET B 1 43 ? -0.788 -25.812 7.66 1 91.62 43 MET B N 1
ATOM 2934 C CA . MET B 1 43 ? 0.424 -26.531 7.27 1 91.62 43 MET B CA 1
ATOM 2935 C C . MET B 1 43 ? 0.428 -27.953 7.84 1 91.62 43 MET B C 1
ATOM 2937 O O . MET B 1 43 ? 0.856 -28.891 7.168 1 91.62 43 MET B O 1
ATOM 2941 N N . GLU B 1 44 ? -0.116 -28.109 9.047 1 93.62 44 GLU B N 1
ATOM 2942 C CA . GLU B 1 44 ? -0.216 -29.422 9.664 1 93.62 44 GLU B CA 1
ATOM 2943 C C . GLU B 1 44 ? -1.159 -30.328 8.883 1 93.62 44 GLU B C 1
ATOM 2945 O O . GLU B 1 44 ? -0.917 -31.531 8.766 1 93.62 44 GLU B O 1
ATOM 2950 N N . LYS B 1 45 ? -2.189 -29.734 8.383 1 92.38 45 LYS B N 1
ATOM 2951 C CA . LYS B 1 45 ? -3.119 -30.5 7.555 1 92.38 45 LYS B CA 1
ATOM 2952 C C . LYS B 1 45 ? -2.428 -31.047 6.309 1 92.38 45 LYS B C 1
ATOM 2954 O O . LYS B 1 45 ? -2.652 -32.188 5.918 1 92.38 45 LYS B O 1
ATOM 2959 N N . VAL B 1 46 ? -1.59 -30.219 5.699 1 91.56 46 VAL B N 1
ATOM 2960 C CA . VAL B 1 46 ? -0.857 -30.641 4.508 1 91.56 46 VAL B CA 1
ATOM 2961 C C . VAL B 1 46 ? 0.118 -31.766 4.867 1 91.56 46 VAL B C 1
ATOM 2963 O O . VAL B 1 46 ? 0.249 -32.75 4.129 1 91.56 46 VAL B O 1
ATOM 2966 N N . VAL B 1 47 ? 0.796 -31.656 6.039 1 91.56 47 VAL B N 1
ATOM 2967 C CA . VAL B 1 47 ? 1.729 -32.688 6.504 1 91.56 47 VAL B CA 1
ATOM 2968 C C . VAL B 1 47 ? 0.988 -34 6.711 1 91.56 47 VAL B C 1
ATOM 2970 O O . VAL B 1 47 ? 1.481 -35.062 6.328 1 91.56 47 VAL B O 1
ATOM 2973 N N . LYS B 1 48 ? -0.229 -33.938 7.219 1 92.12 48 LYS B N 1
ATOM 2974 C CA . LYS B 1 48 ? -1.04 -35.125 7.438 1 92.12 48 LYS B CA 1
ATOM 2975 C C . LYS B 1 48 ? -1.446 -35.781 6.113 1 92.12 48 LYS B C 1
ATOM 2977 O O . LYS B 1 48 ? -1.451 -37 5.988 1 92.12 48 LYS B O 1
ATOM 2982 N N . GLU B 1 49 ? -1.729 -34.938 5.184 1 89.94 49 GLU B N 1
ATOM 2983 C CA . GLU B 1 49 ? -2.104 -35.438 3.869 1 89.94 49 GLU B CA 1
ATOM 2984 C C . GLU B 1 49 ? -0.921 -36.125 3.184 1 89.94 49 GLU B C 1
ATOM 2986 O O . GLU B 1 49 ? -1.081 -37.156 2.551 1 89.94 49 GLU B O 1
ATOM 2991 N N . ILE B 1 50 ? 0.224 -35.531 3.279 1 88.62 50 ILE B N 1
ATOM 2992 C CA . ILE B 1 50 ? 1.434 -36.094 2.709 1 88.62 50 ILE B CA 1
ATOM 2993 C C . ILE B 1 50 ? 1.709 -37.469 3.357 1 88.62 50 ILE B C 1
ATOM 2995 O O . ILE B 1 50 ? 1.973 -38.438 2.662 1 88.62 50 ILE B O 1
ATOM 2999 N N . THR B 1 51 ? 1.607 -37.5 4.684 1 87.06 51 THR B N 1
ATOM 3000 C CA . THR B 1 51 ? 1.854 -38.719 5.434 1 87.06 51 THR B CA 1
ATOM 3001 C C . THR B 1 51 ? 0.812 -39.781 5.09 1 87.06 51 THR B C 1
ATOM 3003 O O . THR B 1 51 ? 1.14 -40.969 4.973 1 87.06 51 THR B O 1
ATOM 3006 N N . GLY B 1 52 ? -0.396 -39.344 4.945 1 86.12 52 GLY B N 1
ATOM 3007 C CA . GLY B 1 52 ? -1.449 -40.25 4.559 1 86.12 52 GLY B CA 1
ATOM 3008 C C . GLY B 1 52 ? -1.215 -40.906 3.205 1 86.12 52 GLY B C 1
ATOM 3009 O O . GLY B 1 52 ? -1.399 -42.094 3.043 1 86.12 52 GLY B O 1
ATOM 3010 N N . LYS B 1 53 ? -0.791 -40.094 2.273 1 84.19 53 LYS B N 1
ATOM 3011 C CA . LYS B 1 53 ? -0.507 -40.625 0.94 1 84.19 53 LYS B CA 1
ATOM 3012 C C . LYS B 1 53 ? 0.682 -41.594 0.967 1 84.19 53 LYS B C 1
ATOM 3014 O O . LYS B 1 53 ? 0.673 -42.625 0.289 1 84.19 53 LYS B O 1
ATOM 3019 N N . ARG B 1 54 ? 1.673 -41.188 1.707 1 83.5 54 ARG B N 1
ATOM 3020 C CA . ARG B 1 54 ? 2.836 -42.062 1.869 1 83.5 54 ARG B CA 1
ATOM 3021 C C . ARG B 1 54 ? 2.432 -43.438 2.436 1 83.5 54 ARG B C 1
ATOM 3023 O O . ARG B 1 54 ? 2.832 -44.469 1.911 1 83.5 54 ARG B O 1
ATOM 3030 N N . ASP B 1 55 ? 1.616 -43.375 3.4 1 84.5 55 ASP B N 1
ATOM 3031 C CA . ASP B 1 55 ? 1.197 -44.594 4.059 1 84.5 55 ASP B CA 1
ATOM 3032 C C . ASP B 1 55 ? 0.357 -45.469 3.125 1 84.5 55 ASP B C 1
ATOM 3034 O O . ASP B 1 55 ? 0.502 -46.688 3.105 1 84.5 55 ASP B O 1
ATOM 3038 N N . THR B 1 56 ? -0.491 -44.812 2.359 1 82.88 56 THR B N 1
ATOM 3039 C CA . THR B 1 56 ? -1.317 -45.531 1.407 1 82.88 56 THR B CA 1
ATOM 3040 C C . THR B 1 56 ? -0.45 -46.219 0.364 1 82.88 56 THR B C 1
ATOM 3042 O O . THR B 1 56 ? -0.715 -47.375 -0.004 1 82.88 56 THR B O 1
ATOM 3045 N N . VAL B 1 57 ? 0.527 -45.469 -0.075 1 79.5 57 VAL B N 1
ATOM 3046 C CA . VAL B 1 57 ? 1.425 -46.031 -1.076 1 79.5 57 VAL B CA 1
ATOM 3047 C C . VAL B 1 57 ? 2.209 -47.188 -0.469 1 79.5 57 VAL B C 1
ATOM 3049 O O . VAL B 1 57 ? 2.379 -48.25 -1.105 1 79.5 57 VAL B O 1
ATOM 3052 N N . LEU B 1 58 ? 2.658 -47.062 0.76 1 81.44 58 LEU B N 1
ATOM 3053 C CA . LEU B 1 58 ? 3.424 -48.125 1.438 1 81.44 58 LEU B CA 1
ATOM 3054 C C . LEU B 1 58 ? 2.58 -49.375 1.642 1 81.44 58 LEU B C 1
ATOM 3056 O O . LEU B 1 58 ? 3.074 -50.469 1.489 1 81.44 58 LEU B O 1
ATOM 3060 N N . ILE B 1 59 ? 1.366 -49.125 1.954 1 84.06 59 ILE B N 1
ATOM 3061 C CA . ILE B 1 59 ? 0.458 -50.25 2.16 1 84.06 59 ILE B CA 1
ATOM 3062 C C . ILE B 1 59 ? 0.242 -51 0.841 1 84.06 59 ILE B C 1
ATOM 3064 O O . ILE B 1 59 ? 0.268 -52.219 0.801 1 84.06 59 ILE B O 1
ATOM 3068 N N . ARG B 1 60 ? 0.091 -50.219 -0.2 1 81.31 60 ARG B N 1
ATOM 3069 C CA . ARG B 1 60 ? -0.13 -50.844 -1.509 1 81.31 60 ARG B CA 1
ATOM 3070 C C . ARG B 1 60 ? 1.095 -51.625 -1.962 1 81.31 60 ARG B C 1
ATOM 3072 O O . ARG B 1 60 ? 0.966 -52.719 -2.5 1 81.31 60 ARG B O 1
ATOM 3079 N N . VAL B 1 61 ? 2.227 -50.969 -1.779 1 81.38 61 VAL B N 1
ATOM 3080 C CA . VAL B 1 61 ? 3.471 -51.625 -2.168 1 81.38 61 VAL B CA 1
ATOM 3081 C C . VAL B 1 61 ? 3.658 -52.906 -1.353 1 81.38 61 VAL B C 1
ATOM 3083 O O . VAL B 1 61 ? 4.07 -53.938 -1.888 1 81.38 61 VAL B O 1
ATOM 3086 N N . SER B 1 62 ? 3.377 -52.875 -0.079 1 83.12 62 SER B N 1
ATOM 3087 C CA . SER B 1 62 ? 3.52 -54.031 0.801 1 83.12 62 SER B CA 1
ATOM 3088 C C . SER B 1 62 ? 2.588 -55.156 0.38 1 83.12 62 SER B C 1
ATOM 3090 O O . SER B 1 62 ? 2.979 -56.312 0.391 1 83.12 62 SER B O 1
ATOM 3092 N N . LYS B 1 63 ? 1.412 -54.781 -0.031 1 83.5 63 LYS B N 1
ATOM 3093 C CA . LYS B 1 63 ? 0.449 -55.781 -0.484 1 83.5 63 LYS B CA 1
ATOM 3094 C C . LYS B 1 63 ? 0.922 -56.469 -1.768 1 83.5 63 LYS B C 1
ATOM 3096 O O . LYS B 1 63 ? 0.783 -57.688 -1.923 1 83.5 63 LYS B O 1
ATOM 3101 N N . GLU B 1 64 ? 1.466 -55.562 -2.621 1 81.69 64 GLU B N 1
ATOM 3102 C CA . GLU B 1 64 ? 1.963 -56.125 -3.883 1 81.69 64 GLU B CA 1
ATOM 3103 C C . GLU B 1 64 ? 3.158 -57.031 -3.658 1 81.69 64 GLU B C 1
ATOM 3105 O O . GLU B 1 64 ? 3.285 -58.062 -4.32 1 81.69 64 GLU B O 1
ATOM 3110 N N . MET B 1 65 ? 3.98 -56.656 -2.736 1 83.69 65 MET B N 1
ATOM 3111 C CA . MET B 1 65 ? 5.137 -57.469 -2.402 1 83.69 65 MET B CA 1
ATOM 3112 C C . MET B 1 65 ? 4.699 -58.812 -1.84 1 83.69 65 MET B C 1
ATOM 3114 O O . MET B 1 65 ? 5.254 -59.875 -2.205 1 83.69 65 MET B O 1
ATOM 3118 N N . PHE B 1 66 ? 3.717 -58.75 -1.012 1 84.62 66 PHE B N 1
ATOM 3119 C CA . PHE B 1 66 ? 3.186 -59.969 -0.419 1 84.62 66 PHE B CA 1
ATOM 3120 C C . PHE B 1 66 ? 2.588 -60.875 -1.489 1 84.62 66 PHE B C 1
ATOM 3122 O O . PHE B 1 66 ? 2.773 -62.094 -1.455 1 84.62 66 PHE B O 1
ATOM 3129 N N . SER B 1 67 ? 1.917 -60.219 -2.412 1 84.12 67 SER B N 1
ATOM 3130 C CA . SER B 1 67 ? 1.312 -60.969 -3.504 1 84.12 67 SER B CA 1
ATOM 3131 C C . SER B 1 67 ? 2.373 -61.656 -4.363 1 84.12 67 SER B C 1
ATOM 3133 O O . SER B 1 67 ? 2.221 -62.812 -4.746 1 84.12 67 SER B O 1
ATOM 3135 N N . LEU B 1 68 ? 3.436 -60.875 -4.602 1 83.44 68 LEU B N 1
ATOM 3136 C CA . LEU B 1 68 ? 4.531 -61.438 -5.387 1 83.44 68 LEU B CA 1
ATOM 3137 C C . LEU B 1 68 ? 5.199 -62.594 -4.645 1 83.44 68 LEU B C 1
ATOM 3139 O O . LEU B 1 68 ? 5.547 -63.594 -5.25 1 83.44 68 LEU B O 1
ATOM 3143 N N . GLU B 1 69 ? 5.355 -62.375 -3.389 1 84.81 69 GLU B N 1
ATOM 3144 C CA . GLU B 1 69 ? 5.965 -63.406 -2.561 1 84.81 69 GLU B CA 1
ATOM 3145 C C . GLU B 1 69 ? 5.121 -64.688 -2.562 1 84.81 69 GLU B C 1
ATOM 3147 O O . GLU B 1 69 ? 5.656 -65.812 -2.641 1 84.81 69 GLU B O 1
ATOM 3152 N N . ASN B 1 70 ? 3.84 -64.5 -2.562 1 84.62 70 ASN B N 1
ATOM 3153 C CA . ASN B 1 70 ? 2.93 -65.688 -2.605 1 84.62 70 ASN B CA 1
ATOM 3154 C C . ASN B 1 70 ? 3.004 -66.375 -3.947 1 84.62 70 ASN B C 1
ATOM 3156 O O . ASN B 1 70 ? 2.953 -67.625 -3.998 1 84.62 70 ASN B O 1
ATOM 3160 N N . CYS B 1 71 ? 3.168 -65.5 -4.984 1 79 71 CYS B N 1
ATOM 3161 C CA . CYS B 1 71 ? 3.285 -66.125 -6.312 1 79 71 CYS B CA 1
ATOM 3162 C C . CYS B 1 71 ? 4.562 -66.938 -6.434 1 79 71 CYS B C 1
ATOM 3164 O O . CYS B 1 71 ? 4.547 -68 -6.996 1 79 71 CYS B O 1
ATOM 3166 N N . VAL B 1 72 ? 5.57 -66.438 -5.887 1 82.69 72 VAL B N 1
ATOM 3167 C CA . VAL B 1 72 ? 6.852 -67.125 -5.914 1 82.69 72 VAL B CA 1
ATOM 3168 C C . VAL B 1 72 ? 6.746 -68.438 -5.152 1 82.69 72 VAL B C 1
ATOM 3170 O O . VAL B 1 72 ? 7.234 -69.5 -5.613 1 82.69 72 VAL B O 1
ATOM 3173 N N . ARG B 1 73 ? 6.055 -68.375 -4.051 1 84.69 73 ARG B N 1
ATOM 3174 C CA . ARG B 1 73 ? 5.875 -69.562 -3.236 1 84.69 73 ARG B CA 1
ATOM 3175 C C . ARG B 1 73 ? 5.062 -70.625 -3.982 1 84.69 73 ARG B C 1
ATOM 3177 O O . ARG B 1 73 ? 5.402 -71.812 -3.959 1 84.69 73 ARG B O 1
ATOM 3184 N N . GLU B 1 74 ? 4.047 -70.188 -4.668 1 81.25 74 GLU B N 1
ATOM 3185 C CA . GLU B 1 74 ? 3.213 -71.062 -5.449 1 81.25 74 GLU B CA 1
ATOM 3186 C C . GLU B 1 74 ? 4.008 -71.75 -6.578 1 81.25 74 GLU B C 1
ATOM 3188 O O . GLU B 1 74 ? 3.863 -72.938 -6.836 1 81.25 74 GLU B O 1
ATOM 3193 N N . MET B 1 75 ? 4.859 -70.938 -7.195 1 77.25 75 MET B N 1
ATOM 3194 C CA . MET B 1 75 ? 5.68 -71.438 -8.281 1 77.25 75 MET B CA 1
ATOM 3195 C C . MET B 1 75 ? 6.695 -72.438 -7.762 1 77.25 75 MET B C 1
ATOM 3197 O O . MET B 1 75 ? 6.93 -73.5 -8.391 1 77.25 75 MET B O 1
ATOM 3201 N N . GLU B 1 76 ? 7.285 -72.125 -6.637 1 80.94 76 GLU B N 1
ATOM 3202 C CA . GLU B 1 76 ? 8.266 -73 -6.031 1 80.94 76 GLU B CA 1
ATOM 3203 C C . GLU B 1 76 ? 7.641 -74.312 -5.648 1 80.94 76 GLU B C 1
ATOM 3205 O O . GLU B 1 76 ? 8.25 -75.375 -5.828 1 80.94 76 GLU B O 1
ATOM 3210 N N . GLU B 1 77 ? 6.449 -74.312 -5.223 1 79.38 77 GLU B N 1
ATOM 3211 C CA . GLU B 1 77 ? 5.73 -75.5 -4.844 1 79.38 77 GLU B CA 1
ATOM 3212 C C . GLU B 1 77 ? 5.402 -76.375 -6.066 1 79.38 77 GLU B C 1
ATOM 3214 O O . GLU B 1 77 ? 5.52 -77.562 -6.027 1 79.38 77 GLU B O 1
ATOM 3219 N N . LYS B 1 78 ? 5.117 -75.688 -7.199 1 75.12 78 LYS B N 1
ATOM 3220 C CA . LYS B 1 78 ? 4.742 -76.438 -8.422 1 75.12 78 LYS B CA 1
ATOM 3221 C C . LYS B 1 78 ? 5.973 -77 -9.117 1 75.12 78 LYS B C 1
ATOM 3223 O O . LYS B 1 78 ? 5.883 -78.062 -9.789 1 75.12 78 LYS B O 1
ATOM 3228 N N . CYS B 1 79 ? 7.125 -76.312 -8.977 1 73.94 79 CYS B N 1
ATOM 3229 C C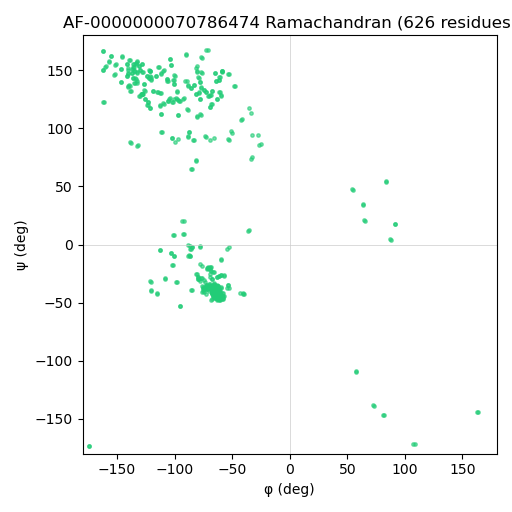A . CYS B 1 79 ? 8.359 -76.812 -9.578 1 73.94 79 CYS B CA 1
ATOM 3230 C C . CYS B 1 79 ? 8.844 -78.062 -8.883 1 73.94 79 CYS B C 1
ATOM 3232 O O . CYS B 1 79 ? 9.578 -78.875 -9.469 1 73.94 79 CYS B O 1
ATOM 3234 N N . GLN B 1 80 ? 8.359 -78.25 -7.711 1 73.38 80 GLN B N 1
ATOM 3235 C CA . GLN B 1 80 ? 8.75 -79.438 -7.004 1 73.38 80 GLN B CA 1
ATOM 3236 C C . GLN B 1 80 ? 7.82 -80.625 -7.344 1 73.38 80 GLN B C 1
ATOM 3238 O O . GLN B 1 80 ? 8.109 -81.75 -7.016 1 73.38 80 GLN B O 1
ATOM 3243 N N . GLN B 1 81 ? 6.676 -80.25 -8.109 1 68.56 81 GLN B N 1
ATOM 3244 C CA . GLN B 1 81 ? 5.762 -81.312 -8.516 1 68.56 81 GLN B CA 1
ATOM 3245 C C . GLN B 1 81 ? 6.277 -82.062 -9.758 1 68.56 81 GLN B C 1
ATOM 3247 O O . GLN B 1 81 ? 7.105 -81.5 -10.5 1 68.56 81 GLN B O 1
ATOM 3252 N N . PRO B 1 82 ? 5.949 -83.375 -10.039 1 67 82 PRO B N 1
ATOM 3253 C CA . PRO B 1 82 ? 6.418 -84.125 -11.219 1 67 82 PRO B CA 1
ATOM 3254 C C . PRO B 1 82 ? 6.113 -83.375 -12.531 1 67 82 PRO B C 1
ATOM 3256 O O . PRO B 1 82 ? 5.211 -82.562 -12.578 1 67 82 PRO B O 1
ATOM 3259 N N . GLN B 1 83 ? 7.008 -83.5 -13.578 1 61.59 83 GLN B N 1
ATOM 3260 C CA . GLN B 1 83 ? 7.137 -82.812 -14.844 1 61.59 83 GLN B CA 1
ATOM 3261 C C . GLN B 1 83 ? 5.773 -82.562 -15.5 1 61.59 83 GLN B C 1
ATOM 3263 O O . GLN B 1 83 ? 5.535 -81.562 -16.156 1 61.59 83 GLN B O 1
ATOM 3268 N N . LEU B 1 84 ? 4.953 -83.5 -15.469 1 57.56 84 LEU B N 1
ATOM 3269 C CA . LEU B 1 84 ? 3.732 -83.438 -16.266 1 57.56 84 LEU B CA 1
ATOM 3270 C C . LEU B 1 84 ? 2.812 -82.312 -15.797 1 57.56 84 LEU B C 1
ATOM 3272 O O . LEU B 1 84 ? 2.205 -81.625 -16.609 1 57.56 84 LEU B O 1
ATOM 3276 N N . HIS B 1 85 ? 2.621 -82.188 -14.57 1 59.91 85 HIS B N 1
ATOM 3277 C CA . HIS B 1 85 ? 1.666 -81.25 -14.008 1 59.91 85 HIS B CA 1
ATOM 3278 C C . HIS B 1 85 ? 2.215 -79.812 -14.047 1 59.91 85 HIS B C 1
ATOM 3280 O O . HIS B 1 85 ? 1.45 -78.812 -13.984 1 59.91 85 HIS B O 1
ATOM 3286 N N . LEU B 1 86 ? 3.432 -79.75 -14.195 1 61.22 86 LEU B N 1
ATOM 3287 C CA . LEU B 1 86 ? 4.141 -78.438 -14.188 1 61.22 86 LEU B CA 1
ATOM 3288 C C . LEU B 1 86 ? 3.758 -77.625 -15.406 1 61.22 86 LEU B C 1
ATOM 3290 O O . LEU B 1 86 ? 3.584 -76.375 -15.297 1 61.22 86 LEU B O 1
ATOM 3294 N N . LEU B 1 87 ? 3.65 -78.25 -16.578 1 60.41 87 LEU B N 1
ATOM 3295 C CA . LEU B 1 87 ? 3.375 -77.5 -17.797 1 60.41 87 LEU B CA 1
ATOM 3296 C C . LEU B 1 87 ? 2.004 -76.875 -17.734 1 60.41 87 LEU B C 1
ATOM 3298 O O . LEU B 1 87 ? 1.848 -75.688 -18.156 1 60.41 87 LEU B O 1
ATOM 3302 N N . GLN B 1 88 ? 1.038 -77.562 -17.297 1 61.75 88 GLN B N 1
ATOM 3303 C CA . GLN B 1 88 ? -0.314 -77 -17.219 1 61.75 88 GLN B CA 1
ATOM 3304 C C . GLN B 1 88 ? -0.396 -75.875 -16.188 1 61.75 88 GLN B C 1
ATOM 3306 O O . GLN B 1 88 ? -1.079 -74.875 -16.391 1 61.75 88 GLN B O 1
ATOM 3311 N N . ASP B 1 89 ? 0.304 -75.938 -15.125 1 61.81 89 ASP B N 1
ATOM 3312 C CA . ASP B 1 89 ? 0.275 -75 -14.039 1 61.81 89 ASP B CA 1
ATOM 3313 C C . ASP B 1 89 ? 1.029 -73.688 -14.422 1 61.81 89 ASP B C 1
ATOM 3315 O O . ASP B 1 89 ? 0.619 -72.625 -14.062 1 61.81 89 ASP B O 1
ATOM 3319 N N . VAL B 1 90 ? 2.041 -73.938 -15.125 1 61.31 90 VAL B N 1
ATOM 3320 C CA . VAL B 1 90 ? 2.797 -72.75 -15.57 1 61.31 90 VAL B CA 1
ATOM 3321 C C . VAL B 1 90 ? 1.918 -71.875 -16.453 1 61.31 90 VAL B C 1
ATOM 3323 O O . VAL B 1 90 ? 2.012 -70.688 -16.406 1 61.31 90 VAL B O 1
ATOM 3326 N N . LYS B 1 91 ? 1.133 -72.5 -17.266 1 61.75 91 LYS B N 1
ATOM 3327 C CA . LYS B 1 91 ? 0.211 -71.75 -18.094 1 61.75 91 LYS B CA 1
ATOM 3328 C C . LYS B 1 91 ? -0.764 -70.938 -17.234 1 61.75 91 LYS B C 1
ATOM 3330 O O . LYS B 1 91 ? -1.063 -69.812 -17.547 1 61.75 91 LYS B O 1
ATOM 3335 N N . ASN B 1 92 ? -1.231 -71.5 -16.172 1 61.81 92 ASN B N 1
ATOM 3336 C CA . ASN B 1 92 ? -2.195 -70.875 -15.312 1 61.81 92 ASN B CA 1
ATOM 3337 C C . ASN B 1 92 ? -1.547 -69.688 -14.539 1 61.81 92 ASN B C 1
ATOM 3339 O O . ASN B 1 92 ? -2.162 -68.688 -14.344 1 61.81 92 ASN B O 1
ATOM 3343 N N . ILE B 1 93 ? -0.352 -70 -14.164 1 62.16 93 ILE B N 1
ATOM 3344 C CA . ILE B 1 93 ? 0.383 -69 -13.422 1 62.16 93 ILE B CA 1
ATOM 3345 C C . ILE B 1 93 ? 0.708 -67.812 -14.336 1 62.16 93 ILE B C 1
ATOM 3347 O O . ILE B 1 93 ? 0.625 -66.625 -13.93 1 62.16 93 ILE B O 1
ATOM 3351 N N . SER B 1 94 ? 1.203 -68.25 -15.508 1 60.81 94 SER B N 1
ATOM 3352 C CA . SER B 1 94 ? 1.469 -67.188 -16.484 1 60.81 94 SER B CA 1
ATOM 3353 C C . SER B 1 94 ? 0.223 -66.312 -16.734 1 60.81 94 SER B C 1
ATOM 3355 O O . SER B 1 94 ? 0.309 -65.125 -16.844 1 60.81 94 SER B O 1
ATOM 3357 N N . LEU B 1 95 ? -0.918 -67 -16.734 1 59.16 95 LEU B N 1
ATOM 3358 C CA . LEU B 1 95 ? -2.18 -66.25 -16.938 1 59.16 95 LEU B CA 1
ATOM 3359 C C . LEU B 1 95 ? -2.541 -65.438 -15.719 1 59.16 95 LEU B C 1
ATOM 3361 O O . LEU B 1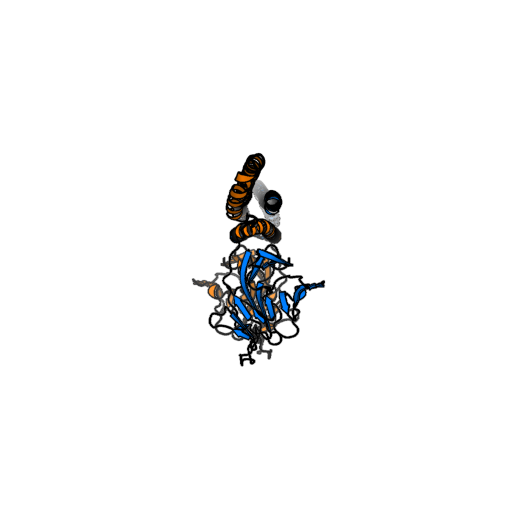 95 ? -3.061 -64.312 -15.852 1 59.16 95 LEU B O 1
ATOM 3365 N N . SER B 1 96 ? -2.262 -65.938 -14.586 1 58.38 96 SER B N 1
ATOM 3366 C CA . SER B 1 96 ? -2.584 -65.25 -13.359 1 58.38 96 SER B CA 1
ATOM 3367 C C . SER B 1 96 ? -1.649 -64.062 -13.156 1 58.38 96 SER B C 1
ATOM 3369 O O . SER B 1 96 ? -2.07 -63 -12.672 1 58.38 96 SER B O 1
ATOM 3371 N N . THR B 1 97 ? -0.42 -64.375 -13.445 1 56.94 97 THR B N 1
ATOM 3372 C CA . THR B 1 97 ? 0.569 -63.312 -13.297 1 56.94 97 THR B CA 1
ATOM 3373 C C . THR B 1 97 ? 0.328 -62.188 -14.328 1 56.94 97 THR B C 1
ATOM 3375 O O . THR B 1 97 ? 0.609 -61.031 -14.062 1 56.94 97 THR B O 1
ATOM 3378 N N . LYS B 1 98 ? -0.022 -62.688 -15.539 1 55.34 98 LYS B N 1
ATOM 3379 C CA . LYS B 1 98 ? -0.343 -61.688 -16.547 1 55.34 98 LYS B CA 1
ATOM 3380 C C . LYS B 1 98 ? -1.519 -60.812 -16.109 1 55.34 98 LYS B C 1
ATOM 3382 O O . LYS B 1 98 ? -1.601 -59.625 -16.469 1 55.34 98 LYS B O 1
ATOM 3387 N N . LYS B 1 99 ? -2.447 -61.5 -15.43 1 53.47 99 LYS B N 1
ATOM 3388 C CA . LYS B 1 99 ? -3.611 -60.719 -15.016 1 53.47 99 LYS B CA 1
ATOM 3389 C C . LYS B 1 99 ? -3.24 -59.719 -13.93 1 53.47 99 LYS B C 1
ATOM 3391 O O . LYS B 1 99 ? -4.031 -58.812 -13.609 1 53.47 99 LYS B O 1
ATOM 3396 N N . LYS B 1 100 ? -2.266 -60.125 -13.25 1 55.12 100 LYS B N 1
ATOM 3397 C CA . LYS B 1 100 ? -1.871 -59.156 -12.211 1 55.12 100 LYS B CA 1
ATOM 3398 C C . LYS B 1 100 ? -1.331 -57.875 -12.828 1 55.12 100 LYS B C 1
ATOM 3400 O O . LYS B 1 100 ? -0.382 -57.906 -13.609 1 55.12 100 LYS B O 1
ATOM 3405 N N . LYS B 1 101 ? -2.186 -56.969 -13.031 1 53.5 101 LYS B N 1
ATOM 3406 C CA . LYS B 1 101 ? -2.039 -55.625 -13.547 1 53.5 101 LYS B CA 1
ATOM 3407 C C . LYS B 1 101 ? -0.726 -55 -13.078 1 53.5 101 LYS B C 1
ATOM 3409 O O . LYS B 1 101 ? -0.302 -55.219 -11.938 1 53.5 101 LYS B O 1
ATOM 3414 N N . ALA B 1 102 ? 0.112 -54.688 -13.984 1 52.78 102 ALA B N 1
ATOM 3415 C CA . ALA B 1 102 ? 1.329 -53.906 -13.828 1 52.78 102 ALA B CA 1
ATOM 3416 C C . ALA B 1 102 ? 1.163 -52.844 -12.734 1 52.78 102 ALA B C 1
ATOM 3418 O O . ALA B 1 102 ? 0.169 -52.125 -12.719 1 52.78 102 ALA B O 1
ATOM 3419 N N . PHE B 1 103 ? 1.619 -53.312 -11.555 1 54.34 103 PHE B N 1
ATOM 3420 C CA . PHE B 1 103 ? 1.713 -52.344 -10.469 1 54.34 103 PHE B CA 1
ATOM 3421 C C . PHE B 1 103 ? 2.057 -50.969 -11.008 1 54.34 103 PHE B C 1
ATOM 3423 O O . PHE B 1 103 ? 3.131 -50.75 -11.578 1 54.34 103 PHE B O 1
ATOM 3430 N N . LYS B 1 104 ? 1.072 -50.344 -11.602 1 55.53 104 LYS B N 1
ATOM 3431 C CA . LYS B 1 104 ? 1.306 -48.938 -11.945 1 55.53 104 LYS B CA 1
ATOM 3432 C C . LYS B 1 104 ? 1.82 -48.156 -10.734 1 55.53 104 LYS B C 1
ATOM 3434 O O . LYS B 1 104 ? 1.241 -48.25 -9.648 1 55.53 104 LYS B O 1
ATOM 3439 N N . ASN B 1 105 ? 3.086 -47.969 -10.633 1 54.75 105 ASN B N 1
ATOM 3440 C CA . ASN B 1 105 ? 3.74 -47.125 -9.641 1 54.75 105 ASN B CA 1
ATOM 3441 C C . ASN B 1 105 ? 2.818 -46 -9.164 1 54.75 105 ASN B C 1
ATOM 3443 O O . ASN B 1 105 ? 2.377 -45.156 -9.969 1 54.75 105 ASN B O 1
ATOM 3447 N N . PRO B 1 106 ? 1.935 -46.25 -8.125 1 53.84 106 PRO B N 1
ATOM 3448 C CA . PRO B 1 106 ? 1.104 -45.219 -7.527 1 53.84 106 PRO B CA 1
ATOM 3449 C C . PRO B 1 106 ? 1.815 -43.875 -7.457 1 53.84 106 PRO B C 1
ATOM 3451 O O . PRO B 1 106 ? 1.488 -43.031 -6.602 1 53.84 106 PRO B O 1
ATOM 3454 N N . MET B 1 107 ? 3 -43.75 -8.164 1 53.25 107 MET B N 1
ATOM 3455 C CA . MET B 1 107 ? 4.086 -42.812 -7.992 1 53.25 107 MET B CA 1
ATOM 3456 C C . MET B 1 107 ? 3.559 -41.375 -8.039 1 53.25 107 MET B C 1
ATOM 3458 O O . MET B 1 107 ? 4.324 -40.406 -7.875 1 53.25 107 MET B O 1
ATOM 3462 N N . PHE B 1 108 ? 2.139 -41.188 -8.32 1 62.62 108 PHE B N 1
ATOM 3463 C CA . PHE B 1 108 ? 1.949 -39.812 -8.773 1 62.62 108 PHE B CA 1
ATOM 3464 C C . PHE B 1 108 ? 1.498 -38.906 -7.629 1 62.62 108 PHE B C 1
ATOM 3466 O O . PHE B 1 108 ? 0.495 -39.188 -6.969 1 62.62 108 PHE B O 1
ATOM 3473 N N . PHE B 1 109 ? 2.574 -38.312 -6.953 1 73.19 109 PHE B N 1
ATOM 3474 C CA . PHE B 1 109 ? 2.189 -37.25 -6.047 1 73.19 109 PHE B CA 1
ATOM 3475 C C . PHE B 1 109 ? 1.112 -36.375 -6.672 1 73.19 109 PHE B C 1
ATOM 3477 O O . PHE B 1 109 ? 1.322 -35.781 -7.734 1 73.19 109 PHE B O 1
ATOM 3484 N N . PRO B 1 110 ? -0.128 -36.5 -6.164 1 79.81 110 PRO B N 1
ATOM 3485 C CA . PRO B 1 110 ? -1.226 -35.75 -6.766 1 79.81 110 PRO B CA 1
ATOM 3486 C C . PRO B 1 110 ? -0.884 -34.281 -6.961 1 79.81 110 PRO B C 1
ATOM 3488 O O . PRO B 1 110 ? -0.214 -33.656 -6.113 1 79.81 110 PRO B O 1
ATOM 3491 N N . PRO B 1 111 ? -1.234 -33.781 -8.078 1 82.88 111 PRO B N 1
ATOM 3492 C CA . PRO B 1 111 ? -0.983 -32.344 -8.352 1 82.88 111 PRO B CA 1
ATOM 3493 C C . PRO B 1 111 ? -1.556 -31.438 -7.273 1 82.88 111 PRO B C 1
ATOM 3495 O O . PRO B 1 111 ? -0.947 -30.422 -6.938 1 82.88 111 PRO B O 1
ATOM 3498 N N . LYS B 1 112 ? -2.646 -31.844 -6.77 1 84.56 112 LYS B N 1
ATOM 3499 C CA . LYS B 1 112 ? -3.275 -31.031 -5.727 1 84.56 112 LYS B CA 1
ATOM 3500 C C . LYS B 1 112 ? -2.352 -30.875 -4.523 1 84.56 112 LYS B C 1
ATOM 3502 O O . LYS B 1 112 ? -2.223 -29.781 -3.977 1 84.56 112 LYS B O 1
ATOM 3507 N N . LEU B 1 113 ? -1.737 -31.953 -4.094 1 85 113 LEU B N 1
ATOM 3508 C CA . LEU B 1 113 ? -0.846 -31.938 -2.941 1 85 113 LEU B CA 1
ATOM 3509 C C . LEU B 1 113 ? 0.402 -31.109 -3.236 1 85 113 LEU B C 1
ATOM 3511 O O . LEU B 1 113 ? 0.907 -30.406 -2.361 1 85 113 LEU B O 1
ATOM 3515 N N . LYS B 1 114 ? 0.895 -31.203 -4.434 1 83.62 114 LYS B N 1
ATOM 3516 C CA . LYS B 1 114 ? 2.051 -30.406 -4.828 1 83.62 114 LYS B CA 1
ATOM 3517 C C . LYS B 1 114 ? 1.747 -28.922 -4.734 1 83.62 114 LYS B C 1
ATOM 3519 O O . LYS B 1 114 ? 2.555 -28.141 -4.211 1 83.62 114 LYS B O 1
ATOM 3524 N N . TRP B 1 115 ? 0.562 -28.578 -5.191 1 86.38 115 TRP B N 1
ATOM 3525 C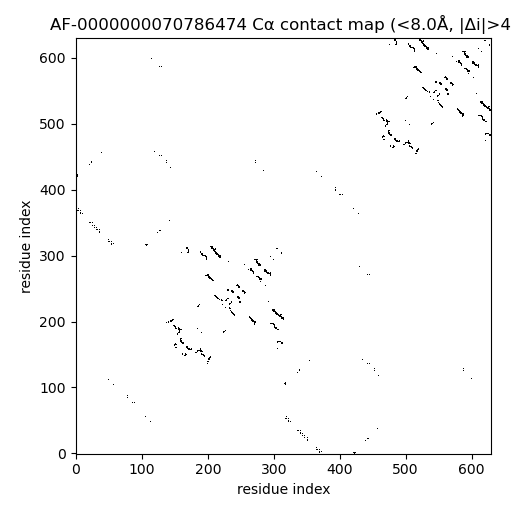 CA . TRP B 1 115 ? 0.138 -27.188 -5.137 1 86.38 115 TRP B CA 1
ATOM 3526 C C . TRP B 1 115 ? 0.036 -26.703 -3.693 1 86.38 115 TRP B C 1
ATOM 3528 O O . TRP B 1 115 ? 0.423 -25.578 -3.379 1 86.38 115 TRP B O 1
ATOM 3538 N N . GLN B 1 116 ? -0.467 -27.547 -2.857 1 87 116 GLN B N 1
ATOM 3539 C CA . GLN B 1 116 ? -0.625 -27.188 -1.453 1 87 116 GLN B CA 1
ATOM 3540 C C . GLN B 1 116 ? 0.73 -26.938 -0.792 1 87 116 GLN B C 1
ATOM 3542 O O . GLN B 1 116 ? 0.875 -26.016 0.021 1 87 116 GLN B O 1
ATOM 3547 N N . ILE B 1 117 ? 1.629 -27.766 -1.125 1 85.81 117 ILE B N 1
ATOM 3548 C CA . ILE B 1 117 ? 2.971 -27.625 -0.57 1 85.81 117 ILE B CA 1
ATOM 3549 C C . ILE B 1 117 ? 3.584 -26.312 -1.037 1 85.81 117 ILE B C 1
ATOM 3551 O O . ILE B 1 117 ? 4.172 -25.578 -0.24 1 85.81 117 ILE B O 1
ATOM 3555 N N . TRP B 1 118 ? 3.424 -26.062 -2.293 1 84.44 118 TRP B N 1
ATOM 3556 C CA . TRP B 1 118 ? 3.939 -24.797 -2.834 1 84.44 118 TRP B CA 1
ATOM 3557 C C . TRP B 1 118 ? 3.248 -23.609 -2.191 1 84.44 118 TRP B C 1
ATOM 3559 O O . TRP B 1 118 ? 3.895 -22.609 -1.872 1 84.44 118 TRP B O 1
ATOM 3569 N N . ASP B 1 119 ? 1.998 -23.734 -1.995 1 88.19 119 ASP B N 1
ATOM 3570 C CA . ASP B 1 119 ? 1.229 -22.672 -1.35 1 88.19 119 ASP B CA 1
ATOM 3571 C C . ASP B 1 119 ? 1.774 -22.375 0.044 1 88.19 119 ASP B C 1
ATOM 3573 O O . ASP B 1 119 ? 1.964 -21.203 0.403 1 88.19 119 ASP B O 1
ATOM 3577 N N . CYS B 1 120 ? 2.078 -23.391 0.807 1 86.31 120 CYS B N 1
ATOM 3578 C CA . CYS B 1 120 ? 2.58 -23.234 2.166 1 86.31 120 CYS B CA 1
ATOM 3579 C C . CYS B 1 120 ? 3.939 -22.547 2.166 1 86.31 120 CYS B C 1
ATOM 3581 O O . CYS B 1 120 ? 4.203 -21.688 3.01 1 86.31 120 CYS B O 1
ATOM 3583 N N . SER B 1 121 ? 4.703 -22.953 1.201 1 85.31 121 SER B N 1
ATOM 3584 C CA . SER B 1 121 ? 6.031 -22.344 1.102 1 85.31 121 SER B CA 1
ATOM 3585 C C . SER B 1 121 ? 5.945 -20.875 0.698 1 85.31 121 SER B C 1
ATOM 3587 O O . SER B 1 121 ? 6.684 -20.047 1.221 1 85.31 121 SER B O 1
ATOM 3589 N N . ASP B 1 122 ? 5.059 -20.609 -0.114 1 89.69 122 ASP B N 1
ATOM 3590 C CA . ASP B 1 122 ? 4.938 -19.25 -0.626 1 89.69 122 ASP B CA 1
ATOM 3591 C C . ASP B 1 122 ? 4.289 -18.328 0.407 1 89.69 122 ASP B C 1
ATOM 3593 O O . ASP B 1 122 ? 4.59 -17.125 0.457 1 89.69 122 ASP B O 1
ATOM 3597 N N . VAL B 1 123 ? 3.477 -18.859 1.237 1 88.31 123 VAL B N 1
ATOM 3598 C CA . VAL B 1 123 ? 2.799 -18.062 2.26 1 88.31 123 VAL B CA 1
ATOM 3599 C C . VAL B 1 123 ? 3.826 -17.469 3.219 1 88.31 123 VAL B C 1
ATOM 3601 O O . VAL B 1 123 ? 3.664 -16.344 3.688 1 88.31 123 VAL B O 1
ATOM 3604 N N . ASN B 1 124 ? 4.855 -18.234 3.453 1 86.44 124 ASN B N 1
ATOM 3605 C CA . ASN B 1 124 ? 5.895 -17.734 4.34 1 86.44 124 ASN B CA 1
ATOM 3606 C C . ASN B 1 124 ? 6.59 -16.5 3.748 1 86.44 124 ASN B C 1
ATOM 3608 O O . ASN B 1 124 ? 6.824 -15.516 4.449 1 86.44 124 ASN B O 1
ATOM 3612 N N . SER B 1 125 ? 6.906 -16.656 2.5 1 86.62 125 SER B N 1
ATOM 3613 C CA . SER B 1 125 ? 7.543 -15.516 1.833 1 86.62 125 SER B CA 1
ATOM 3614 C C . SER B 1 125 ? 6.617 -14.305 1.808 1 86.62 125 SER B C 1
ATOM 3616 O O . SER B 1 125 ? 7.066 -13.172 2 1 86.62 125 SER B O 1
ATOM 3618 N N . PHE B 1 126 ? 5.379 -14.523 1.586 1 89.25 126 PHE B N 1
ATOM 3619 C CA . PHE B 1 126 ? 4.359 -13.477 1.602 1 89.25 126 PHE B CA 1
ATOM 3620 C C . PHE B 1 126 ? 4.301 -12.797 2.965 1 89.25 126 PHE B C 1
ATOM 3622 O O . PHE B 1 126 ? 4.293 -11.57 3.051 1 89.25 126 PHE B O 1
ATOM 3629 N N . GLN B 1 127 ? 4.297 -13.633 3.975 1 87 127 GLN B N 1
ATOM 3630 C CA . GLN B 1 127 ? 4.211 -13.117 5.336 1 87 127 GLN B CA 1
ATOM 3631 C C . GLN B 1 127 ? 5.395 -12.211 5.652 1 87 127 GLN B C 1
ATOM 3633 O O . GLN B 1 127 ? 5.227 -11.141 6.242 1 87 127 GLN B O 1
ATOM 3638 N N . VAL B 1 128 ? 6.52 -12.664 5.234 1 86.56 128 VAL B N 1
ATOM 3639 C CA . VAL B 1 128 ? 7.719 -11.875 5.477 1 86.56 128 VAL B CA 1
ATOM 3640 C C . VAL B 1 128 ? 7.598 -10.523 4.773 1 86.56 128 VAL B C 1
ATOM 3642 O O . VAL B 1 128 ? 7.895 -9.484 5.359 1 86.56 128 VAL B O 1
ATOM 3645 N N . GLY B 1 129 ? 7.117 -10.586 3.578 1 85.94 129 GLY B N 1
ATOM 3646 C CA . GLY B 1 129 ? 6.941 -9.352 2.822 1 85.94 129 GLY B CA 1
ATOM 3647 C C . GLY B 1 129 ? 5.969 -8.383 3.473 1 85.94 129 GLY B C 1
ATOM 3648 O O . GLY B 1 129 ? 6.27 -7.199 3.617 1 85.94 129 GLY B O 1
ATOM 3649 N N . ILE B 1 130 ? 4.871 -8.883 3.873 1 87.06 130 ILE B N 1
ATOM 3650 C CA . ILE B 1 130 ? 3.828 -8.062 4.477 1 87.06 130 ILE B CA 1
ATOM 3651 C C . ILE B 1 130 ? 4.312 -7.516 5.816 1 87.06 130 ILE B C 1
ATOM 3653 O O . ILE B 1 130 ? 4.039 -6.363 6.16 1 87.06 130 ILE B O 1
ATOM 3657 N N . MET B 1 131 ? 4.984 -8.328 6.547 1 86.88 131 MET B N 1
ATOM 3658 C CA . MET B 1 131 ? 5.492 -7.906 7.848 1 86.88 131 MET B CA 1
ATOM 3659 C C . MET B 1 131 ? 6.52 -6.789 7.699 1 86.88 131 MET B C 1
ATOM 3661 O O . MET B 1 131 ? 6.527 -5.836 8.484 1 86.88 131 MET B O 1
ATOM 3665 N N . ASN B 1 132 ? 7.328 -6.961 6.723 1 86.5 132 ASN B N 1
ATOM 3666 C CA . ASN B 1 132 ? 8.305 -5.91 6.461 1 86.5 132 ASN B CA 1
ATOM 3667 C C . ASN B 1 132 ? 7.629 -4.602 6.059 1 86.5 132 ASN B C 1
ATOM 3669 O O . ASN B 1 132 ? 8.031 -3.525 6.504 1 86.5 132 ASN B O 1
ATOM 3673 N N . GLN B 1 133 ? 6.648 -4.742 5.223 1 84.38 133 GLN B N 1
ATOM 3674 C CA . GLN B 1 133 ? 5.898 -3.562 4.809 1 84.38 133 GLN B CA 1
ATOM 3675 C C . GLN B 1 133 ? 5.227 -2.891 6 1 84.38 133 GLN B C 1
ATOM 3677 O O . GLN B 1 133 ? 5.219 -1.662 6.102 1 84.38 133 GLN B O 1
ATOM 3682 N N . PHE B 1 134 ? 4.676 -3.688 6.871 1 89.06 134 PHE B N 1
ATOM 3683 C CA . PHE B 1 134 ? 4.02 -3.199 8.078 1 89.06 134 PHE B CA 1
ATOM 3684 C C . PHE B 1 134 ? 5.012 -2.486 8.984 1 89.06 134 PHE B C 1
ATOM 3686 O O . PHE B 1 134 ? 4.738 -1.389 9.477 1 89.06 134 PHE B O 1
ATOM 3693 N N . ARG B 1 135 ? 6.113 -3.076 9.164 1 86.44 135 ARG B N 1
ATOM 3694 C CA . ARG B 1 135 ? 7.156 -2.496 10 1 86.44 135 ARG B CA 1
ATOM 3695 C C . ARG B 1 135 ? 7.617 -1.149 9.453 1 86.44 135 ARG B C 1
ATOM 3697 O O . ARG B 1 135 ? 7.703 -0.168 10.195 1 86.44 135 ARG B O 1
ATOM 3704 N N . ASP B 1 136 ? 7.871 -1.124 8.18 1 85.12 136 ASP B N 1
ATOM 3705 C CA . ASP B 1 136 ? 8.344 0.104 7.547 1 85.12 136 ASP B CA 1
ATOM 3706 C C . ASP B 1 136 ? 7.297 1.213 7.656 1 85.12 136 ASP B C 1
ATOM 3708 O O . ASP B 1 136 ? 7.637 2.369 7.91 1 85.12 136 ASP B O 1
ATOM 3712 N N . ALA B 1 137 ? 6.102 0.811 7.438 1 84.12 137 ALA B N 1
ATOM 3713 C CA . ALA B 1 137 ? 5.012 1.782 7.512 1 84.12 137 ALA B CA 1
ATOM 3714 C C . ALA B 1 137 ? 4.879 2.348 8.922 1 84.12 137 ALA B C 1
ATOM 3716 O O . ALA B 1 137 ? 4.672 3.551 9.102 1 84.12 137 ALA B O 1
ATOM 3717 N N . LEU B 1 138 ? 4.973 1.458 9.93 1 85.81 138 LEU B N 1
ATOM 3718 C CA . LEU B 1 138 ? 4.855 1.886 11.32 1 85.81 138 LEU B CA 1
ATOM 3719 C C . LEU B 1 138 ? 5.988 2.834 11.695 1 85.81 138 LEU B C 1
ATOM 3721 O O . LEU B 1 138 ? 5.754 3.861 12.336 1 85.81 138 LEU B O 1
ATOM 3725 N N . ILE B 1 139 ? 7.141 2.533 11.258 1 83.81 139 ILE B N 1
ATOM 3726 C CA . ILE B 1 139 ? 8.32 3.33 11.594 1 83.81 139 ILE B CA 1
ATOM 3727 C C . ILE B 1 139 ? 8.227 4.695 10.914 1 83.81 139 ILE B C 1
ATOM 3729 O O . ILE B 1 139 ? 8.539 5.719 11.531 1 83.81 139 ILE B O 1
ATOM 3733 N N . SER B 1 140 ? 7.754 4.719 9.734 1 80.44 140 SER B N 1
ATOM 3734 C CA . SER B 1 140 ? 7.676 5.965 8.977 1 80.44 140 SER B CA 1
ATOM 3735 C C . SER B 1 140 ? 6.594 6.887 9.531 1 80.44 140 SER B C 1
ATOM 3737 O O . SER B 1 140 ? 6.648 8.102 9.336 1 80.44 140 SER B O 1
ATOM 3739 N N . GLY B 1 141 ? 5.66 6.344 10.242 1 82.12 141 GLY B N 1
ATOM 3740 C CA . GLY B 1 141 ? 4.535 7.129 10.719 1 82.12 141 GLY B CA 1
ATOM 3741 C C . GLY B 1 141 ? 4.676 7.555 12.172 1 82.12 141 GLY B C 1
ATOM 3742 O O . GLY B 1 141 ? 3.748 8.133 12.75 1 82.12 141 GLY B O 1
ATOM 3743 N N . HIS B 1 142 ? 5.828 7.332 12.797 1 80.25 142 HIS B N 1
ATOM 3744 C CA . HIS B 1 142 ? 6.047 7.668 14.203 1 80.25 142 HIS B CA 1
ATOM 3745 C C . HIS B 1 142 ? 6.016 9.18 14.414 1 80.25 142 HIS B C 1
ATOM 3747 O O . HIS B 1 142 ? 5.488 9.648 15.422 1 80.25 142 HIS B O 1
ATOM 3753 N N . LYS B 1 143 ? 6.52 9.82 13.453 1 81.88 143 LYS B N 1
ATOM 3754 C CA . LYS B 1 143 ? 6.574 11.281 13.547 1 81.88 143 LYS B CA 1
ATOM 3755 C C . LYS B 1 143 ? 6.066 11.93 12.258 1 81.88 143 LYS B C 1
ATOM 3757 O O . LYS B 1 143 ? 6.191 11.352 11.172 1 81.88 143 LYS B O 1
ATOM 3762 N N . TRP B 1 144 ? 5.469 13.07 12.492 1 89.06 144 TRP B N 1
ATOM 3763 C CA . TRP B 1 144 ? 5.102 13.852 11.32 1 89.06 144 TRP B CA 1
ATOM 3764 C C . TRP B 1 144 ? 6.336 14.219 10.5 1 89.06 144 TRP B C 1
ATOM 3766 O O . TRP B 1 144 ? 7.352 14.648 11.055 1 89.06 144 TRP B O 1
ATOM 3776 N N . GLN B 1 145 ? 6.215 13.969 9.258 1 89 145 GLN B N 1
ATOM 3777 C CA . GLN B 1 145 ? 7.316 14.305 8.359 1 89 145 GLN B CA 1
ATOM 3778 C C . GLN B 1 145 ? 6.98 15.539 7.527 1 89 145 GLN B C 1
ATOM 3780 O O . GLN B 1 145 ? 5.949 15.578 6.855 1 89 145 GLN B O 1
ATOM 3785 N N . LYS B 1 146 ? 7.805 16.5 7.629 1 93.12 146 LYS B N 1
ATOM 3786 C CA . LYS B 1 146 ? 7.621 17.656 6.762 1 93.12 146 LYS B CA 1
ATOM 3787 C C . LYS B 1 146 ? 7.887 17.297 5.301 1 93.12 146 LYS B C 1
ATOM 3789 O O . LYS B 1 146 ? 8.977 16.828 4.961 1 93.12 146 LYS B O 1
ATOM 3794 N N . ALA B 1 147 ? 6.934 17.469 4.48 1 94.12 147 ALA B N 1
ATOM 3795 C CA . ALA B 1 147 ? 7.055 17.125 3.07 1 94.12 147 ALA B CA 1
ATOM 3796 C C . ALA B 1 147 ? 7.68 18.266 2.27 1 94.12 147 ALA B C 1
ATOM 3798 O O . ALA B 1 147 ? 7.375 19.438 2.508 1 94.12 147 ALA B O 1
ATOM 3799 N N . ASN B 1 148 ? 8.594 17.938 1.446 1 93 148 ASN B N 1
ATOM 3800 C CA . ASN B 1 148 ? 9.117 18.891 0.476 1 93 148 ASN B CA 1
ATOM 3801 C C . ASN B 1 148 ? 8.312 18.875 -0.82 1 93 148 ASN B C 1
ATOM 3803 O O . ASN B 1 148 ? 8.664 18.172 -1.768 1 93 148 ASN B O 1
ATOM 3807 N N . ILE B 1 149 ? 7.363 19.734 -0.873 1 94.81 149 ILE B N 1
ATOM 3808 C CA . ILE B 1 149 ? 6.422 19.703 -1.986 1 94.81 149 ILE B CA 1
ATOM 3809 C C . ILE B 1 149 ? 6.789 20.797 -3 1 94.81 149 ILE B C 1
ATOM 3811 O O . ILE B 1 149 ? 7.242 21.875 -2.623 1 94.81 149 ILE B O 1
ATOM 3815 N N . THR B 1 150 ? 6.637 20.469 -4.246 1 97.06 150 THR B N 1
ATOM 3816 C CA . THR B 1 150 ? 6.754 21.422 -5.352 1 97.06 150 THR B CA 1
ATOM 3817 C C . THR B 1 150 ? 5.535 21.344 -6.262 1 97.06 150 THR B C 1
ATOM 3819 O O . THR B 1 150 ? 4.863 20.312 -6.324 1 97.06 150 THR B O 1
ATOM 3822 N N . LEU B 1 151 ? 5.309 22.484 -6.949 1 97.31 151 LEU B N 1
ATOM 3823 C CA . LEU B 1 151 ? 4.172 22.547 -7.859 1 97.31 151 LEU B CA 1
ATOM 3824 C C . LEU B 1 151 ? 4.5 21.844 -9.18 1 97.31 151 LEU B C 1
ATOM 3826 O O . LEU B 1 151 ? 5.617 21.969 -9.68 1 97.31 151 LEU B O 1
ATOM 3830 N N . ASP B 1 152 ? 3.566 21.219 -9.711 1 96.31 152 ASP B N 1
ATOM 3831 C CA . ASP B 1 152 ? 3.738 20.516 -10.984 1 96.31 152 ASP B CA 1
ATOM 3832 C C . ASP B 1 152 ? 3.238 21.375 -12.148 1 96.31 152 ASP B C 1
ATOM 3834 O O . ASP B 1 152 ? 2.031 21.484 -12.367 1 96.31 152 ASP B O 1
ATOM 3838 N N . PRO B 1 153 ? 4.105 21.828 -12.969 1 94.56 153 PRO B N 1
ATOM 3839 C CA . PRO B 1 153 ? 3.693 22.703 -14.07 1 94.56 153 PRO B CA 1
ATOM 3840 C C . PRO B 1 153 ? 2.822 21.984 -15.094 1 94.56 153 PRO B C 1
ATOM 3842 O O . PRO B 1 153 ? 2.033 22.625 -15.797 1 94.56 153 PRO B O 1
ATOM 3845 N N . ASN B 1 154 ? 2.912 20.734 -15.18 1 92.81 154 ASN B N 1
ATOM 3846 C CA . ASN B 1 154 ? 2.16 19.969 -16.172 1 92.81 154 ASN B CA 1
ATOM 3847 C C . ASN B 1 154 ? 0.675 19.922 -15.828 1 92.81 154 ASN B C 1
ATOM 3849 O O . ASN B 1 154 ? -0.157 19.641 -16.688 1 92.81 154 ASN B O 1
ATOM 3853 N N . THR B 1 155 ? 0.389 20.172 -14.578 1 94.81 155 THR B N 1
ATOM 3854 C CA . THR B 1 155 ? -1.006 20.094 -14.156 1 94.81 155 THR B CA 1
ATOM 3855 C C . THR B 1 155 ? -1.617 21.484 -14.078 1 94.81 155 THR B C 1
ATOM 3857 O O . THR B 1 155 ? -2.838 21.641 -13.984 1 94.81 155 THR B O 1
ATOM 3860 N N . ALA B 1 156 ? -0.863 22.469 -14.18 1 95.81 156 ALA B N 1
ATOM 3861 C CA . ALA B 1 156 ? -1.28 23.828 -13.852 1 95.81 156 ALA B CA 1
ATOM 3862 C C . ALA B 1 156 ? -2.15 24.422 -14.961 1 95.81 156 ALA B C 1
ATOM 3864 O O . ALA B 1 156 ? -1.821 24.312 -16.141 1 95.81 156 ALA B O 1
ATOM 3865 N N . HIS B 1 157 ? -3.238 25.047 -14.594 1 94.94 157 HIS B N 1
ATOM 3866 C CA . HIS B 1 157 ? -4.023 25.844 -15.531 1 94.94 157 HIS B CA 1
ATOM 3867 C C . HIS B 1 157 ? -3.18 26.953 -16.141 1 94.94 157 HIS B C 1
ATOM 3869 O O . HIS B 1 157 ? -2.369 27.578 -15.461 1 94.94 157 HIS B O 1
ATOM 3875 N N . PRO B 1 158 ? -3.479 27.312 -17.344 1 94.94 158 PRO B N 1
ATOM 3876 C CA . PRO B 1 158 ? -2.641 28.281 -18.047 1 94.94 158 PRO B CA 1
ATOM 3877 C C . PRO B 1 158 ? -2.746 29.688 -17.453 1 94.94 158 PRO B C 1
ATOM 3879 O O . PRO B 1 158 ? -1.879 30.531 -17.703 1 94.94 158 PRO B O 1
ATOM 3882 N N . GLN B 1 159 ? -3.803 29.953 -16.766 1 95.19 159 GLN B N 1
ATOM 3883 C CA . GLN B 1 159 ? -3.986 31.266 -16.141 1 95.19 159 GLN B CA 1
ATOM 3884 C C . GLN B 1 159 ? -3.039 31.453 -14.969 1 95.19 159 GLN B C 1
ATOM 3886 O O . GLN B 1 159 ? -2.822 32.562 -14.508 1 95.19 159 GLN B O 1
ATOM 3891 N N . LEU B 1 160 ? -2.533 30.391 -14.43 1 96.38 160 LEU B N 1
ATOM 3892 C CA . LEU B 1 160 ? -1.71 30.422 -13.227 1 96.38 160 LEU B CA 1
ATOM 3893 C C . LEU B 1 160 ? -0.235 30.594 -13.586 1 96.38 160 LEU B C 1
ATOM 3895 O O . LEU B 1 160 ? 0.242 30 -14.555 1 96.38 160 LEU B O 1
ATOM 3899 N N . ILE B 1 161 ? 0.497 31.422 -12.773 1 96.5 161 ILE B N 1
ATOM 3900 C CA . ILE B 1 161 ? 1.928 31.641 -12.953 1 96.5 161 ILE B CA 1
ATOM 3901 C C . ILE B 1 161 ? 2.699 30.969 -11.82 1 96.5 161 ILE B C 1
ATOM 3903 O O . ILE B 1 161 ? 2.498 31.281 -10.648 1 96.5 161 ILE B O 1
ATOM 3907 N N . LEU B 1 162 ? 3.539 30.094 -12.195 1 96.12 162 LEU B N 1
ATOM 3908 C CA . LEU B 1 162 ? 4.363 29.391 -11.219 1 96.12 162 LEU B CA 1
ATOM 3909 C C . LEU B 1 162 ? 5.758 30 -11.133 1 96.12 162 LEU B C 1
ATOM 3911 O O . LEU B 1 162 ? 6.297 30.469 -12.141 1 96.12 162 LEU B O 1
ATOM 3915 N N . SER B 1 163 ? 6.285 30 -10 1 95.31 163 SER B N 1
ATOM 3916 C CA . SER B 1 163 ? 7.652 30.484 -9.828 1 95.31 163 SER B CA 1
ATOM 3917 C C . SER B 1 163 ? 8.664 29.516 -10.422 1 95.31 163 SER B C 1
ATOM 3919 O O . SER B 1 163 ? 8.336 28.359 -10.695 1 95.31 163 SER B O 1
ATOM 3921 N N . HIS B 1 164 ? 9.906 29.938 -10.57 1 91.44 164 HIS B N 1
ATOM 3922 C CA . HIS B 1 164 ? 10.969 29.094 -11.117 1 91.44 164 HIS B CA 1
ATOM 3923 C C . HIS B 1 164 ? 11.281 27.922 -10.195 1 91.44 164 HIS B C 1
ATOM 3925 O O . HIS B 1 164 ? 11.555 26.812 -10.664 1 91.44 164 HIS B O 1
ATOM 3931 N N . GLY B 1 165 ? 11.148 28.172 -8.938 1 93.25 165 GLY B N 1
ATOM 3932 C CA . GLY B 1 165 ? 11.422 27.109 -7.973 1 93.25 165 GLY B CA 1
ATOM 3933 C C . GLY B 1 165 ? 10.227 26.219 -7.707 1 93.25 165 GLY B C 1
ATOM 3934 O O . GLY B 1 165 ? 10.336 25.219 -7.004 1 93.25 165 GLY B O 1
ATOM 3935 N N . ARG B 1 166 ? 9.102 26.594 -8.32 1 96.69 166 ARG B N 1
ATOM 3936 C CA . ARG B 1 166 ? 7.867 25.828 -8.227 1 96.69 166 ARG B CA 1
ATOM 3937 C C . ARG B 1 166 ? 7.352 25.781 -6.793 1 96.69 166 ARG B C 1
ATOM 3939 O O . ARG B 1 166 ? 6.848 24.75 -6.34 1 96.69 166 ARG B O 1
ATOM 3946 N N . LYS B 1 167 ? 7.59 26.891 -6.078 1 97.19 167 LYS B N 1
ATOM 3947 C CA . LYS B 1 167 ? 7.156 26.969 -4.688 1 97.19 167 LYS B CA 1
ATOM 3948 C C . LYS B 1 167 ? 6.043 28 -4.516 1 97.19 167 LYS B C 1
ATOM 3950 O O . LYS B 1 167 ? 5.477 28.141 -3.428 1 97.19 167 LYS B O 1
ATOM 3955 N N . SER B 1 168 ? 5.77 28.672 -5.613 1 97.31 168 SER B N 1
ATOM 3956 C CA . SER B 1 168 ? 4.723 29.688 -5.516 1 97.31 168 SER B CA 1
ATOM 3957 C C . SER B 1 168 ? 3.842 29.703 -6.758 1 97.31 168 SER B C 1
ATOM 3959 O O . SER B 1 168 ? 4.285 29.312 -7.844 1 97.31 168 SER B O 1
ATOM 3961 N N . VAL B 1 169 ? 2.631 30.078 -6.559 1 97.75 169 VAL B N 1
ATOM 3962 C CA . VAL B 1 169 ? 1.675 30.219 -7.652 1 97.75 169 VAL B CA 1
ATOM 3963 C C . VAL B 1 169 ? 0.835 31.469 -7.441 1 97.75 169 VAL B C 1
ATOM 3965 O O . VAL B 1 169 ? 0.484 31.812 -6.309 1 97.75 169 VAL B O 1
ATOM 3968 N N . ARG B 1 170 ? 0.601 32.25 -8.492 1 96.5 170 ARG B N 1
ATOM 3969 C CA . ARG B 1 170 ? -0.229 33.438 -8.43 1 96.5 170 ARG B CA 1
ATOM 3970 C C . ARG B 1 170 ? -1.126 33.562 -9.664 1 96.5 170 ARG B C 1
ATOM 3972 O O . ARG B 1 170 ? -0.878 32.906 -10.68 1 96.5 170 ARG B O 1
ATOM 3979 N N . TRP B 1 171 ? -2.125 34.312 -9.461 1 94.81 171 TRP B N 1
ATOM 3980 C CA . TRP B 1 171 ? -3.025 34.594 -10.57 1 94.81 171 TRP B CA 1
ATOM 3981 C C . TRP B 1 171 ? -2.35 35.5 -11.602 1 94.81 171 TRP B C 1
ATOM 3983 O O . TRP B 1 171 ? -1.815 36.562 -11.258 1 94.81 171 TRP B O 1
ATOM 3993 N N . GLY B 1 172 ? -2.404 35.031 -12.797 1 91.5 172 GLY B N 1
ATOM 3994 C CA . GLY B 1 172 ? -1.78 35.781 -13.867 1 91.5 172 GLY B CA 1
ATOM 3995 C C . GLY B 1 172 ? -2.725 36.781 -14.516 1 91.5 172 GLY B C 1
ATOM 3996 O O . GLY B 1 172 ? -3.943 36.688 -14.367 1 91.5 172 GLY B O 1
ATOM 3997 N N . GLU B 1 173 ? -2.129 37.688 -15.227 1 86.88 173 GLU B N 1
ATOM 3998 C CA . GLU B 1 173 ? -2.902 38.688 -15.938 1 86.88 173 GLU B CA 1
ATOM 3999 C C . GLU B 1 173 ? -3.543 38.125 -17.203 1 86.88 173 GLU B C 1
ATOM 4001 O O . GLU B 1 173 ? -4.668 38.469 -17.547 1 86.88 173 GLU B O 1
ATOM 4006 N N . LYS B 1 174 ? -2.779 37.219 -17.828 1 87.75 174 LYS B N 1
ATOM 4007 C CA . LYS B 1 174 ? -3.268 36.594 -19.047 1 87.75 174 LYS B CA 1
ATOM 4008 C C . LYS B 1 174 ? -2.998 35.094 -19.047 1 87.75 174 LYS B C 1
ATOM 4010 O O . LYS B 1 174 ? -2.123 34.594 -18.328 1 87.75 174 LYS B O 1
ATOM 4015 N N . CYS B 1 175 ? -3.838 34.438 -19.812 1 88.12 175 CYS B N 1
ATOM 4016 C CA . CYS B 1 175 ? -3.639 33 -19.984 1 88.12 175 CYS B CA 1
ATOM 4017 C C . CYS B 1 175 ? -2.373 32.719 -20.797 1 88.12 175 CYS B C 1
ATOM 4019 O O . CYS B 1 175 ? -2.166 33.312 -21.859 1 88.12 175 CYS B O 1
ATOM 4021 N N . GLN B 1 176 ? -1.542 31.906 -20.328 1 90.12 176 GLN B N 1
ATOM 4022 C CA . GLN B 1 176 ? -0.303 31.516 -21 1 90.12 176 GLN B CA 1
ATOM 4023 C C . GLN B 1 176 ? -0.57 30.531 -22.125 1 90.12 176 GLN B C 1
ATOM 4025 O O . GLN B 1 176 ? -1.565 29.812 -22.109 1 90.12 176 GLN B O 1
ATOM 4030 N N . LYS B 1 177 ? 0.266 30.609 -23.188 1 88.62 177 LYS B N 1
ATOM 4031 C CA . LYS B 1 177 ? 0.217 29.625 -24.266 1 88.62 177 LYS B CA 1
ATOM 4032 C C . LYS B 1 177 ? 1.015 28.375 -23.906 1 88.62 177 LYS B C 1
ATOM 4034 O O . LYS B 1 177 ? 2.232 28.328 -24.094 1 88.62 177 LYS B O 1
ATOM 4039 N N . LEU B 1 178 ? 0.355 27.453 -23.312 1 87.06 178 LEU B N 1
ATOM 4040 C CA . LEU B 1 178 ? 1.027 26.234 -22.891 1 87.06 178 LEU B CA 1
ATOM 4041 C C . LEU B 1 178 ? 0.592 25.047 -23.734 1 87.06 178 LEU B C 1
ATOM 4043 O O . LEU B 1 178 ? -0.523 25.031 -24.266 1 87.06 178 LEU B O 1
ATOM 4047 N N . PRO B 1 179 ? 1.494 24.094 -23.906 1 84.69 179 PRO B N 1
ATOM 4048 C CA . PRO B 1 179 ? 1.105 22.891 -24.656 1 84.69 179 PRO B CA 1
ATOM 4049 C C . PRO B 1 179 ? -0.059 22.141 -24 1 84.69 179 PRO B C 1
ATOM 4051 O O . PRO B 1 179 ? -0.19 22.141 -22.781 1 84.69 179 PRO B O 1
ATOM 4054 N N . GLN B 1 180 ? -0.859 21.625 -24.844 1 79.69 180 GLN B N 1
ATOM 4055 C CA . GLN B 1 180 ? -1.97 20.828 -24.359 1 79.69 180 GLN B CA 1
ATOM 4056 C C . GLN B 1 180 ? -1.472 19.516 -23.766 1 79.69 180 GLN B C 1
ATOM 4058 O O . GLN B 1 180 ? -0.662 18.812 -24.375 1 79.69 180 GLN B O 1
ATOM 4063 N N . LYS B 1 181 ? -1.724 19.328 -22.531 1 82 181 LYS B N 1
ATOM 4064 C CA . LYS B 1 181 ? -1.402 18.094 -21.844 1 82 181 LYS B CA 1
ATOM 4065 C C . LYS B 1 181 ? -2.645 17.484 -21.188 1 82 181 LYS B C 1
ATOM 4067 O O . LYS B 1 181 ? -3.498 18.203 -20.672 1 82 181 LYS B O 1
ATOM 4072 N N . ALA B 1 182 ? -2.717 16.172 -21.172 1 80.31 182 ALA B N 1
ATOM 4073 C CA . ALA B 1 182 ? -3.859 15.484 -20.578 1 80.31 182 ALA B CA 1
ATOM 4074 C C . ALA B 1 182 ? -3.971 15.766 -19.094 1 80.31 182 ALA B C 1
ATOM 4076 O O . ALA B 1 182 ? -5.074 15.836 -18.547 1 80.31 182 ALA B O 1
ATOM 4077 N N . GLU B 1 183 ? -2.844 16.031 -18.516 1 88.38 183 GLU B N 1
ATOM 4078 C CA . GLU B 1 183 ? -2.807 16.203 -17.062 1 88.38 183 GLU B CA 1
ATOM 4079 C C . GLU B 1 183 ? -3.123 17.641 -16.672 1 88.38 183 GLU B C 1
ATOM 4081 O O . GLU B 1 183 ? -3.4 17.938 -15.5 1 88.38 183 GLU B O 1
ATOM 4086 N N . ARG B 1 184 ? -3.193 18.578 -17.594 1 91.69 184 ARG B N 1
ATOM 4087 C CA . ARG B 1 184 ? -3.363 19.984 -17.297 1 91.69 184 ARG B CA 1
ATOM 4088 C C . ARG B 1 184 ? -4.832 20.328 -17.078 1 91.69 184 ARG B C 1
ATOM 4090 O O . ARG B 1 184 ? -5.699 19.891 -17.828 1 91.69 184 ARG B O 1
ATOM 4097 N N . PHE B 1 185 ? -5.035 21.125 -16.062 1 93.25 185 PHE B N 1
ATOM 4098 C CA . PHE B 1 185 ? -6.383 21.625 -15.852 1 93.25 185 PHE B CA 1
ATOM 4099 C C . PHE B 1 185 ? -6.703 22.75 -16.812 1 93.25 185 PHE B C 1
ATOM 4101 O O . PHE B 1 185 ? -5.863 23.625 -17.062 1 93.25 185 PHE B O 1
ATOM 4108 N N . GLU B 1 186 ? -7.875 22.781 -17.328 1 88.31 186 GLU B N 1
ATOM 4109 C CA . GLU B 1 186 ? -8.195 23.781 -18.328 1 88.31 186 GLU B CA 1
ATOM 4110 C C . GLU B 1 186 ? -9.367 24.656 -17.875 1 88.31 186 GLU B C 1
ATOM 4112 O O . GLU B 1 186 ? -9.469 25.828 -18.25 1 88.31 186 GLU B O 1
ATOM 4117 N N . GLU B 1 187 ? -10.234 24.125 -17.172 1 88.81 187 GLU B N 1
ATOM 4118 C CA . GLU B 1 187 ? -11.445 24.859 -16.812 1 88.81 187 GLU B CA 1
ATOM 4119 C C . GLU B 1 187 ? -11.32 25.469 -15.406 1 88.81 187 GLU B C 1
ATOM 4121 O O . GLU B 1 187 ? -11.891 26.516 -15.125 1 88.81 187 GLU B O 1
ATOM 4126 N N . LYS B 1 188 ? -10.617 24.766 -14.609 1 91.88 188 LYS B N 1
ATOM 4127 C CA . LYS B 1 188 ? -10.477 25.219 -13.219 1 91.88 188 LYS B CA 1
ATOM 4128 C C . LYS B 1 188 ? -9.047 25.656 -12.938 1 91.88 188 LYS B C 1
ATOM 4130 O O . LYS B 1 188 ? -8.094 25.078 -13.453 1 91.88 188 LYS B O 1
ATOM 4135 N N . PHE B 1 189 ? -8.891 26.641 -12.078 1 95 189 PHE B N 1
ATOM 4136 C CA . PHE B 1 189 ? -7.598 27.266 -11.805 1 95 189 PHE B CA 1
ATOM 4137 C C . PHE B 1 189 ? -6.84 26.469 -10.742 1 95 189 PHE B C 1
ATOM 4139 O O . PHE B 1 189 ? -6.59 26.984 -9.648 1 95 189 PHE B O 1
ATOM 4146 N N . ILE B 1 190 ? -6.496 25.297 -11.078 1 96.69 190 ILE B N 1
ATOM 4147 C CA . ILE B 1 190 ? -5.914 24.359 -10.133 1 96.69 190 ILE B CA 1
ATOM 4148 C C . ILE B 1 190 ? -4.484 24.016 -10.562 1 96.69 190 ILE B C 1
ATOM 4150 O O . ILE B 1 190 ? -4.164 24.031 -11.75 1 96.69 190 ILE B O 1
ATOM 4154 N N . VAL B 1 191 ? -3.631 23.828 -9.617 1 97.38 191 VAL B N 1
ATOM 4155 C CA . VAL B 1 191 ? -2.322 23.203 -9.812 1 97.38 191 VAL B CA 1
ATOM 4156 C C . VAL B 1 191 ? -2.074 22.172 -8.711 1 97.38 191 VAL B C 1
ATOM 4158 O O . VAL B 1 191 ? -2.406 22.406 -7.547 1 97.38 191 VAL B O 1
ATOM 4161 N N . LEU B 1 192 ? -1.522 21.062 -9.039 1 97.62 192 LEU B N 1
ATOM 4162 C CA . LEU B 1 192 ? -1.243 20 -8.078 1 97.62 192 LEU B CA 1
ATOM 4163 C C . LEU B 1 192 ? 0.241 19.969 -7.73 1 97.62 192 LEU B C 1
ATOM 4165 O O . LEU B 1 192 ? 1.066 20.531 -8.445 1 97.62 192 LEU B O 1
ATOM 4169 N N . GLY B 1 193 ? 0.464 19.375 -6.625 1 97 193 GLY B N 1
ATOM 4170 C CA . GLY B 1 193 ? 1.851 19.094 -6.281 1 97 193 GLY B CA 1
ATOM 4171 C C . GLY B 1 193 ? 2.436 17.922 -7.047 1 97 193 GLY B C 1
ATOM 4172 O O . GLY B 1 193 ? 1.701 17.047 -7.504 1 97 193 GLY B O 1
ATOM 4173 N N . ARG B 1 194 ? 3.742 17.906 -7.062 1 93.62 194 ARG B N 1
ATOM 4174 C CA . ARG B 1 194 ? 4.441 16.828 -7.766 1 93.62 194 ARG B CA 1
ATOM 4175 C C . ARG B 1 194 ? 4.602 15.602 -6.875 1 93.62 194 ARG B C 1
ATOM 4177 O O . ARG B 1 194 ? 4.512 14.469 -7.348 1 93.62 194 ARG B O 1
ATOM 4184 N N . GLU B 1 195 ? 4.879 15.859 -5.629 1 91.25 195 GLU B N 1
ATOM 4185 C CA . GLU B 1 195 ? 5.117 14.766 -4.691 1 91.25 195 GLU B CA 1
ATOM 4186 C C . GLU B 1 195 ? 3.807 14.125 -4.246 1 91.25 195 GLU B C 1
ATOM 4188 O O . GLU B 1 195 ? 2.914 14.812 -3.744 1 91.25 195 GLU B O 1
ATOM 4193 N N . GLY B 1 196 ? 3.707 12.844 -4.41 1 90.38 196 GLY B N 1
ATOM 4194 C CA . GLY B 1 196 ? 2.52 12.109 -3.998 1 90.38 196 GLY B CA 1
ATOM 4195 C C . GLY B 1 196 ? 2.719 11.336 -2.713 1 90.38 196 GLY B C 1
ATOM 4196 O O . GLY B 1 196 ? 3.846 10.977 -2.363 1 90.38 196 GLY B O 1
ATOM 4197 N N . PHE B 1 197 ? 1.615 11.102 -2.02 1 89.06 197 PHE B N 1
ATOM 4198 C CA . PHE B 1 197 ? 1.661 10.414 -0.733 1 89.06 197 PHE B CA 1
ATOM 4199 C C . PHE B 1 197 ? 0.722 9.219 -0.727 1 89.06 197 PHE B C 1
ATOM 4201 O O . PHE B 1 197 ? -0.431 9.32 -1.152 1 89.06 197 PHE B O 1
ATOM 4208 N N . THR B 1 198 ? 1.26 8.102 -0.255 1 80.44 198 THR B N 1
ATOM 4209 C CA . THR B 1 198 ? 0.446 6.891 -0.169 1 80.44 198 THR B CA 1
ATOM 4210 C C . THR B 1 198 ? 0.365 6.395 1.272 1 80.44 198 THR B C 1
ATOM 4212 O O . THR B 1 198 ? -0.669 5.879 1.698 1 80.44 198 THR B O 1
ATOM 4215 N N . VAL B 1 199 ? 1.527 6.512 1.948 1 79.31 199 VAL B N 1
ATOM 4216 C CA . VAL B 1 199 ? 1.582 6 3.314 1 79.31 199 VAL B CA 1
ATOM 4217 C C . VAL B 1 199 ? 2.318 6.992 4.211 1 79.31 199 VAL B C 1
ATOM 4219 O O . VAL B 1 199 ? 3.139 7.781 3.73 1 79.31 199 VAL B O 1
ATOM 4222 N N . GLY B 1 200 ? 1.846 6.973 5.438 1 84.62 200 GLY B N 1
ATOM 4223 C CA . GLY B 1 200 ? 2.572 7.777 6.406 1 84.62 200 GLY B CA 1
ATOM 4224 C C . GLY B 1 200 ? 1.83 9.031 6.82 1 84.62 200 GLY B C 1
ATOM 4225 O O . GLY B 1 200 ? 0.625 9.156 6.586 1 84.62 200 GLY B O 1
ATOM 4226 N N . ARG B 1 201 ? 2.508 9.836 7.535 1 91.75 201 ARG B N 1
ATOM 4227 C CA . ARG B 1 201 ? 2.023 11.117 8.023 1 91.75 201 ARG B CA 1
ATOM 4228 C C . ARG B 1 201 ? 2.912 12.258 7.535 1 91.75 201 ARG B C 1
ATOM 4230 O O . ARG B 1 201 ? 4.098 12.312 7.867 1 91.75 201 ARG B O 1
ATOM 4237 N N . HIS B 1 202 ? 2.279 13.109 6.77 1 94.06 202 HIS B N 1
ATOM 4238 C CA . HIS B 1 202 ? 3.039 14.203 6.176 1 94.06 202 HIS B CA 1
ATOM 4239 C C . HIS B 1 202 ? 2.35 15.539 6.41 1 94.06 202 HIS B C 1
ATOM 4241 O O . HIS B 1 202 ? 1.129 15.594 6.574 1 94.06 202 HIS B O 1
ATOM 4247 N N . PHE B 1 203 ? 3.18 16.547 6.488 1 95.56 203 PHE B N 1
ATOM 4248 C CA . PHE B 1 203 ? 2.607 17.891 6.57 1 95.56 203 PHE B CA 1
ATOM 4249 C C . PHE B 1 203 ? 3.432 18.875 5.758 1 95.56 203 PHE B C 1
ATOM 4251 O O . PHE B 1 203 ? 4.602 18.625 5.461 1 95.56 203 PHE B O 1
ATOM 4258 N N . TRP B 1 204 ? 2.842 19.938 5.324 1 96.69 204 TRP B N 1
ATOM 4259 C CA . TRP B 1 204 ? 3.52 21.062 4.668 1 96.69 204 TRP B CA 1
ATOM 4260 C C . TRP B 1 204 ? 2.842 22.375 5 1 96.69 204 TRP B C 1
ATOM 4262 O O . TRP B 1 204 ? 1.658 22.406 5.348 1 96.69 204 TRP B O 1
ATOM 4272 N N . ASP B 1 205 ? 3.604 23.422 5.004 1 97.19 205 ASP B N 1
ATOM 4273 C CA . ASP B 1 205 ? 3.145 24.766 5.359 1 97.19 205 ASP B CA 1
ATOM 4274 C C . ASP B 1 205 ? 3.018 25.641 4.121 1 97.19 205 ASP B C 1
ATOM 4276 O O . ASP B 1 205 ? 3.855 25.594 3.219 1 97.19 205 ASP B O 1
ATOM 4280 N N . ILE B 1 206 ? 1.966 26.406 4.168 1 97.38 206 ILE B N 1
ATOM 4281 C CA . ILE B 1 206 ? 1.742 27.281 3.023 1 97.38 206 ILE B CA 1
ATOM 4282 C C . ILE B 1 206 ? 1.349 28.688 3.508 1 97.38 206 ILE B C 1
ATOM 4284 O O . ILE B 1 206 ? 0.724 28.828 4.562 1 97.38 206 ILE B O 1
ATOM 4288 N N . SER B 1 207 ? 1.793 29.672 2.838 1 97.94 207 SER B N 1
ATOM 4289 C CA . SER B 1 207 ? 1.296 31.031 3.008 1 97.94 207 SER B CA 1
ATOM 4290 C C . SER B 1 207 ? 0.306 31.406 1.909 1 97.94 207 SER B C 1
ATOM 4292 O O . SER B 1 207 ? 0.514 31.062 0.741 1 97.94 207 SER B O 1
ATOM 4294 N N . VAL B 1 208 ? -0.731 32.062 2.33 1 97.12 208 VAL B N 1
ATOM 4295 C CA . VAL B 1 208 ? -1.798 32.281 1.365 1 97.12 208 VAL B CA 1
ATOM 4296 C C . VAL B 1 208 ? -2.217 33.75 1.419 1 97.12 208 VAL B C 1
ATOM 4298 O O . VAL B 1 208 ? -1.981 34.438 2.42 1 97.12 208 VAL B O 1
ATOM 4301 N N . GLY B 1 209 ? -2.822 34.219 0.306 1 95.25 209 GLY B N 1
ATOM 4302 C CA . GLY B 1 209 ? -3.41 35.531 0.196 1 95.25 209 GLY B CA 1
ATOM 4303 C C . GLY B 1 209 ? -4.426 35.656 -0.925 1 95.25 209 GLY B C 1
ATOM 4304 O O . GLY B 1 209 ? -4.355 34.906 -1.908 1 95.25 209 GLY B O 1
ATOM 4305 N N . GLY B 1 210 ? -5.418 36.625 -0.759 1 94.25 210 GLY B N 1
ATOM 4306 C CA . GLY B 1 210 ? -6.457 36.781 -1.768 1 94.25 210 GLY B CA 1
ATOM 4307 C C . GLY B 1 210 ? -7.465 35.656 -1.757 1 94.25 210 GLY B C 1
ATOM 4308 O O . GLY B 1 210 ? -7.961 35.25 -0.696 1 94.25 210 GLY B O 1
ATOM 4309 N N . GLU B 1 211 ? -7.895 35.156 -2.945 1 95.75 211 GLU B N 1
ATOM 4310 C CA . GLU B 1 211 ? -8.797 34 -3.059 1 95.75 211 GLU B CA 1
ATOM 4311 C C . GLU B 1 211 ? -8.023 32.719 -3.334 1 95.75 211 GLU B C 1
ATOM 4313 O O . GLU B 1 211 ? -7.297 32.625 -4.328 1 95.75 211 GLU B O 1
ATOM 4318 N N . TRP B 1 212 ? -8.242 31.781 -2.512 1 96.81 212 TRP B N 1
ATOM 4319 C CA . TRP B 1 212 ? -7.414 30.578 -2.578 1 96.81 212 TRP B CA 1
ATOM 4320 C C . TRP B 1 212 ? -8.148 29.375 -1.995 1 96.81 212 TRP B C 1
ATOM 4322 O O . TRP B 1 212 ? -9.148 29.531 -1.292 1 96.81 212 TRP B O 1
ATOM 4332 N N . ALA B 1 213 ? -7.691 28.234 -2.303 1 96.62 213 ALA B N 1
ATOM 4333 C CA . ALA B 1 213 ? -8.062 26.969 -1.687 1 96.62 213 ALA B CA 1
ATOM 4334 C C . ALA B 1 213 ? -6.883 26.016 -1.648 1 96.62 213 ALA B C 1
ATOM 4336 O O . ALA B 1 213 ? -6.055 26 -2.564 1 96.62 213 ALA B O 1
ATOM 4337 N N . VAL B 1 214 ? -6.754 25.312 -0.562 1 97.62 214 VAL B N 1
ATOM 4338 C CA . VAL B 1 214 ? -5.652 24.375 -0.392 1 97.62 214 VAL B CA 1
ATOM 4339 C C . VAL B 1 214 ? -6.188 23.047 0.147 1 97.62 214 VAL B C 1
ATOM 4341 O O . VAL B 1 214 ? -7.246 23 0.778 1 97.62 214 VAL B O 1
ATOM 4344 N N . GLY B 1 215 ? -5.438 21.984 -0.114 1 97 215 GLY B N 1
ATOM 4345 C CA . GLY B 1 215 ? -5.809 20.672 0.375 1 97 215 GLY B CA 1
ATOM 4346 C C . GLY B 1 215 ? -5.094 19.547 -0.343 1 97 215 GLY B C 1
ATOM 4347 O O . GLY B 1 215 ? -3.887 19.625 -0.583 1 97 215 GLY B O 1
ATOM 4348 N N . VAL B 1 216 ? -5.855 18.453 -0.509 1 96.44 216 VAL B N 1
ATOM 4349 C CA . VAL B 1 216 ? -5.297 17.281 -1.169 1 96.44 216 VAL B CA 1
ATOM 4350 C C . VAL B 1 216 ? -6.293 16.734 -2.189 1 96.44 216 VAL B C 1
ATOM 4352 O O . VAL B 1 216 ? -7.504 16.938 -2.051 1 96.44 216 VAL B O 1
ATOM 4355 N N . ALA B 1 217 ? -5.727 16.156 -3.227 1 95.19 217 ALA B N 1
ATOM 4356 C CA . ALA B 1 217 ? -6.539 15.547 -4.273 1 95.19 217 ALA B CA 1
ATOM 4357 C C . ALA B 1 217 ? -5.973 14.188 -4.688 1 95.19 217 ALA B C 1
ATOM 4359 O O . ALA B 1 217 ? -4.77 13.945 -4.555 1 95.19 217 ALA B O 1
ATOM 4360 N N . ARG B 1 218 ? -6.867 13.43 -5.086 1 92 218 ARG B N 1
ATOM 4361 C CA . ARG B 1 218 ? -6.422 12.164 -5.672 1 92 218 ARG B CA 1
ATOM 4362 C C . ARG B 1 218 ? -5.641 12.398 -6.961 1 92 218 ARG B C 1
ATOM 4364 O O . ARG B 1 218 ? -5.98 13.289 -7.742 1 92 218 ARG B O 1
ATOM 4371 N N . LYS B 1 219 ? -4.715 11.539 -7.16 1 87.69 219 LYS B N 1
ATOM 4372 C CA . LYS B 1 219 ? -3.955 11.617 -8.406 1 87.69 219 LYS B CA 1
ATOM 4373 C C . LYS B 1 219 ? -4.859 11.422 -9.617 1 87.69 219 LYS B C 1
ATOM 4375 O O . LYS B 1 219 ? -4.629 12.008 -10.672 1 87.69 219 LYS B O 1
ATOM 4380 N N . SER B 1 220 ? -5.957 10.719 -9.461 1 81.5 220 SER B N 1
ATOM 4381 C CA . SER B 1 220 ? -6.844 10.336 -10.555 1 81.5 220 SER B CA 1
ATOM 4382 C C . SER B 1 220 ? -7.965 11.359 -10.734 1 81.5 220 SER B C 1
ATOM 4384 O O . SER B 1 220 ? -8.906 11.125 -11.5 1 81.5 220 SER B O 1
ATOM 4386 N N . VAL B 1 221 ? -7.902 12.391 -10.109 1 88.44 221 VAL B N 1
ATOM 4387 C CA . VAL B 1 221 ? -8.969 13.391 -10.188 1 88.44 221 VAL B CA 1
ATOM 4388 C C . VAL B 1 221 ? -9.148 13.844 -11.641 1 88.44 221 VAL B C 1
ATOM 4390 O O . VAL B 1 221 ? -8.18 13.914 -12.398 1 88.44 221 VAL B O 1
ATOM 4393 N N . GLU B 1 222 ? -10.32 14.18 -11.945 1 86.19 222 GLU B N 1
ATOM 4394 C CA . GLU B 1 222 ? -10.617 14.656 -13.297 1 86.19 222 GLU B CA 1
ATOM 4395 C C . GLU B 1 222 ? -9.883 15.953 -13.602 1 86.19 222 GLU B C 1
ATOM 4397 O O . GLU B 1 222 ? -9.836 16.859 -12.766 1 86.19 222 GLU B O 1
ATOM 4402 N N . ARG B 1 223 ? -9.422 16 -14.844 1 88.25 223 ARG B N 1
ATOM 4403 C CA . ARG B 1 223 ? -8.625 17.156 -15.203 1 88.25 223 ARG B CA 1
ATOM 4404 C C . ARG B 1 223 ? -9.391 18.078 -16.141 1 88.25 223 ARG B C 1
ATOM 4406 O O . ARG B 1 223 ? -9.148 19.297 -16.172 1 88.25 223 ARG B O 1
ATOM 4413 N N . LYS B 1 224 ? -10.242 17.359 -16.859 1 85.62 224 LYS B N 1
ATOM 4414 C CA . LYS B 1 224 ? -11.016 18.094 -17.844 1 85.62 224 LYS B CA 1
ATOM 4415 C C . LYS B 1 224 ? -12.5 18.109 -17.5 1 85.62 224 LYS B C 1
ATOM 4417 O O . LYS B 1 224 ? -12.984 17.203 -16.812 1 85.62 224 LYS B O 1
ATOM 4422 N N . GLY B 1 225 ? -13.148 19.062 -17.906 1 80.69 225 GLY B N 1
ATOM 4423 C CA . GLY B 1 225 ? -14.602 19.078 -17.75 1 80.69 225 GLY B CA 1
ATOM 4424 C C . GLY B 1 225 ? -15.047 19.516 -16.375 1 80.69 225 GLY B C 1
ATOM 4425 O O . GLY B 1 225 ? -14.445 20.406 -15.766 1 80.69 225 GLY B O 1
ATOM 4426 N N . ALA B 1 226 ? -16.172 18.922 -15.961 1 82.31 226 ALA B N 1
ATOM 4427 C CA . ALA B 1 226 ? -16.781 19.344 -14.703 1 82.31 226 ALA B CA 1
ATOM 4428 C C . ALA B 1 226 ? -16.062 18.688 -13.516 1 82.31 226 ALA B C 1
ATOM 4430 O O . ALA B 1 226 ? -16.016 17.453 -13.422 1 82.31 226 ALA B O 1
ATOM 4431 N N . ILE B 1 227 ? -15.375 19.453 -12.812 1 84.62 227 ILE B N 1
ATOM 4432 C CA . ILE B 1 227 ? -14.68 18.984 -11.617 1 84.62 227 ILE B CA 1
ATOM 4433 C C . ILE B 1 227 ? -15.492 19.328 -10.375 1 84.62 227 ILE B C 1
ATOM 4435 O O . ILE B 1 227 ? -15.914 20.484 -10.203 1 84.62 227 ILE B O 1
ATOM 4439 N N . GLU B 1 228 ? -15.773 18.359 -9.578 1 84.44 228 GLU B N 1
ATOM 4440 C CA . GLU B 1 228 ? -16.484 18.578 -8.312 1 84.44 228 GLU B CA 1
ATOM 4441 C C . GLU B 1 228 ? -15.5 18.859 -7.18 1 84.44 228 GLU B C 1
ATOM 4443 O O . GLU B 1 228 ? -14.734 17.984 -6.785 1 84.44 228 GLU B O 1
ATOM 4448 N N . PHE B 1 229 ? -15.625 20.078 -6.645 1 86.06 229 PHE B N 1
ATOM 4449 C CA . PHE B 1 229 ? -14.758 20.484 -5.543 1 86.06 229 PHE B CA 1
ATOM 4450 C C . PHE B 1 229 ? -15.273 19.953 -4.215 1 86.06 229 PHE B C 1
ATOM 4452 O O . PHE B 1 229 ? -15.773 20.719 -3.385 1 86.06 229 PHE B O 1
ATOM 4459 N N . SER B 1 230 ? -15.164 18.719 -3.988 1 87.69 230 SER B N 1
ATOM 4460 C CA . SER B 1 230 ? -15.625 18.047 -2.779 1 87.69 230 SER B CA 1
ATOM 4461 C C . SER B 1 230 ? -14.969 16.688 -2.627 1 87.69 230 SER B C 1
ATOM 4463 O O . SER B 1 230 ? -14.359 16.172 -3.57 1 87.69 230 SER B O 1
ATOM 4465 N N . PRO B 1 231 ? -15.102 16.156 -1.479 1 88.06 231 PRO B N 1
ATOM 4466 C CA . PRO B 1 231 ? -14.57 14.805 -1.267 1 88.06 231 PRO B CA 1
ATOM 4467 C C . PRO B 1 231 ? -15.148 13.781 -2.242 1 88.06 231 PRO B C 1
ATOM 4469 O O . PRO B 1 231 ? -14.469 12.82 -2.613 1 88.06 231 PRO B O 1
ATOM 4472 N N . LYS B 1 232 ? -16.297 14.039 -2.717 1 85.25 232 LYS B N 1
ATOM 4473 C CA . LYS B 1 232 ? -16.922 13.141 -3.691 1 85.25 232 LYS B CA 1
ATOM 4474 C C . LYS B 1 232 ? -16.141 13.133 -5 1 85.25 232 LYS B C 1
ATOM 4476 O O . LYS B 1 232 ? -16.016 12.094 -5.656 1 85.25 232 LYS B O 1
ATOM 4481 N N . GLY B 1 233 ? -15.633 14.297 -5.289 1 87.31 233 GLY B N 1
ATOM 4482 C CA . GLY B 1 233 ? -14.828 14.406 -6.496 1 87.31 233 GLY B CA 1
ATOM 4483 C C . GLY B 1 233 ? -13.375 14.023 -6.285 1 87.31 233 GLY B C 1
ATOM 4484 O O . GLY B 1 233 ? -12.578 14.039 -7.227 1 87.31 233 GLY B O 1
ATOM 4485 N N . GLY B 1 234 ? -13.016 13.703 -5.09 1 91 234 GLY B N 1
ATOM 4486 C CA . GLY B 1 234 ? -11.648 13.32 -4.777 1 91 234 GLY B CA 1
ATOM 4487 C C . GLY B 1 234 ? -10.789 14.5 -4.344 1 91 234 GLY B C 1
ATOM 4488 O O . GLY B 1 234 ? -9.562 14.453 -4.449 1 91 234 GLY B O 1
ATOM 4489 N N . ILE B 1 235 ? -11.461 15.531 -3.979 1 93.25 235 ILE B N 1
ATOM 4490 C CA . ILE B 1 235 ? -10.758 16.734 -3.555 1 93.25 235 ILE B CA 1
ATOM 4491 C C . ILE B 1 235 ? -11.188 17.109 -2.141 1 93.25 235 ILE B C 1
ATOM 4493 O O . ILE B 1 235 ? -12.375 17.266 -1.867 1 93.25 235 ILE B O 1
ATOM 4497 N N . TRP B 1 236 ? -10.289 17.203 -1.247 1 94.81 236 TRP B N 1
ATOM 4498 C CA . TRP B 1 236 ? -10.492 17.672 0.116 1 94.81 236 TRP B CA 1
ATOM 4499 C C . TRP B 1 236 ? -9.797 19.016 0.336 1 94.81 236 TRP B C 1
ATOM 4501 O O . TRP B 1 236 ? -8.602 19.062 0.61 1 94.81 236 TRP B O 1
ATOM 4511 N N . GLU B 1 237 ? -10.594 20.062 0.209 1 95.31 237 GLU B N 1
ATOM 4512 C CA . GLU B 1 237 ? -9.969 21.391 0.235 1 95.31 237 GLU B CA 1
ATOM 4513 C C . GLU B 1 237 ? -10.758 22.359 1.11 1 95.31 237 GLU B C 1
ATOM 4515 O O . GLU B 1 237 ? -11.953 22.156 1.337 1 95.31 237 GLU B O 1
ATOM 4520 N N . MET B 1 238 ? -10.062 23.312 1.642 1 95.12 238 MET B N 1
ATOM 4521 C CA . MET B 1 238 ? -10.641 24.484 2.283 1 95.12 238 MET B CA 1
ATOM 4522 C C . MET B 1 238 ? -9.992 25.766 1.759 1 95.12 238 MET B C 1
ATOM 4524 O O . MET B 1 238 ? -8.875 25.734 1.242 1 95.12 238 MET B O 1
ATOM 4528 N N . GLY B 1 239 ? -10.789 26.828 1.839 1 95.12 239 GLY B N 1
ATOM 4529 C CA . GLY B 1 239 ? -10.227 28.062 1.335 1 95.12 239 GLY B CA 1
ATOM 4530 C C . GLY B 1 239 ? -11.117 29.266 1.576 1 95.12 239 GLY B C 1
ATOM 4531 O O . GLY B 1 239 ? -12.031 29.203 2.404 1 95.12 239 GLY B O 1
ATOM 4532 N N . LYS B 1 240 ? -10.68 30.297 1.025 1 94.94 240 LYS B N 1
ATOM 4533 C CA . LYS B 1 240 ? -11.383 31.578 1.121 1 94.94 240 LYS B CA 1
ATOM 4534 C C . LYS B 1 240 ? -11.711 32.125 -0.263 1 94.94 240 LYS B C 1
ATOM 4536 O O . LYS B 1 240 ? -10.805 32.375 -1.071 1 94.94 240 LYS B O 1
ATOM 4541 N N . TRP B 1 241 ? -12.906 32.312 -0.531 1 89.44 241 TRP B N 1
ATOM 4542 C CA . TRP B 1 241 ? -13.359 33 -1.745 1 89.44 241 TRP B CA 1
ATOM 4543 C C . TRP B 1 241 ? -14.703 33.688 -1.517 1 89.44 241 TRP B C 1
ATOM 4545 O O . TRP B 1 241 ? -15.508 33.219 -0.701 1 89.44 241 TRP B O 1
ATOM 4555 N N . GLY B 1 242 ? -14.859 34.812 -2.195 1 87.38 242 GLY B N 1
ATOM 4556 C CA . GLY B 1 242 ? -16.062 35.625 -1.981 1 87.38 242 GLY B CA 1
ATOM 4557 C C . GLY B 1 242 ? -16.156 36.188 -0.579 1 87.38 242 GLY B C 1
ATOM 4558 O O . GLY B 1 242 ? -17.25 36.281 -0.014 1 87.38 242 GLY B O 1
ATOM 4559 N N . GLY B 1 243 ? -15.047 36.25 0.07 1 87.38 243 GLY B N 1
ATOM 4560 C CA . GLY B 1 243 ? -14.984 36.844 1.396 1 87.38 243 GLY B CA 1
ATOM 4561 C C . GLY B 1 243 ? -15.297 35.875 2.508 1 87.38 243 GLY B C 1
ATOM 4562 O O . GLY B 1 243 ? -15.32 36.25 3.682 1 87.38 243 GLY B O 1
ATOM 4563 N N . GLN B 1 244 ? -15.484 34.625 2.135 1 91.06 244 GLN B N 1
ATOM 4564 C CA . GLN B 1 244 ? -15.867 33.656 3.135 1 91.06 244 GLN B CA 1
ATOM 4565 C C . GLN B 1 244 ? -14.938 32.438 3.092 1 91.06 244 GLN B C 1
ATOM 4567 O O . GLN B 1 244 ? -14.438 32.062 2.027 1 91.06 244 GLN B O 1
ATOM 4572 N N . TYR B 1 245 ? -14.758 31.875 4.215 1 93.88 245 TYR B N 1
ATOM 4573 C CA . TYR B 1 245 ? -14.031 30.625 4.316 1 93.88 245 TYR B CA 1
ATOM 4574 C C . TYR B 1 245 ? -14.969 29.438 4.156 1 93.88 245 TYR B C 1
ATOM 4576 O O . TYR B 1 245 ? -16.078 29.422 4.711 1 93.88 245 TYR B O 1
ATOM 4584 N N . ARG B 1 246 ? -14.461 28.5 3.391 1 92.19 246 ARG B N 1
ATOM 4585 C CA . ARG B 1 246 ? -15.312 27.344 3.113 1 92.19 246 ARG B CA 1
ATOM 4586 C C . ARG B 1 246 ? -14.508 26.047 3.123 1 92.19 246 ARG B C 1
ATOM 4588 O O . ARG B 1 246 ? -13.305 26.062 2.83 1 92.19 246 ARG B O 1
ATOM 4595 N N . ALA B 1 247 ? -15.133 25 3.541 1 92.75 247 ALA B N 1
ATOM 4596 C CA . ALA B 1 247 ? -14.664 23.625 3.41 1 92.75 247 ALA B CA 1
ATOM 4597 C C . ALA B 1 247 ? -15.773 22.719 2.861 1 92.75 247 ALA B C 1
ATOM 4599 O O . ALA B 1 247 ? -16.5 22.078 3.627 1 92.75 247 ALA B O 1
ATOM 4600 N N . PRO B 1 248 ? -15.82 22.734 1.59 1 85.19 248 PRO B N 1
ATOM 4601 C CA . PRO B 1 248 ? -16.938 22.016 0.982 1 85.19 248 PRO B CA 1
ATOM 4602 C C . PRO B 1 248 ? -16.953 20.531 1.341 1 85.19 248 PRO B C 1
ATOM 4604 O O . PRO B 1 248 ? -15.906 19.891 1.328 1 85.19 248 PRO B O 1
ATOM 4607 N N . ASN B 1 249 ? -18.125 20.062 1.829 1 77.31 249 ASN B N 1
ATOM 4608 C CA . ASN B 1 249 ? -18.406 18.656 2.104 1 77.31 249 ASN B CA 1
ATOM 4609 C C . ASN B 1 249 ? -19.75 18.234 1.546 1 77.31 249 ASN B C 1
ATOM 4611 O O . ASN B 1 249 ? -20.641 19.062 1.354 1 77.31 249 ASN B O 1
ATOM 4615 N N . PRO B 1 250 ? -19.766 17.031 0.985 1 66 250 PRO B N 1
ATOM 4616 C CA . PRO B 1 250 ? -21.016 16.609 0.35 1 66 250 PRO B CA 1
ATOM 4617 C C . PRO B 1 250 ? -22.25 17.016 1.155 1 66 250 PRO B C 1
ATOM 4619 O O . PRO B 1 250 ? -23.281 17.359 0.577 1 66 250 PRO B O 1
ATOM 4622 N N . SER B 1 251 ? -22.219 16.875 2.34 1 62.06 251 SER B N 1
ATOM 4623 C CA . SER B 1 251 ? -23.438 17.094 3.094 1 62.06 251 SER B CA 1
ATOM 4624 C C . SER B 1 251 ? -23.703 18.594 3.32 1 62.06 251 SER B C 1
ATOM 4626 O O . SER B 1 251 ? -24.844 19.016 3.443 1 62.06 251 SER B O 1
ATOM 4628 N N . ASN B 1 252 ? -22.734 19.406 3.406 1 62.78 252 ASN B N 1
ATOM 4629 C CA . ASN B 1 252 ? -22.969 20.812 3.709 1 62.78 252 ASN B CA 1
ATOM 4630 C C . ASN B 1 252 ? -21.766 21.672 3.326 1 62.78 252 ASN B C 1
ATOM 4632 O O . ASN B 1 252 ? -20.625 21.234 3.428 1 62.78 252 ASN B O 1
ATOM 4636 N N . ASP B 1 253 ? -22.109 22.703 2.412 1 62.88 253 ASP B N 1
ATOM 4637 C CA . ASP B 1 253 ? -21.078 23.734 2.299 1 62.88 253 ASP B CA 1
ATOM 4638 C C . ASP B 1 253 ? -20.703 24.281 3.67 1 62.88 253 ASP B C 1
ATOM 4640 O O . ASP B 1 253 ? -21.5 24.984 4.301 1 62.88 253 ASP B O 1
ATOM 4644 N N . ASN B 1 254 ? -19.766 23.656 4.234 1 73.56 254 ASN B N 1
ATOM 4645 C CA . ASN B 1 254 ? -19.391 24.016 5.598 1 73.56 254 ASN B CA 1
ATOM 4646 C C . ASN B 1 254 ? -18.656 25.344 5.645 1 73.56 254 ASN B C 1
ATOM 4648 O O . ASN B 1 254 ? -17.531 25.453 5.172 1 73.56 254 ASN B O 1
ATOM 4652 N N . LEU B 1 255 ? -19.5 26.422 5.867 1 83.62 255 LEU B N 1
ATOM 4653 C CA . LEU B 1 255 ? -18.891 27.719 6.145 1 83.62 255 LEU B CA 1
ATOM 4654 C C . LEU B 1 255 ? -18.094 27.672 7.441 1 83.62 255 LEU B C 1
ATOM 4656 O O . LEU B 1 255 ? -18.547 27.125 8.445 1 83.62 255 LEU B O 1
ATOM 4660 N N . LEU B 1 256 ? -16.844 28.078 7.219 1 88.56 256 LEU B N 1
ATOM 4661 C CA . LEU B 1 256 ? -15.977 28.094 8.391 1 88.56 256 LEU B CA 1
ATOM 4662 C C . LEU B 1 256 ? -16 29.469 9.062 1 88.56 256 LEU B C 1
ATOM 4664 O O . LEU B 1 256 ? -15.953 30.5 8.383 1 88.56 256 LEU B O 1
ATOM 4668 N N . SER B 1 257 ? -16.297 29.469 10.305 1 84.31 257 SER B N 1
ATOM 4669 C CA . SER B 1 257 ? -16.297 30.719 11.055 1 84.31 257 SER B CA 1
ATOM 4670 C C . SER B 1 257 ? -14.914 31.016 11.617 1 84.31 257 SER B C 1
ATOM 4672 O O . SER B 1 257 ? -14.5 30.422 12.617 1 84.31 257 SER B O 1
ATOM 4674 N N . LEU B 1 258 ? -14.227 31.844 10.836 1 85.5 258 LEU B N 1
ATOM 4675 C CA . LEU B 1 258 ? -12.898 32.219 11.305 1 85.5 258 LEU B CA 1
ATOM 4676 C C . LEU B 1 258 ? -12.844 33.719 11.633 1 85.5 258 LEU B C 1
ATOM 4678 O O . LEU B 1 258 ? -13.414 34.531 10.906 1 85.5 258 LEU B O 1
ATOM 4682 N N . ASP B 1 259 ? -12.367 34 12.703 1 78.69 259 ASP B N 1
ATOM 4683 C CA . ASP B 1 259 ? -12.32 35.375 13.195 1 78.69 259 ASP B CA 1
ATOM 4684 C C . ASP B 1 259 ? -11.164 36.156 12.562 1 78.69 259 ASP B C 1
ATOM 4686 O O . ASP B 1 259 ? -11.164 37.375 12.562 1 78.69 259 ASP B O 1
ATOM 4690 N N . LYS B 1 260 ? -10.211 35.469 12.219 1 85.69 260 LYS B N 1
ATOM 4691 C CA . LYS B 1 260 ? -9.016 36.125 11.688 1 85.69 260 LYS B CA 1
ATOM 4692 C C . LYS B 1 260 ? -8.68 35.625 10.289 1 85.69 260 LYS B C 1
ATOM 4694 O O . LYS B 1 260 ? -9.047 34.5 9.938 1 85.69 260 LYS B O 1
ATOM 4699 N N . GLU B 1 261 ? -8.102 36.531 9.609 1 91.69 261 GLU B N 1
ATOM 4700 C CA . GLU B 1 261 ? -7.645 36.156 8.273 1 91.69 261 GLU B CA 1
ATOM 4701 C C . GLU B 1 261 ? -6.504 35.156 8.352 1 91.69 261 GLU B C 1
ATOM 4703 O O . GLU B 1 261 ? -5.531 35.344 9.078 1 91.69 261 GLU B O 1
ATOM 4708 N N . LEU B 1 262 ? -6.625 34.156 7.617 1 94.56 262 LEU B N 1
ATOM 4709 C CA . LEU B 1 262 ? -5.598 33.125 7.586 1 94.56 262 LEU B CA 1
ATOM 4710 C C . LEU B 1 262 ? -4.441 33.531 6.684 1 94.56 262 LEU B C 1
ATOM 4712 O O . LEU B 1 262 ? -4.656 34 5.559 1 94.56 262 LEU B O 1
ATOM 4716 N N . LYS B 1 263 ? -3.234 33.438 7.199 1 95.56 263 LYS B N 1
ATOM 4717 C CA . LYS B 1 263 ? -2.051 33.812 6.422 1 95.56 263 LYS B CA 1
ATOM 4718 C C . LYS B 1 263 ? -1.164 32.594 6.18 1 95.56 263 LYS B C 1
ATOM 4720 O O . LYS B 1 263 ? -0.616 32.406 5.086 1 95.56 263 LYS B O 1
ATOM 4725 N N . ARG B 1 264 ? -1.02 31.797 7.176 1 97.19 264 ARG B N 1
ATOM 4726 C CA . ARG B 1 264 ? -0.215 30.578 7.086 1 97.19 264 ARG B CA 1
ATOM 4727 C C . ARG B 1 264 ? -1.003 29.375 7.566 1 97.19 264 ARG B C 1
ATOM 4729 O O . ARG B 1 264 ? -1.617 29.406 8.633 1 97.19 264 ARG B O 1
ATOM 4736 N N . ILE B 1 265 ? -1.001 28.359 6.758 1 97.06 265 ILE B N 1
ATOM 4737 C CA . ILE B 1 265 ? -1.779 27.156 7.035 1 97.06 265 ILE B CA 1
ATOM 4738 C C . ILE B 1 265 ? -0.871 25.938 6.98 1 97.06 265 ILE B C 1
ATOM 4740 O O . ILE B 1 265 ? 0.002 25.828 6.117 1 97.06 265 ILE B O 1
ATOM 4744 N N . ARG B 1 266 ? -1.024 25.047 7.875 1 96.19 266 ARG B N 1
ATOM 4745 C CA . ARG B 1 266 ? -0.387 23.734 7.832 1 96.19 266 ARG B CA 1
ATOM 4746 C C . ARG B 1 266 ? -1.387 22.656 7.438 1 96.19 266 ARG B C 1
ATOM 4748 O O . ARG B 1 266 ? -2.459 22.547 8.039 1 96.19 266 ARG B O 1
ATOM 4755 N N . ILE B 1 267 ? -1.059 21.969 6.469 1 97.19 267 ILE B N 1
ATOM 4756 C CA . ILE B 1 267 ? -1.868 20.828 6.043 1 97.19 267 ILE B CA 1
ATOM 4757 C C . ILE B 1 267 ? -1.225 19.531 6.52 1 97.19 267 ILE B C 1
ATOM 4759 O O . ILE B 1 267 ? -0.062 19.25 6.211 1 97.19 267 ILE B O 1
ATOM 4763 N N . CYS B 1 268 ? -1.958 18.75 7.281 1 95.62 268 CYS B N 1
ATOM 4764 C CA . CYS B 1 268 ? -1.483 17.469 7.805 1 95.62 268 CYS B CA 1
ATOM 4765 C C . CYS B 1 268 ? -2.256 16.312 7.188 1 95.62 268 CYS B C 1
ATOM 4767 O O . CYS B 1 268 ? -3.463 16.188 7.398 1 95.62 268 CYS B O 1
ATOM 4769 N N . LEU B 1 269 ? -1.536 15.5 6.551 1 94.94 269 LEU B N 1
ATOM 4770 C CA . LEU B 1 269 ? -2.143 14.359 5.863 1 94.94 269 LEU B CA 1
ATOM 4771 C C . LEU B 1 269 ? -1.75 13.047 6.535 1 94.94 269 LEU B C 1
ATOM 4773 O O . LEU B 1 269 ? -0.565 12.711 6.605 1 94.94 269 LEU B O 1
ATOM 4777 N N . ASN B 1 270 ? -2.686 12.406 7.121 1 92.56 270 ASN B N 1
ATOM 4778 C CA . ASN B 1 270 ? -2.549 11.039 7.629 1 92.56 270 ASN B CA 1
ATOM 4779 C C . ASN B 1 270 ? -3.205 10.023 6.699 1 92.56 270 ASN B C 1
ATOM 4781 O O . ASN B 1 270 ? -4.391 9.727 6.84 1 92.56 270 ASN B O 1
ATOM 4785 N N . SER B 1 271 ? -2.457 9.5 5.797 1 87.19 271 SER B N 1
ATOM 4786 C CA . SER B 1 271 ? -2.986 8.656 4.734 1 87.19 271 SER B CA 1
ATOM 4787 C C . SER B 1 271 ? -3.514 7.336 5.289 1 87.19 271 SER B C 1
ATOM 4789 O O . SER B 1 271 ? -4.535 6.824 4.824 1 87.19 271 SER B O 1
ATOM 4791 N N . ALA B 1 272 ? -2.844 6.824 6.262 1 84.31 272 ALA B N 1
ATOM 4792 C CA . ALA B 1 272 ? -3.227 5.523 6.801 1 84.31 272 ALA B CA 1
ATOM 4793 C C . ALA B 1 272 ? -4.52 5.621 7.605 1 84.31 272 ALA B C 1
ATOM 4795 O O . ALA B 1 272 ? -5.371 4.73 7.535 1 84.31 272 ALA B O 1
ATOM 4796 N N . ALA B 1 273 ? -4.637 6.715 8.336 1 87.56 273 ALA B N 1
ATOM 4797 C CA . ALA B 1 273 ? -5.852 6.918 9.117 1 87.56 273 ALA B CA 1
ATOM 4798 C C . ALA B 1 273 ? -6.984 7.453 8.242 1 87.56 273 ALA B C 1
ATOM 4800 O O . ALA B 1 273 ? -8.156 7.371 8.617 1 87.56 273 ALA B O 1
ATOM 4801 N N . GLY B 1 274 ? -6.605 8.102 7.172 1 88.94 274 GLY B N 1
ATOM 4802 C CA . GLY B 1 274 ? -7.598 8.617 6.242 1 88.94 274 GLY B CA 1
ATOM 4803 C C . GLY B 1 274 ? -8.172 9.961 6.66 1 88.94 274 GLY B C 1
ATOM 4804 O O . GLY B 1 274 ? -9.391 10.109 6.777 1 88.94 274 GLY B O 1
ATOM 4805 N N . HIS B 1 275 ? -7.34 10.828 6.867 1 92.25 275 HIS B N 1
ATOM 4806 C CA . HIS B 1 275 ? -7.863 12.164 7.125 1 92.25 275 HIS B CA 1
ATOM 4807 C C . HIS B 1 275 ? -6.816 13.234 6.816 1 92.25 275 HIS B C 1
ATOM 4809 O O . HIS B 1 275 ? -5.617 12.945 6.789 1 92.25 275 HIS B O 1
ATOM 4815 N N . VAL B 1 276 ? -7.293 14.406 6.57 1 95.06 276 VAL B N 1
ATOM 4816 C CA . VAL B 1 276 ? -6.473 15.594 6.367 1 95.06 276 VAL B CA 1
ATOM 4817 C C . VAL B 1 276 ? -6.957 16.719 7.27 1 95.06 276 VAL B C 1
ATOM 4819 O O . VAL B 1 276 ? -8.164 16.969 7.383 1 95.06 276 VAL B O 1
ATOM 4822 N N . THR B 1 277 ? -6.039 17.266 7.957 1 95 277 THR B N 1
ATOM 4823 C CA . THR B 1 277 ? -6.367 18.328 8.906 1 95 277 THR B CA 1
ATOM 4824 C C . THR B 1 277 ? -5.637 19.609 8.547 1 95 277 THR B C 1
ATOM 4826 O O . THR B 1 277 ? -4.465 19.594 8.164 1 95 277 THR B O 1
ATOM 4829 N N . PHE B 1 278 ? -6.359 20.75 8.75 1 96.44 278 PHE B N 1
ATOM 4830 C CA . PHE B 1 278 ? -5.82 22.078 8.477 1 96.44 278 PHE B CA 1
ATOM 4831 C C . PHE B 1 278 ? -5.641 22.875 9.766 1 96.44 278 PHE B C 1
ATOM 4833 O O . PHE B 1 278 ? -6.551 22.922 10.594 1 96.44 278 PHE B O 1
ATOM 4840 N N . TYR B 1 279 ? -4.469 23.422 9.898 1 94.31 279 TYR B N 1
ATOM 4841 C CA . TYR B 1 279 ? -4.172 24.188 11.102 1 94.31 279 TYR B CA 1
ATOM 4842 C C . TYR B 1 279 ? -3.77 25.609 10.75 1 94.31 279 TYR B C 1
ATOM 4844 O O . TYR B 1 279 ? -3.125 25.844 9.727 1 94.31 279 TYR B O 1
ATOM 4852 N N . ASP B 1 280 ? -4.215 26.5 11.617 1 94.38 280 ASP B N 1
ATOM 4853 C CA . ASP B 1 280 ? -3.676 27.859 11.57 1 94.38 280 ASP B CA 1
ATOM 4854 C C . ASP B 1 280 ? -2.299 27.922 12.227 1 94.38 280 ASP B C 1
ATOM 4856 O O . ASP B 1 280 ? -2.176 27.781 13.445 1 94.38 280 ASP B O 1
ATOM 4860 N N . LEU B 1 281 ? -1.316 28.156 11.477 1 92 281 LEU B N 1
ATOM 4861 C CA . LEU B 1 281 ? 0.056 28.125 11.977 1 92 281 LEU B CA 1
ATOM 4862 C C . LEU B 1 281 ? 0.305 29.266 12.953 1 92 281 LEU B C 1
ATOM 4864 O O . LEU B 1 281 ? 1.127 29.141 13.859 1 92 281 LEU B O 1
ATOM 4868 N N . ASP B 1 282 ? -0.359 30.312 12.766 1 88.75 282 ASP B N 1
ATOM 4869 C CA . ASP B 1 282 ? -0.136 31.484 13.602 1 88.75 282 ASP B CA 1
ATOM 4870 C C . ASP B 1 282 ? -0.752 31.297 14.992 1 88.75 282 ASP B C 1
ATOM 4872 O O . ASP B 1 282 ? -0.151 31.672 16 1 88.75 282 ASP B O 1
ATOM 4876 N N . THR B 1 283 ? -1.928 30.703 15.031 1 85.44 283 THR B N 1
ATOM 4877 C CA . THR B 1 283 ? -2.604 30.516 16.312 1 85.44 283 THR B CA 1
ATOM 4878 C C . THR B 1 283 ? -2.477 29.062 16.797 1 85.44 283 THR B C 1
ATOM 4880 O O . THR B 1 283 ? -2.863 28.75 17.906 1 85.44 283 THR B O 1
ATOM 4883 N N . THR B 1 284 ? -1.924 28.203 15.914 1 86.75 284 THR B N 1
ATOM 4884 C CA . THR B 1 284 ? -1.79 26.781 16.219 1 86.75 284 THR B CA 1
ATOM 4885 C C . THR B 1 284 ? -3.141 26.188 16.609 1 86.75 284 THR B C 1
ATOM 4887 O O . THR B 1 284 ? -3.266 25.547 17.656 1 86.75 284 THR B O 1
ATOM 4890 N N . THR B 1 285 ? -4.109 26.453 15.867 1 87.88 285 THR B N 1
ATOM 4891 C CA . THR B 1 285 ? -5.457 25.953 16.078 1 87.88 285 THR B CA 1
ATOM 4892 C C . THR B 1 285 ? -5.934 25.141 14.875 1 87.88 285 THR B C 1
ATOM 4894 O O . THR B 1 285 ? -5.613 25.484 13.734 1 87.88 285 THR B O 1
ATOM 4897 N N . ARG B 1 286 ? -6.633 24.188 15.25 1 91.25 286 ARG B N 1
ATOM 4898 C CA . ARG B 1 286 ? -7.223 23.375 14.203 1 91.25 286 ARG B CA 1
ATOM 4899 C C . ARG B 1 286 ? -8.359 24.109 13.5 1 91.25 286 ARG B C 1
ATOM 4901 O O . ARG B 1 286 ? -9.242 24.672 14.156 1 91.25 286 ARG B O 1
ATOM 4908 N N . ILE B 1 287 ? -8.344 24.125 12.188 1 93.25 287 ILE B N 1
ATOM 4909 C CA . ILE B 1 287 ? -9.367 24.812 11.406 1 93.25 287 ILE B CA 1
ATOM 4910 C C . ILE B 1 287 ? -10.453 23.828 11 1 93.25 287 ILE B C 1
ATOM 4912 O O . ILE B 1 287 ? -11.641 24.047 11.25 1 93.25 287 ILE B O 1
ATOM 4916 N N . HIS B 1 288 ? -9.977 22.719 10.367 1 93.06 288 HIS B N 1
ATOM 4917 C CA . HIS B 1 288 ? -10.914 21.766 9.82 1 93.06 288 HIS B CA 1
ATOM 4918 C C . HIS B 1 288 ? -10.242 20.422 9.562 1 93.06 288 HIS B C 1
ATOM 4920 O O . HIS B 1 288 ? -9.031 20.359 9.32 1 93.06 288 HIS B O 1
ATOM 4926 N N . THR B 1 289 ? -11.031 19.344 9.664 1 92.94 289 THR B N 1
ATOM 4927 C CA . THR B 1 289 ? -10.547 18 9.359 1 92.94 289 THR B CA 1
ATOM 4928 C C . THR B 1 289 ? -11.508 17.281 8.422 1 92.94 289 THR B C 1
ATOM 4930 O O . THR B 1 289 ? -12.719 17.281 8.648 1 92.94 289 THR B O 1
ATOM 4933 N N . PHE B 1 290 ? -10.945 16.766 7.355 1 92.88 290 PHE B N 1
ATOM 4934 C CA . PHE B 1 290 ? -11.703 15.875 6.496 1 92.88 290 PHE B CA 1
ATOM 4935 C C . PHE B 1 290 ? -11.391 14.422 6.82 1 92.88 290 PHE B C 1
ATOM 4937 O O . PHE B 1 290 ? -10.227 14.055 7 1 92.88 290 PHE B O 1
ATOM 4944 N N . LEU B 1 291 ? -12.391 13.68 6.965 1 88.75 291 LEU B N 1
ATOM 4945 C CA . LEU B 1 291 ? -12.219 12.234 7.09 1 88.75 291 LEU B CA 1
ATOM 4946 C C . LEU B 1 291 ? -12.398 11.547 5.742 1 88.75 291 LEU B C 1
ATOM 4948 O O . LEU B 1 291 ? -13.344 11.844 5.012 1 88.75 291 LEU B O 1
ATOM 4952 N N . ALA B 1 292 ? -11.406 10.836 5.355 1 85.12 292 ALA B N 1
ATOM 4953 C CA . ALA B 1 292 ? -11.445 10.117 4.09 1 85.12 292 ALA B CA 1
ATOM 4954 C C . ALA B 1 292 ? -10.852 8.719 4.238 1 85.12 292 ALA B C 1
ATOM 4956 O O . ALA B 1 292 ? -9.68 8.5 3.916 1 85.12 292 ALA B O 1
ATOM 4957 N N . PRO B 1 293 ? -11.633 7.738 4.613 1 68.25 293 PRO B N 1
ATOM 4958 C CA . PRO B 1 293 ? -11.133 6.371 4.785 1 68.25 293 PRO B CA 1
ATOM 4959 C C . PRO B 1 293 ? -10.547 5.793 3.502 1 68.25 293 PRO B C 1
ATOM 4961 O O . PRO B 1 293 ? -9.766 4.84 3.553 1 68.25 293 PRO B O 1
ATOM 4964 N N . SER B 1 294 ? -10.789 6.441 2.416 1 67.62 294 SER B N 1
ATOM 4965 C CA . SER B 1 294 ? -10.375 5.922 1.116 1 67.62 294 SER B CA 1
ATOM 4966 C C . SER B 1 294 ? -8.961 6.371 0.767 1 67.62 294 SER B C 1
ATOM 4968 O O . SER B 1 294 ? -8.43 6.016 -0.289 1 67.62 294 SER B O 1
ATOM 4970 N N . PHE B 1 295 ? -8.312 7.121 1.59 1 75.44 295 PHE B N 1
ATOM 4971 C CA . PHE B 1 295 ? -6.992 7.664 1.288 1 75.44 295 PHE B CA 1
ATOM 4972 C C . PHE B 1 295 ? -5.992 6.539 1.04 1 75.44 295 PHE B C 1
ATOM 4974 O O . PHE B 1 295 ? -5.043 6.707 0.274 1 75.44 295 PHE B O 1
ATOM 4981 N N . SER B 1 296 ? -6.254 5.434 1.608 1 63.22 296 SER B N 1
ATOM 4982 C CA . SER B 1 296 ? -5.262 4.363 1.544 1 63.22 296 SER B CA 1
ATOM 4983 C C . SER B 1 296 ? -5.281 3.672 0.186 1 63.22 296 SER B C 1
ATOM 4985 O O . SER B 1 296 ? -4.352 2.936 -0.156 1 63.22 296 SER B O 1
ATOM 4987 N N . GLU B 1 297 ? -6.105 4.035 -0.649 1 67.69 297 GLU B N 1
ATOM 4988 C CA . GLU B 1 297 ? -6.293 3.281 -1.886 1 67.69 297 GLU B CA 1
ATOM 4989 C C . GLU B 1 297 ? -5.582 3.955 -3.057 1 67.69 297 GLU B C 1
ATOM 4991 O O . GLU B 1 297 ? -5.391 3.344 -4.109 1 67.69 297 GLU B O 1
ATOM 4996 N N . GLU B 1 298 ? -5.273 5.164 -2.846 1 76.38 298 GLU B N 1
ATOM 4997 C CA . GLU B 1 298 ? -4.727 5.898 -3.984 1 76.38 298 GLU B CA 1
ATOM 4998 C C . GLU B 1 298 ? -3.68 6.914 -3.537 1 76.38 298 GLU B C 1
ATOM 5000 O O . GLU B 1 298 ? -3.611 7.262 -2.355 1 76.38 298 GLU B O 1
ATOM 5005 N N . THR B 1 299 ? -2.908 7.324 -4.465 1 86.31 299 THR B N 1
ATOM 5006 C CA . THR B 1 299 ? -1.922 8.367 -4.223 1 86.31 299 THR B CA 1
ATOM 5007 C C . THR B 1 299 ? -2.598 9.734 -4.109 1 86.31 299 THR B C 1
ATOM 5009 O O . THR B 1 299 ? -3.482 10.062 -4.902 1 86.31 299 THR B O 1
ATOM 5012 N N . LEU B 1 300 ? -2.203 10.414 -3.105 1 92.75 300 LEU B N 1
ATOM 5013 C CA . LEU B 1 300 ? -2.758 11.75 -2.891 1 92.75 300 LEU B CA 1
ATOM 5014 C C . LEU B 1 300 ? -1.73 12.828 -3.229 1 92.75 300 LEU B C 1
ATOM 5016 O O . LEU B 1 300 ? -0.542 12.664 -2.941 1 92.75 300 LEU B O 1
ATOM 5020 N N . LEU B 1 301 ? -2.199 13.891 -3.803 1 96.12 301 LEU B N 1
ATOM 5021 C CA . LEU B 1 301 ? -1.341 15.008 -4.18 1 96.12 301 LEU B CA 1
ATOM 5022 C C . LEU B 1 301 ? -1.793 16.297 -3.5 1 96.12 301 LEU B C 1
ATOM 5024 O O . LEU B 1 301 ? -2.988 16.484 -3.266 1 96.12 301 LEU B O 1
ATOM 5028 N N . PRO B 1 302 ? -0.834 17.156 -3.238 1 97.5 302 PRO B N 1
ATOM 5029 C CA . PRO B 1 302 ? -1.243 18.469 -2.768 1 97.5 302 PRO B CA 1
ATOM 5030 C C . PRO B 1 302 ? -2.094 19.234 -3.789 1 97.5 302 PRO B C 1
ATOM 5032 O O . PRO B 1 302 ? -1.832 19.156 -4.992 1 97.5 302 PRO B O 1
ATOM 5035 N N . PHE B 1 303 ? -3.047 19.906 -3.309 1 97.75 303 PHE B N 1
ATOM 5036 C CA . PHE B 1 303 ? -4.02 20.609 -4.133 1 97.75 303 PHE B CA 1
ATOM 5037 C C . PHE B 1 303 ? -3.969 22.109 -3.859 1 97.75 303 PHE B C 1
ATOM 5039 O O . PHE B 1 303 ? -4.023 22.531 -2.705 1 97.75 303 PHE B O 1
ATOM 5046 N N . PHE B 1 304 ? -3.93 22.891 -4.941 1 97.94 304 PHE B N 1
ATOM 5047 C CA . PHE B 1 304 ? -3.904 24.344 -4.805 1 97.94 304 PHE B CA 1
ATOM 5048 C C . PHE B 1 304 ? -4.816 25 -5.836 1 97.94 304 PHE B C 1
ATOM 5050 O O . PHE B 1 304 ? -4.766 24.672 -7.02 1 97.94 304 PHE B O 1
ATOM 5057 N N . TRP B 1 305 ? -5.609 25.875 -5.422 1 96.94 305 TRP B N 1
ATOM 5058 C CA . TRP B 1 305 ? -6.488 26.688 -6.258 1 96.94 305 TRP B CA 1
ATOM 5059 C C . TRP B 1 305 ? -6.32 28.156 -5.949 1 96.94 305 TRP B C 1
ATOM 5061 O O . TRP B 1 305 ? -6.305 28.562 -4.781 1 96.94 305 TRP B O 1
ATOM 5071 N N . VAL B 1 306 ? -6.109 28.984 -6.941 1 96.5 306 VAL B N 1
ATOM 5072 C CA . VAL B 1 306 ? -5.977 30.422 -6.77 1 96.5 306 VAL B CA 1
ATOM 5073 C C . VAL B 1 306 ? -6.82 31.141 -7.812 1 96.5 306 VAL B C 1
ATOM 5075 O O . VAL B 1 306 ? -6.949 30.688 -8.945 1 96.5 306 VAL B O 1
ATOM 5078 N N . ARG B 1 307 ? -7.387 32.188 -7.402 1 94.38 307 ARG B N 1
ATOM 5079 C CA . ARG B 1 307 ? -8.195 33 -8.305 1 94.38 307 ARG B CA 1
ATOM 5080 C C . ARG B 1 307 ? -7.988 34.5 -8.031 1 94.38 307 ARG B C 1
ATOM 5082 O O . ARG B 1 307 ? -7.777 34.906 -6.887 1 94.38 307 ARG B O 1
ATOM 5089 N N . LEU B 1 308 ? -8.031 35.312 -9.164 1 92 308 LEU B N 1
ATOM 5090 C CA . LEU B 1 308 ? -7.98 36.781 -9.125 1 92 308 LEU B CA 1
ATOM 5091 C C . LEU B 1 308 ? -6.719 37.25 -8.422 1 92 308 LEU B C 1
ATOM 5093 O O . LEU B 1 308 ? -5.605 37 -8.875 1 92 308 LEU B O 1
ATOM 5097 N N . ASN B 1 309 ? -6.75 37.812 -7.199 1 89.31 309 ASN B N 1
ATOM 5098 C CA . ASN B 1 309 ? -5.59 38.344 -6.484 1 89.31 309 ASN B CA 1
ATOM 5099 C C . ASN B 1 309 ? -4.996 37.281 -5.547 1 89.31 309 ASN B C 1
ATOM 5101 O O . ASN B 1 309 ? -4.254 37.625 -4.625 1 89.31 309 ASN B O 1
ATOM 5105 N N . GLY B 1 310 ? -5.336 36.188 -5.867 1 93.25 310 GLY B N 1
ATOM 5106 C CA . GLY B 1 310 ? -4.871 35.125 -4.996 1 93.25 310 GLY B CA 1
ATOM 5107 C C . GLY B 1 310 ? -3.432 34.719 -5.266 1 93.25 310 GLY B C 1
ATOM 5108 O O . GLY B 1 310 ? -2.953 34.812 -6.395 1 93.25 310 GLY B O 1
ATOM 5109 N N . TYR B 1 311 ? -2.754 34.281 -4.223 1 94.5 311 TYR B N 1
ATOM 5110 C CA . TYR B 1 311 ? -1.418 33.719 -4.344 1 94.5 311 TYR B CA 1
ATOM 5111 C C . TYR B 1 311 ? -1.153 32.719 -3.227 1 94.5 311 TYR B C 1
ATOM 5113 O O . TYR B 1 311 ? -1.818 32.75 -2.188 1 94.5 311 TYR B O 1
ATOM 5121 N N . LEU B 1 312 ? -0.279 31.812 -3.48 1 97.31 312 LEU B N 1
ATOM 5122 C CA . LEU B 1 312 ? 0.12 30.781 -2.527 1 97.31 312 LEU B CA 1
ATOM 5123 C C . LEU B 1 312 ? 1.622 30.531 -2.602 1 97.31 312 LEU B C 1
ATOM 5125 O O . LEU B 1 312 ? 2.203 30.531 -3.689 1 97.31 312 LEU B O 1
ATOM 5129 N N . ASN B 1 313 ? 2.277 30.422 -1.42 1 97.38 313 ASN B N 1
ATOM 5130 C CA . ASN B 1 313 ? 3.693 30.094 -1.314 1 97.38 313 ASN B CA 1
ATOM 5131 C C . ASN B 1 313 ? 3.916 28.891 -0.396 1 97.38 313 ASN B C 1
ATOM 5133 O O . ASN B 1 313 ? 3.463 28.891 0.75 1 97.38 313 ASN B O 1
ATOM 5137 N N . ILE B 1 314 ? 4.566 27.938 -0.915 1 96.5 314 ILE B N 1
ATOM 5138 C CA . ILE B 1 314 ? 4.938 26.797 -0.096 1 96.5 314 ILE B CA 1
ATOM 5139 C C . ILE B 1 314 ? 6.152 27.141 0.76 1 96.5 314 ILE B C 1
ATOM 5141 O O . ILE B 1 314 ? 7.152 27.641 0.251 1 96.5 314 ILE B O 1
ATOM 5145 N N . LEU B 1 315 ? 6.059 26.859 1.994 1 93.19 315 LEU B N 1
ATOM 5146 C CA . LEU B 1 315 ? 7.098 27.266 2.936 1 93.19 315 LEU B CA 1
ATOM 5147 C C . LEU B 1 315 ? 8.07 26.125 3.191 1 93.19 315 LEU B C 1
ATOM 5149 O O . LEU B 1 315 ? 7.695 24.953 3.115 1 93.19 315 LEU B O 1
#